Protein AF-A0A4U1FA65-F1 (afdb_monomer_lite)

Organism: Monodon monoceros (NCBI:txid40151)

Foldseek 3Di:
DVVVVVVVVVVVVVVVVPDDDDDDDDDDDDDDDDDDPPPDDDDDDDDPPPCVVPVVPPPPPPPDDDDDDDDDDDDDDDDDDDDDDDDDDDDDDDDDDPDDDDDDDLDLDFDPDPPPDPDDDDDDDDRDGDHPDDDPVCLVVPPCSVVVVCCVQCVRVVHPPCPDLVNLLVVLLVVCCVVQPQFAEEQEQLLALLSVLQLLSCVVSDPPVRYHYDYD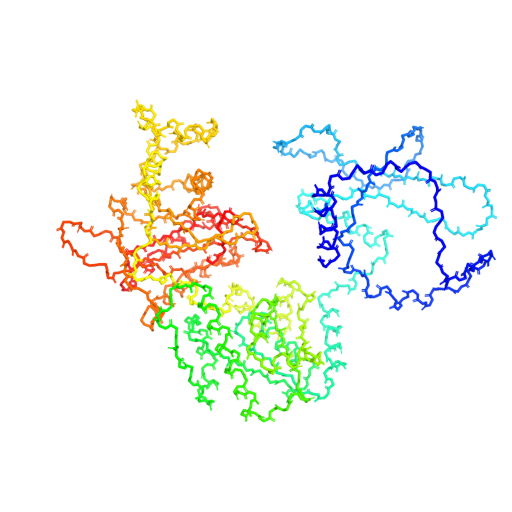DLVQAFPPSCVVVCVVCVVVPDDQDDPFFADQDPVVLLLVSLLSSLVVVVVVCVVVVPDLVRYAYEYRDPCPPSVVSNCVRHPSSVVCVVVVRYDYSCNPPDLVSSLVSCVVSVHDNVSSLDFGADSSGCQLQENADDWFADDPCQVVLQVLQQCLLQVLVCVVVPDPVNVLVVVLDDPVLSVLSNVQNVVWRKHKHWGRGWAWWADPNDIDIAIEIEMETQDDHPLVSQLSVQVSSCSSPVRHFFYKYWDDHHQPDFDRTFARDTPDPVNSVLQSQLVVLLVVLCVVVVLSNLFNDKRKHKGRGATDDDPVVPDDRQAIEIEIFTWDDDPQQWTFGDGDPPSHDVVSVVSSQVSSVPRPRHRTYIYISHIRVGHHRD

Radius of gyration: 30.41 Å; chains: 1; bounding box: 75×64×96 Å

Structure (mmCIF, N/CA/C/O backbone):
data_AF-A0A4U1FA65-F1
#
_entry.id   AF-A0A4U1FA65-F1
#
loop_
_atom_site.group_PDB
_atom_site.id
_atom_site.type_symbol
_atom_site.label_atom_id
_atom_site.label_alt_id
_atom_site.label_comp_id
_atom_site.label_asym_id
_atom_site.label_entity_id
_atom_site.label_seq_id
_atom_site.pdbx_PDB_ins_code
_atom_site.Cartn_x
_atom_site.Cartn_y
_atom_site.Cartn_z
_atom_site.occupancy
_atom_site.B_iso_or_equiv
_atom_site.auth_seq_id
_atom_site.auth_comp_id
_atom_site.auth_asym_id
_atom_site.auth_atom_id
_atom_site.pdbx_PDB_model_num
ATOM 1 N N . CYS A 1 1 ? 12.784 12.933 24.887 1.00 28.75 1 CYS A N 1
ATOM 2 C CA . CYS A 1 1 ? 12.937 13.915 23.782 1.00 28.75 1 CYS A CA 1
ATOM 3 C C . CYS A 1 1 ? 13.256 15.346 24.246 1.00 28.75 1 CYS A C 1
ATOM 5 O O . CYS A 1 1 ? 14.274 15.865 23.805 1.00 28.75 1 CYS A O 1
ATOM 7 N N . ARG A 1 2 ? 12.496 15.969 25.170 1.00 24.88 2 ARG A N 1
ATOM 8 C CA . ARG A 1 2 ? 12.778 17.344 25.667 1.00 24.88 2 ARG A CA 1
ATOM 9 C C . ARG A 1 2 ? 14.172 17.538 26.295 1.00 24.88 2 ARG A C 1
ATOM 11 O O . ARG A 1 2 ? 14.840 18.511 25.968 1.00 24.88 2 ARG A O 1
ATOM 18 N N . ALA A 1 3 ? 14.659 16.588 27.097 1.00 27.56 3 ALA A N 1
ATOM 19 C CA . ALA A 1 3 ? 16.005 16.659 27.688 1.00 27.56 3 ALA A CA 1
ATOM 20 C C . ALA A 1 3 ? 17.138 16.588 26.637 1.00 27.56 3 ALA A C 1
ATOM 22 O O . ALA A 1 3 ? 18.126 17.311 26.728 1.00 27.56 3 ALA A O 1
ATOM 23 N N . ARG A 1 4 ? 16.954 15.786 25.575 1.00 28.88 4 ARG A N 1
ATOM 24 C CA . ARG A 1 4 ? 17.907 15.652 24.454 1.00 28.88 4 ARG A CA 1
ATOM 25 C C . ARG A 1 4 ? 17.992 16.927 23.602 1.00 28.88 4 ARG A C 1
ATOM 27 O O . ARG A 1 4 ? 19.074 17.281 23.145 1.00 28.88 4 ARG A O 1
ATOM 34 N N . ALA A 1 5 ? 16.872 17.632 23.426 1.00 34.06 5 ALA A N 1
ATOM 35 C CA . ALA A 1 5 ? 16.828 18.915 22.720 1.00 34.06 5 ALA A CA 1
ATOM 36 C C . ALA A 1 5 ? 17.523 20.042 23.510 1.00 34.06 5 ALA A C 1
ATOM 38 O O . ALA A 1 5 ? 18.205 20.878 22.921 1.00 34.06 5 ALA A O 1
ATOM 39 N N . LEU A 1 6 ? 17.407 20.026 24.843 1.00 33.84 6 LEU A N 1
ATOM 40 C CA . LEU A 1 6 ? 18.070 20.977 25.742 1.00 33.84 6 LEU A CA 1
ATOM 41 C C . LEU A 1 6 ? 19.592 20.777 25.778 1.00 33.84 6 LEU A C 1
ATOM 43 O O . LEU A 1 6 ? 20.337 21.755 25.716 1.00 33.84 6 LEU A O 1
ATOM 47 N N . LEU A 1 7 ? 20.053 19.522 25.788 1.00 32.06 7 LEU A N 1
ATOM 48 C CA . LEU A 1 7 ? 21.480 19.196 25.739 1.00 32.06 7 LEU A CA 1
ATOM 49 C C . LEU A 1 7 ? 22.111 19.592 24.393 1.00 32.06 7 LEU A C 1
ATOM 51 O O . LEU A 1 7 ? 23.181 20.195 24.368 1.00 32.06 7 LEU A O 1
ATOM 55 N N . ARG A 1 8 ? 21.416 19.332 23.272 1.00 37.00 8 ARG A N 1
ATOM 56 C CA . ARG A 1 8 ? 21.865 19.760 21.935 1.00 37.00 8 ARG A CA 1
ATOM 57 C C . ARG A 1 8 ? 21.907 21.280 21.794 1.00 37.00 8 ARG A C 1
ATOM 59 O O . ARG A 1 8 ? 22.859 21.783 21.215 1.00 37.00 8 ARG A O 1
ATOM 66 N N . ARG A 1 9 ? 20.941 22.020 22.356 1.00 35.16 9 ARG A N 1
ATOM 67 C CA . ARG A 1 9 ? 20.971 23.496 22.355 1.00 35.16 9 ARG A CA 1
ATOM 68 C C . ARG A 1 9 ? 22.167 24.057 23.127 1.00 35.16 9 ARG A C 1
ATOM 70 O O . ARG A 1 9 ? 22.799 24.984 22.634 1.00 35.16 9 ARG A O 1
ATOM 77 N N . LYS A 1 10 ? 22.503 23.476 24.285 1.00 34.97 10 LYS A N 1
ATOM 78 C CA . LYS A 1 10 ? 23.656 23.913 25.091 1.00 34.97 10 LYS A CA 1
ATOM 79 C C . LYS A 1 10 ? 25.000 23.578 24.434 1.00 34.97 10 LYS A C 1
ATOM 81 O O . LYS A 1 10 ? 25.879 24.431 24.401 1.00 34.97 10 LYS A O 1
ATOM 86 N N . LEU A 1 11 ? 25.135 22.388 23.843 1.00 36.28 11 LEU A N 1
ATOM 87 C CA . LEU A 1 11 ? 26.344 21.991 23.104 1.00 36.28 11 LEU A CA 1
ATOM 88 C C . LEU A 1 11 ? 26.542 22.819 21.823 1.00 36.28 11 LEU A C 1
ATOM 90 O O . LEU A 1 11 ? 27.663 23.202 21.503 1.00 36.28 11 LEU A O 1
ATOM 94 N N . TYR A 1 12 ? 25.454 23.160 21.128 1.00 35.72 12 TYR A N 1
ATOM 95 C CA . TYR A 1 12 ? 25.498 24.002 19.930 1.00 35.72 12 TYR A CA 1
ATOM 96 C C . TYR A 1 12 ? 25.830 25.471 20.247 1.00 35.72 12 TYR A C 1
ATOM 98 O O . TYR A 1 12 ? 26.479 26.138 19.447 1.00 35.72 12 TYR A O 1
ATOM 106 N N . GLN A 1 13 ? 25.432 25.979 21.422 1.00 34.06 13 GLN A N 1
ATOM 107 C CA . GLN A 1 13 ? 25.850 27.304 21.897 1.00 34.06 13 GLN A CA 1
ATOM 108 C C . GLN A 1 13 ? 27.339 27.346 22.262 1.00 34.06 13 GLN A C 1
ATOM 110 O O . GLN A 1 13 ? 28.018 28.279 21.846 1.00 34.06 13 GLN A O 1
ATOM 115 N N . ALA A 1 14 ? 27.861 26.323 22.947 1.00 36.25 14 ALA A N 1
ATOM 116 C CA . ALA A 1 14 ? 29.275 26.256 23.331 1.00 36.25 14 ALA A CA 1
ATOM 117 C C . ALA A 1 14 ? 30.225 26.220 22.118 1.00 36.25 14 ALA A C 1
ATOM 119 O O . ALA A 1 14 ? 31.275 26.856 22.127 1.00 36.25 14 ALA A O 1
ATOM 120 N N . HIS A 1 15 ? 29.826 25.541 21.037 1.00 36.28 15 HIS A N 1
ATOM 121 C CA . HIS A 1 15 ? 30.628 25.444 19.812 1.00 36.28 15 HIS A CA 1
ATOM 122 C C . HIS A 1 15 ? 30.634 26.738 18.975 1.00 36.28 15 HIS A C 1
ATOM 124 O O . HIS A 1 15 ? 31.487 26.911 18.106 1.00 36.28 15 HIS A O 1
ATOM 130 N N . ARG A 1 16 ? 29.683 27.652 19.222 1.00 34.03 16 ARG A N 1
ATOM 131 C CA . ARG A 1 16 ? 29.538 28.913 18.480 1.00 34.03 16 ARG A CA 1
ATOM 132 C C . ARG A 1 16 ? 30.221 30.099 19.171 1.00 34.03 16 ARG A C 1
ATOM 134 O O . ARG A 1 16 ? 30.458 31.106 18.518 1.00 34.03 16 ARG A O 1
ATOM 141 N N . THR A 1 17 ? 30.542 29.984 20.462 1.00 37.31 17 THR A N 1
ATOM 142 C CA . THR A 1 17 ? 31.166 31.058 21.255 1.00 37.31 17 THR A CA 1
ATOM 143 C C . THR A 1 17 ? 32.686 30.943 21.387 1.00 37.31 17 THR A C 1
ATOM 145 O O . THR A 1 17 ? 33.286 31.823 21.988 1.00 37.31 17 THR A O 1
ATOM 148 N N . GLY A 1 18 ? 33.325 29.902 20.834 1.00 32.56 18 GLY A N 1
ATOM 149 C CA . GLY A 1 18 ? 34.792 29.819 20.751 1.00 32.56 18 GLY A CA 1
ATOM 150 C C . GLY A 1 18 ? 35.529 29.812 22.099 1.00 32.56 18 GLY A C 1
ATOM 151 O O . GLY A 1 18 ? 36.680 30.229 22.159 1.00 32.56 18 GLY A O 1
ATOM 152 N N . ILE A 1 19 ? 34.884 29.359 23.179 1.00 32.47 19 ILE A N 1
ATOM 153 C CA . ILE A 1 19 ? 35.496 29.282 24.514 1.00 32.47 19 ILE A CA 1
ATOM 154 C C . ILE A 1 19 ? 36.104 27.877 24.693 1.00 32.47 19 ILE A C 1
ATOM 156 O O . ILE A 1 19 ? 35.383 26.897 24.478 1.00 32.47 19 ILE A O 1
ATOM 160 N N . PRO A 1 20 ? 37.389 27.734 25.081 1.00 30.91 20 PRO A N 1
ATOM 161 C CA . PRO A 1 20 ? 38.011 26.429 25.300 1.00 30.91 20 PRO A CA 1
ATOM 162 C C . PRO A 1 20 ? 37.325 25.686 26.455 1.00 30.91 20 PRO A C 1
ATOM 164 O O . PRO A 1 20 ? 37.064 26.267 27.509 1.00 30.91 20 PRO A O 1
ATOM 167 N N . GLY A 1 21 ? 37.015 24.402 26.257 1.00 30.25 21 GLY A N 1
ATOM 168 C CA . GLY A 1 21 ? 36.380 23.565 27.278 1.00 30.25 21 GLY A CA 1
ATOM 169 C C . GLY A 1 21 ? 37.284 23.360 28.506 1.00 30.25 21 GLY A C 1
ATOM 170 O O . GLY A 1 21 ? 38.496 23.215 28.339 1.00 30.25 21 GLY A O 1
ATOM 171 N N . PRO A 1 22 ? 36.737 23.330 29.736 1.00 27.70 22 PRO A N 1
ATOM 172 C CA . PRO A 1 22 ? 37.548 23.152 30.930 1.00 27.70 22 PRO A CA 1
ATOM 173 C C . PRO A 1 22 ? 38.005 21.695 31.078 1.00 27.70 22 PRO A C 1
ATOM 175 O O . PRO A 1 22 ? 37.203 20.760 31.022 1.00 27.70 22 PRO A O 1
ATOM 178 N N . GLN A 1 23 ? 39.308 21.529 31.311 1.00 28.30 23 GLN A N 1
ATOM 179 C CA . GLN A 1 23 ? 39.908 20.333 31.895 1.00 28.30 23 GLN A CA 1
ATOM 180 C C . GLN A 1 23 ? 39.290 20.099 33.280 1.00 28.30 23 GLN A C 1
ATOM 182 O O . GLN A 1 23 ? 39.387 20.956 34.155 1.00 28.30 23 GLN A O 1
ATOM 187 N N . LEU A 1 24 ? 38.656 18.946 33.489 1.00 27.56 24 LEU A N 1
ATOM 188 C CA . LEU A 1 24 ? 38.177 18.522 34.805 1.00 27.56 24 LEU A CA 1
ATOM 189 C C . LEU A 1 24 ? 39.155 17.502 35.392 1.00 27.56 24 LEU A C 1
ATOM 191 O O . LEU A 1 24 ? 38.945 16.295 35.324 1.00 27.56 24 LEU A O 1
ATOM 195 N N . ALA A 1 25 ? 40.231 18.033 35.968 1.00 23.86 25 ALA A N 1
ATOM 196 C CA . ALA A 1 25 ? 40.882 17.458 37.135 1.00 23.86 25 ALA A CA 1
ATOM 197 C C . ALA A 1 25 ? 40.346 18.205 38.368 1.00 23.86 25 ALA A C 1
ATOM 199 O O . ALA A 1 25 ? 40.194 19.423 38.328 1.00 23.86 25 ALA A O 1
ATOM 200 N N . GLY A 1 26 ? 40.087 17.490 39.462 1.00 23.36 26 GLY A N 1
ATOM 201 C CA . GLY A 1 26 ? 39.866 18.110 40.768 1.00 23.36 26 GLY A CA 1
ATOM 202 C C . GLY A 1 26 ? 38.406 18.239 41.207 1.00 23.36 26 GLY A C 1
ATOM 203 O O . GLY A 1 26 ? 37.563 18.880 40.589 1.00 23.36 26 GLY A O 1
ATOM 204 N N . THR A 1 27 ? 38.156 17.625 42.355 1.00 30.28 27 THR A N 1
ATOM 205 C CA . THR A 1 27 ? 37.019 17.774 43.263 1.00 30.28 27 THR A CA 1
ATOM 206 C C . THR A 1 27 ? 36.521 19.217 43.423 1.00 30.28 27 THR A C 1
ATOM 208 O O . THR A 1 27 ? 37.277 20.083 43.855 1.00 30.28 27 THR A O 1
ATOM 211 N N . ALA A 1 28 ? 35.220 19.451 43.227 1.00 22.64 28 ALA A N 1
ATOM 212 C CA . ALA A 1 28 ? 34.536 20.638 43.740 1.00 22.64 28 ALA A CA 1
ATOM 213 C C . ALA A 1 28 ? 33.115 20.285 44.207 1.00 22.64 28 ALA A C 1
ATOM 215 O O . ALA A 1 28 ? 32.233 19.939 43.421 1.00 22.64 28 ALA A O 1
ATOM 216 N N . LYS A 1 29 ? 32.919 20.368 45.528 1.00 24.78 29 LYS A N 1
ATOM 217 C CA . LYS A 1 29 ? 31.631 20.299 46.227 1.00 24.78 29 LYS A CA 1
ATOM 218 C C . LYS A 1 29 ? 30.739 21.462 45.784 1.00 24.78 29 LYS A C 1
ATOM 220 O O . LYS A 1 29 ? 31.137 22.615 45.916 1.00 24.78 29 LYS A O 1
ATOM 225 N N . VAL A 1 30 ? 29.500 21.174 45.388 1.00 24.38 30 VAL A N 1
ATOM 226 C CA . VAL A 1 30 ? 28.427 22.175 45.292 1.00 24.38 30 VAL A CA 1
ATOM 227 C C . VAL A 1 30 ? 27.371 21.838 46.340 1.00 24.38 30 VAL A C 1
ATOM 229 O O . VAL A 1 30 ? 26.666 20.838 46.235 1.00 24.38 30 VAL A O 1
ATOM 232 N N . LYS A 1 31 ? 27.295 22.672 47.384 1.00 24.39 31 LYS A N 1
ATOM 233 C CA . LYS A 1 31 ? 26.235 22.650 48.397 1.00 24.39 31 LYS A CA 1
ATOM 234 C C . LYS A 1 31 ? 24.950 23.214 47.787 1.00 24.39 31 LYS A C 1
ATOM 236 O O . LYS A 1 31 ? 24.945 24.346 47.313 1.00 24.39 31 LYS A O 1
ATOM 241 N N . SER A 1 32 ? 23.857 22.462 47.873 1.00 25.39 32 SER A N 1
ATOM 242 C CA . SER A 1 32 ? 22.495 23.004 47.817 1.00 25.39 32 SER A CA 1
ATOM 243 C C . SER A 1 32 ? 21.694 22.448 49.007 1.00 25.39 32 SER A C 1
ATOM 245 O O . SER A 1 32 ? 21.882 21.283 49.364 1.00 25.39 32 SER A O 1
ATOM 247 N N . PRO A 1 33 ? 20.895 23.282 49.699 1.00 26.17 33 PRO A N 1
ATOM 248 C CA . PRO A 1 33 ? 20.312 22.951 50.995 1.00 26.17 33 PRO A CA 1
ATOM 249 C C . PRO A 1 33 ? 18.982 22.211 50.817 1.00 26.17 33 PRO A C 1
ATOM 251 O O . PRO A 1 33 ? 18.132 22.657 50.051 1.00 26.17 33 PRO A O 1
ATOM 254 N N . GLY A 1 34 ? 18.776 21.105 51.537 1.00 28.31 34 GLY A N 1
ATOM 255 C CA . GLY A 1 34 ? 17.439 20.503 51.631 1.00 28.31 34 GLY A CA 1
ATOM 256 C C . GLY A 1 34 ? 17.333 18.986 51.748 1.00 28.31 34 GLY A C 1
ATOM 257 O O . GLY A 1 34 ? 16.213 18.493 51.770 1.00 28.31 34 GLY A O 1
ATOM 258 N N . TRP A 1 35 ? 18.432 18.239 51.861 1.00 22.36 35 TRP A N 1
ATOM 259 C CA . TRP A 1 35 ? 18.369 16.799 52.132 1.00 22.36 35 TRP A CA 1
ATOM 260 C C . TRP A 1 35 ? 19.276 16.466 53.315 1.00 22.36 35 TRP A C 1
ATOM 262 O O . TRP A 1 35 ? 20.486 16.666 53.251 1.00 22.36 35 TRP A O 1
ATOM 272 N N . ARG A 1 36 ? 18.670 16.031 54.427 1.00 22.12 36 ARG A N 1
ATOM 273 C CA . ARG A 1 36 ? 19.394 15.472 55.574 1.00 22.12 36 ARG A CA 1
ATOM 274 C C . ARG A 1 36 ? 19.990 14.136 55.134 1.00 22.12 36 ARG A C 1
ATOM 276 O O . ARG A 1 36 ? 19.245 13.259 54.706 1.00 22.12 36 ARG A O 1
ATOM 283 N N . GLU A 1 37 ? 21.304 13.983 55.265 1.00 21.75 37 GLU A N 1
ATOM 284 C CA . GLU A 1 37 ? 21.927 12.663 55.362 1.00 21.75 37 GLU A CA 1
ATOM 285 C C . GLU A 1 37 ? 21.326 11.962 56.581 1.00 21.75 37 GLU A C 1
ATOM 287 O O . GLU A 1 37 ? 21.562 12.351 57.724 1.00 21.75 37 GLU A O 1
ATOM 292 N N . ILE A 1 38 ? 20.494 10.955 56.334 1.00 21.53 38 ILE A N 1
ATOM 293 C CA . ILE A 1 38 ? 20.193 9.942 57.336 1.00 21.53 38 ILE A CA 1
ATOM 294 C C . ILE A 1 38 ? 21.237 8.853 57.124 1.00 21.53 38 ILE A C 1
ATOM 296 O O . ILE A 1 38 ? 21.090 7.984 56.266 1.00 21.53 38 ILE A O 1
ATOM 300 N N . THR A 1 39 ? 22.314 8.926 57.895 1.00 23.20 39 THR A N 1
ATOM 301 C CA . THR A 1 39 ? 23.265 7.829 58.045 1.00 23.20 39 THR A CA 1
ATOM 302 C C . THR A 1 39 ? 22.599 6.769 58.919 1.00 23.20 39 THR A C 1
ATOM 304 O O . THR A 1 39 ? 22.671 6.822 60.143 1.00 23.20 39 THR A O 1
ATOM 307 N N . LEU A 1 40 ? 21.892 5.821 58.303 1.00 21.89 40 LEU A N 1
ATOM 308 C CA . LEU A 1 40 ? 21.408 4.626 58.994 1.00 21.89 40 LEU A CA 1
ATOM 309 C C . LEU A 1 40 ? 22.507 3.563 58.948 1.00 21.89 40 LEU A C 1
ATOM 311 O O . LEU A 1 40 ? 22.575 2.735 58.043 1.00 21.89 40 LEU A O 1
ATOM 315 N N . HIS A 1 41 ? 23.394 3.616 59.941 1.00 24.77 41 HIS A N 1
ATOM 316 C CA . HIS A 1 41 ? 24.091 2.423 60.403 1.00 24.77 41 HIS A CA 1
ATOM 317 C C . HIS A 1 41 ? 23.065 1.494 61.062 1.00 24.77 41 HIS A C 1
ATOM 319 O O . HIS A 1 41 ? 22.403 1.880 62.021 1.00 24.77 41 HIS A O 1
ATOM 325 N N . GLY A 1 42 ? 22.978 0.262 60.565 1.00 26.64 42 GLY A N 1
ATOM 326 C CA . GLY A 1 42 ? 22.336 -0.842 61.271 1.00 26.64 42 GLY A CA 1
ATOM 327 C C . GLY A 1 42 ? 20.830 -1.007 61.036 1.00 26.64 42 GLY A C 1
ATOM 328 O O . GLY A 1 42 ? 20.026 -0.120 61.296 1.00 26.64 42 GLY A O 1
ATOM 329 N N . LYS A 1 43 ? 20.476 -2.238 60.644 1.00 27.92 43 LYS A N 1
ATOM 330 C CA . LYS A 1 43 ? 19.138 -2.860 60.660 1.00 27.92 43 LYS A CA 1
ATOM 331 C C . LYS A 1 43 ? 18.093 -2.290 59.684 1.00 27.92 43 LYS A C 1
ATOM 333 O O . LYS A 1 43 ? 17.218 -1.521 60.058 1.00 27.92 43 LYS A O 1
ATOM 338 N N . LEU A 1 44 ? 18.074 -2.847 58.467 1.00 23.98 44 LEU A N 1
ATOM 339 C CA . LEU A 1 44 ? 16.835 -3.026 57.698 1.00 23.98 44 LEU A CA 1
ATOM 340 C C . LEU A 1 44 ? 16.335 -4.471 57.852 1.00 23.98 44 LEU A C 1
ATOM 342 O O . LEU A 1 44 ? 16.698 -5.373 57.100 1.00 23.98 44 LEU A O 1
ATOM 346 N N . ILE A 1 45 ? 15.482 -4.670 58.851 1.00 28.20 45 ILE A N 1
ATOM 347 C CA . ILE A 1 45 ? 14.370 -5.620 58.793 1.00 28.20 45 ILE A CA 1
ATOM 348 C C . ILE A 1 45 ? 13.138 -4.740 58.513 1.00 28.20 45 ILE A C 1
ATOM 350 O O . ILE A 1 45 ? 13.038 -3.656 59.077 1.00 28.20 45 ILE A O 1
ATOM 354 N N . HIS A 1 46 ? 12.240 -5.191 57.631 1.00 29.31 46 HIS A N 1
ATOM 355 C CA . HIS A 1 46 ? 11.030 -4.502 57.138 1.00 29.31 46 HIS A CA 1
ATOM 356 C C . HIS A 1 46 ? 11.201 -3.378 56.101 1.00 29.31 46 HIS A C 1
ATOM 358 O O . HIS A 1 46 ? 10.985 -2.209 56.389 1.00 29.31 46 HIS A O 1
ATOM 364 N N . LEU A 1 47 ? 11.408 -3.748 54.830 1.00 24.14 47 LEU A N 1
ATOM 365 C CA . LEU A 1 47 ? 10.950 -2.941 53.679 1.00 24.14 47 LEU A CA 1
ATOM 366 C C . LEU A 1 47 ? 10.451 -3.794 52.489 1.00 24.14 47 LEU A C 1
ATOM 368 O O . LEU A 1 47 ? 10.360 -3.318 51.362 1.00 24.14 47 LEU A O 1
ATOM 372 N N . ALA A 1 48 ? 10.036 -5.042 52.740 1.00 25.11 48 ALA A N 1
ATOM 373 C CA . ALA A 1 48 ? 9.398 -5.903 51.733 1.00 25.11 48 ALA A CA 1
ATOM 374 C C . ALA A 1 48 ? 7.949 -5.481 51.383 1.00 25.11 48 ALA A C 1
ATOM 376 O O . ALA A 1 48 ? 7.392 -5.935 50.390 1.00 25.11 48 ALA A O 1
ATOM 377 N N . GLY A 1 49 ? 7.336 -4.580 52.162 1.00 28.95 49 GLY A N 1
ATOM 378 C CA . GLY A 1 49 ? 5.947 -4.146 51.954 1.00 28.95 49 GLY A CA 1
ATOM 379 C C . GLY A 1 49 ? 5.757 -2.959 51.002 1.00 28.95 49 GLY A C 1
ATOM 380 O O . GLY A 1 49 ? 4.675 -2.798 50.450 1.00 28.95 49 GLY A O 1
ATOM 381 N N . ILE A 1 50 ? 6.783 -2.127 50.775 1.00 27.09 50 ILE A N 1
ATOM 382 C CA . ILE A 1 50 ? 6.627 -0.859 50.026 1.00 27.09 50 ILE A CA 1
ATOM 383 C C . ILE A 1 50 ? 7.189 -0.954 48.593 1.00 27.09 50 ILE A C 1
ATOM 385 O O . ILE A 1 50 ? 6.730 -0.247 47.695 1.00 27.09 50 ILE A O 1
ATOM 389 N N . ALA A 1 51 ? 8.092 -1.905 48.319 1.00 24.83 51 ALA A N 1
ATOM 390 C CA . ALA A 1 51 ? 8.632 -2.143 46.975 1.00 24.83 51 ALA A CA 1
ATOM 391 C C . ALA A 1 51 ? 7.593 -2.707 45.981 1.00 24.83 51 ALA A C 1
ATOM 393 O O . ALA A 1 51 ? 7.705 -2.486 44.775 1.00 24.83 51 ALA A O 1
ATOM 394 N N . ASN A 1 52 ? 6.535 -3.362 46.472 1.00 28.52 52 ASN A N 1
ATOM 395 C CA . ASN A 1 52 ? 5.534 -4.002 45.613 1.00 28.52 52 ASN A CA 1
ATOM 396 C C . ASN A 1 52 ? 4.557 -3.000 44.955 1.00 28.52 52 ASN A C 1
ATOM 398 O O . ASN A 1 52 ? 3.980 -3.285 43.908 1.00 28.52 52 ASN A O 1
ATOM 402 N N . ALA A 1 53 ? 4.410 -1.793 45.519 1.00 28.38 53 ALA A N 1
ATOM 403 C CA . ALA A 1 53 ? 3.544 -0.750 44.959 1.00 28.38 53 ALA A CA 1
ATOM 404 C C . ALA A 1 53 ? 4.253 0.127 43.907 1.00 28.38 53 ALA A C 1
ATOM 406 O O . ALA A 1 53 ? 3.610 0.620 42.980 1.00 28.38 53 ALA A O 1
ATOM 407 N N . TYR A 1 54 ? 5.577 0.302 44.009 1.00 26.80 54 TYR A N 1
ATOM 408 C CA . TYR A 1 54 ? 6.345 1.158 43.092 1.00 26.80 54 TYR A CA 1
ATOM 409 C C . TYR A 1 54 ? 6.968 0.407 41.903 1.00 26.80 54 TYR A C 1
ATOM 411 O O . TYR A 1 54 ? 7.149 1.004 40.839 1.00 26.80 54 TYR A O 1
ATOM 419 N N . ALA A 1 55 ? 7.212 -0.904 42.020 1.00 27.67 55 ALA A N 1
ATOM 420 C CA . ALA A 1 55 ? 7.743 -1.723 40.925 1.00 27.67 55 ALA A CA 1
ATOM 421 C C . ALA A 1 55 ? 6.744 -1.939 39.767 1.00 27.67 55 ALA A C 1
ATOM 423 O O . ALA A 1 55 ? 7.161 -2.193 38.640 1.00 27.67 55 ALA A O 1
ATOM 424 N N . ARG A 1 56 ? 5.434 -1.748 39.986 1.00 31.58 56 ARG A N 1
ATOM 425 C CA . ARG A 1 56 ? 4.411 -1.921 38.934 1.00 31.58 56 ARG A CA 1
ATOM 426 C C . ARG A 1 56 ? 4.362 -0.801 37.885 1.00 31.58 56 ARG A C 1
ATOM 428 O O . ARG A 1 56 ? 3.729 -0.974 36.854 1.00 31.58 56 ARG A O 1
ATOM 435 N N . LYS A 1 57 ? 5.034 0.340 38.095 1.00 26.73 57 LYS A N 1
ATOM 436 C CA . LYS A 1 57 ? 4.988 1.490 37.161 1.00 26.73 57 LYS A CA 1
ATOM 437 C C . LYS A 1 57 ? 6.274 1.757 36.372 1.00 26.73 57 LYS A C 1
ATOM 439 O O . LYS A 1 57 ? 6.261 2.647 35.521 1.00 26.73 57 LYS A O 1
ATOM 444 N N . LEU A 1 58 ? 7.370 1.028 36.611 1.00 25.17 58 LEU A N 1
ATOM 445 C CA . LEU A 1 58 ? 8.689 1.399 36.069 1.00 25.17 58 LEU A CA 1
ATOM 446 C C . LEU A 1 58 ? 9.350 0.395 35.112 1.00 25.17 58 LEU A C 1
ATOM 448 O O . LEU A 1 58 ? 10.478 0.636 34.688 1.00 25.17 58 LEU A O 1
ATOM 452 N N . THR A 1 59 ? 8.669 -0.672 34.698 1.00 25.70 59 THR A N 1
ATOM 453 C CA . THR A 1 59 ? 9.287 -1.706 33.842 1.00 25.70 59 THR A CA 1
ATOM 454 C C . THR A 1 59 ? 9.306 -1.349 32.345 1.00 25.70 59 THR A C 1
ATOM 456 O O . THR A 1 59 ? 9.998 -1.994 31.568 1.00 25.70 59 THR A O 1
ATOM 459 N N . VAL A 1 60 ? 8.641 -0.269 31.907 1.00 27.23 60 VAL A N 1
ATOM 460 C CA . VAL A 1 60 ? 8.511 0.068 30.465 1.00 27.23 60 VAL A CA 1
ATOM 461 C C . VAL A 1 60 ? 9.391 1.253 30.011 1.00 27.23 60 VAL A C 1
ATOM 463 O O . VAL A 1 60 ? 9.357 1.655 28.852 1.00 27.23 60 VAL A O 1
ATOM 466 N N . ARG A 1 61 ? 10.243 1.840 30.870 1.00 24.83 61 ARG A N 1
ATOM 467 C CA . ARG A 1 61 ? 10.990 3.075 30.510 1.00 24.83 61 ARG A CA 1
ATOM 468 C C . ARG A 1 61 ? 12.518 3.035 30.525 1.00 24.83 61 ARG A C 1
ATOM 470 O O . ARG A 1 61 ? 13.128 4.085 30.336 1.00 24.83 61 ARG A O 1
ATOM 477 N N . LEU A 1 62 ? 13.144 1.866 30.643 1.00 24.92 62 LEU A N 1
ATOM 478 C CA . LEU A 1 62 ? 14.609 1.745 30.727 1.00 24.92 62 LEU A CA 1
ATOM 479 C C . LEU A 1 62 ? 15.260 0.925 29.598 1.00 24.92 62 LEU A C 1
ATOM 481 O O . LEU A 1 62 ? 16.264 0.261 29.807 1.00 24.92 62 LEU A O 1
ATOM 485 N N . ILE A 1 63 ? 14.771 1.056 28.360 1.00 25.66 63 ILE A N 1
ATOM 486 C CA . ILE A 1 63 ? 15.559 0.713 27.159 1.00 25.66 63 ILE A CA 1
ATOM 487 C C . ILE A 1 63 ? 16.168 2.008 26.606 1.00 25.66 63 ILE A C 1
ATOM 489 O O . ILE A 1 63 ? 15.714 2.552 25.603 1.00 25.66 63 ILE A O 1
ATOM 493 N N . ASN A 1 64 ? 17.115 2.592 27.343 1.00 26.05 64 ASN A N 1
ATOM 494 C CA . ASN A 1 64 ? 18.082 3.591 26.859 1.00 26.05 64 ASN A CA 1
ATOM 495 C C . ASN A 1 64 ? 18.997 4.012 28.020 1.00 26.05 64 ASN A C 1
ATOM 497 O O . ASN A 1 64 ? 18.912 5.131 28.526 1.00 26.05 64 ASN A O 1
ATOM 501 N N . ILE A 1 65 ? 19.885 3.117 28.444 1.00 24.77 65 ILE A N 1
ATOM 502 C CA . ILE A 1 65 ? 21.087 3.511 29.178 1.00 24.77 65 ILE A CA 1
ATOM 503 C C . ILE A 1 65 ? 22.280 2.973 28.392 1.00 24.77 65 ILE A C 1
ATOM 505 O O . ILE A 1 65 ? 22.397 1.776 28.154 1.00 24.77 65 ILE A O 1
ATOM 509 N N . ASN A 1 66 ? 23.132 3.895 27.941 1.00 25.47 66 ASN A N 1
ATOM 510 C CA . ASN A 1 66 ? 24.458 3.598 27.417 1.00 25.47 66 ASN A CA 1
ATOM 511 C C . ASN A 1 66 ? 25.249 2.845 28.495 1.00 25.47 66 ASN A C 1
ATOM 513 O O . ASN A 1 66 ? 25.614 3.446 29.504 1.00 25.47 66 ASN A O 1
ATOM 517 N N . CYS A 1 67 ? 25.555 1.568 28.280 1.00 22.98 67 CYS A N 1
ATOM 518 C CA . CYS A 1 67 ? 26.566 0.883 29.079 1.00 22.98 67 CYS A CA 1
ATOM 519 C C . CYS A 1 67 ? 27.957 1.263 28.553 1.00 22.98 67 CYS A C 1
ATOM 521 O O . CYS A 1 67 ? 28.373 0.811 27.486 1.00 22.98 67 CYS A O 1
ATOM 523 N N . LEU A 1 68 ? 28.672 2.104 29.309 1.00 21.06 68 LEU A N 1
ATOM 524 C CA . LEU A 1 68 ? 30.134 2.146 29.276 1.00 21.06 68 LEU A CA 1
ATOM 525 C C . LEU A 1 68 ? 30.660 0.773 29.725 1.00 21.06 68 LEU A C 1
ATOM 527 O O . LEU A 1 68 ? 30.269 0.291 30.784 1.00 21.06 68 LEU A O 1
ATOM 531 N N . MET A 1 69 ? 31.538 0.149 28.935 1.00 21.72 69 MET A N 1
ATOM 532 C CA . MET A 1 69 ? 32.298 -1.024 29.375 1.00 21.72 69 MET A CA 1
ATOM 533 C C . MET A 1 69 ? 33.603 -0.565 30.031 1.00 21.72 69 MET A C 1
ATOM 535 O O . MET A 1 69 ? 34.420 0.081 29.378 1.00 21.72 69 MET A O 1
ATOM 539 N N . VAL A 1 70 ? 33.790 -0.929 31.299 1.00 20.23 70 VAL A N 1
ATOM 540 C CA . VAL A 1 70 ? 35.089 -0.966 31.983 1.00 20.23 70 VAL A CA 1
ATOM 541 C C . VAL A 1 70 ? 35.596 -2.407 31.880 1.00 20.23 70 VAL A C 1
ATOM 543 O O . VAL A 1 70 ? 34.831 -3.338 32.131 1.00 20.23 70 VAL A O 1
ATOM 546 N N . PHE A 1 71 ? 36.842 -2.596 31.448 1.00 21.17 71 PHE A N 1
ATOM 547 C CA . PHE A 1 71 ? 37.519 -3.895 31.444 1.00 21.17 71 PHE A CA 1
ATOM 548 C C . PHE A 1 71 ? 38.474 -3.947 32.633 1.00 21.17 71 PHE A C 1
ATOM 550 O O . PHE A 1 71 ? 39.365 -3.107 32.716 1.00 21.17 71 PHE A O 1
ATOM 557 N N . GLU A 1 72 ? 38.339 -4.962 33.479 1.00 21.11 72 GLU A N 1
ATOM 558 C CA . GLU A 1 72 ? 39.399 -5.402 34.385 1.00 21.11 72 GLU A CA 1
ATOM 559 C C . GLU A 1 72 ? 39.643 -6.894 34.161 1.00 21.11 72 GLU A C 1
ATOM 561 O O . GLU A 1 72 ? 38.738 -7.644 33.785 1.00 21.11 72 GLU A O 1
ATOM 566 N N . LYS A 1 73 ? 40.914 -7.277 34.238 1.00 20.73 73 LYS A N 1
ATOM 567 C CA . LYS A 1 73 ? 41.476 -8.501 33.672 1.00 20.73 73 LYS A CA 1
ATOM 568 C C . LYS A 1 73 ? 42.124 -9.266 34.816 1.00 20.73 73 LYS A C 1
ATOM 570 O O . LYS A 1 73 ? 43.205 -8.872 35.232 1.00 20.73 73 LYS A O 1
ATOM 575 N N . GLU A 1 74 ? 41.516 -10.354 35.273 1.00 22.69 74 GLU A N 1
ATOM 576 C CA . GLU A 1 74 ? 42.177 -11.275 36.200 1.00 22.69 74 GLU A CA 1
ATOM 577 C C . GLU A 1 74 ? 41.976 -12.737 35.804 1.00 22.69 74 GLU A C 1
ATOM 579 O O . GLU A 1 74 ? 41.058 -13.113 35.075 1.00 22.69 74 GLU A O 1
ATOM 584 N N . THR A 1 75 ? 42.956 -13.529 36.216 1.00 21.50 75 THR A N 1
ATOM 585 C CA . THR A 1 75 ? 43.284 -14.880 35.764 1.00 21.50 75 THR A CA 1
ATOM 586 C C . THR A 1 75 ? 43.230 -15.776 37.001 1.00 21.50 75 THR A C 1
ATOM 588 O O . THR A 1 75 ? 43.752 -15.323 38.013 1.00 21.50 75 THR A O 1
ATOM 591 N N . ILE A 1 76 ? 42.722 -17.021 36.892 1.00 22.39 76 ILE A N 1
ATOM 592 C CA . ILE A 1 76 ? 43.229 -18.279 37.521 1.00 22.39 76 ILE A CA 1
ATOM 593 C C . ILE A 1 76 ? 42.128 -19.271 38.010 1.00 22.39 76 ILE A C 1
ATOM 595 O O . ILE A 1 76 ? 41.196 -18.898 38.703 1.00 22.39 76 ILE A O 1
ATOM 599 N N . GLN A 1 77 ? 42.348 -20.542 37.606 1.00 22.39 77 GLN A N 1
ATOM 600 C CA . GLN A 1 77 ? 41.976 -21.898 38.101 1.00 22.39 77 GLN A CA 1
ATOM 601 C C . GLN A 1 77 ? 40.517 -22.362 38.352 1.00 22.39 77 GLN A C 1
ATOM 603 O O . GLN A 1 77 ? 39.767 -21.802 39.134 1.00 22.39 77 GLN A O 1
ATOM 608 N N . GLN A 1 78 ? 40.184 -23.507 37.726 1.00 25.20 78 GLN A N 1
ATOM 609 C CA . GLN A 1 78 ? 38.977 -24.338 37.916 1.00 25.20 78 GLN A CA 1
ATOM 610 C C . GLN A 1 78 ? 39.121 -25.328 39.090 1.00 25.20 78 GLN A C 1
ATOM 612 O O . GLN A 1 78 ? 40.219 -25.860 39.279 1.00 25.20 78 GLN A O 1
ATOM 617 N N . PRO A 1 79 ? 38.006 -25.700 39.759 1.00 24.94 79 PRO A N 1
ATOM 618 C CA . PRO A 1 79 ? 37.660 -27.129 39.900 1.00 24.94 79 PRO A CA 1
ATOM 619 C C . PRO A 1 79 ? 36.116 -27.393 39.782 1.00 24.94 79 PRO A C 1
ATOM 621 O O . PRO A 1 79 ? 35.410 -26.536 39.257 1.00 24.94 79 PRO A O 1
ATOM 624 N N . PRO A 1 80 ? 35.587 -28.615 40.035 1.00 29.30 80 PRO A N 1
ATOM 625 C CA . PRO A 1 80 ? 34.844 -29.422 39.063 1.00 29.30 80 PRO A CA 1
ATOM 626 C C . PRO A 1 80 ? 33.306 -29.222 39.017 1.00 29.30 80 PRO A C 1
ATOM 628 O O . PRO A 1 80 ? 32.653 -28.905 40.004 1.00 29.30 80 PRO A O 1
ATOM 631 N N . ASN A 1 81 ? 32.742 -29.520 37.838 1.00 26.16 81 ASN A N 1
ATOM 632 C CA . ASN A 1 81 ? 31.315 -29.564 37.462 1.00 26.16 81 ASN A CA 1
ATOM 633 C C . ASN A 1 81 ? 30.329 -30.159 38.493 1.00 26.16 81 ASN A C 1
ATOM 635 O O . ASN A 1 81 ? 30.587 -31.244 39.021 1.00 26.16 81 ASN A O 1
ATOM 639 N N . PRO A 1 82 ? 29.069 -29.677 38.491 1.00 26.64 82 PRO A N 1
ATOM 640 C CA . PRO A 1 82 ? 27.891 -30.527 38.571 1.00 26.64 82 PRO A CA 1
ATOM 641 C C . PRO A 1 82 ? 27.279 -30.755 37.176 1.00 26.64 82 PRO A C 1
ATOM 643 O O . PRO A 1 82 ? 27.150 -29.857 36.346 1.00 26.64 82 PRO A O 1
ATOM 646 N N . ARG A 1 83 ? 26.934 -32.017 36.916 1.00 27.95 83 ARG A N 1
ATOM 647 C CA . ARG A 1 83 ? 26.386 -32.534 35.657 1.00 27.95 83 ARG A CA 1
ATOM 648 C C . ARG A 1 83 ? 25.033 -31.897 35.328 1.00 27.95 83 ARG A C 1
ATOM 650 O O . ARG A 1 83 ? 24.089 -32.052 36.094 1.00 27.95 83 ARG A O 1
ATOM 657 N N . CYS A 1 84 ? 24.914 -31.327 34.133 1.00 25.39 84 CYS A N 1
ATOM 658 C CA . CYS A 1 84 ? 23.638 -31.180 33.440 1.00 25.39 84 CYS A CA 1
ATOM 659 C C . CYS A 1 84 ? 23.820 -31.736 32.022 1.00 25.39 84 CYS A C 1
ATOM 661 O O . CYS A 1 84 ? 24.796 -31.413 31.347 1.00 25.39 84 CYS A O 1
ATOM 663 N N . SER A 1 85 ? 22.948 -32.658 31.618 1.00 26.00 85 SER A N 1
ATOM 664 C CA . SER A 1 85 ? 23.051 -33.420 30.372 1.00 26.00 85 SER A CA 1
ATOM 665 C C . SER A 1 85 ? 22.912 -32.505 29.156 1.00 26.00 85 SER A C 1
ATOM 667 O O . SER A 1 85 ? 21.809 -32.060 28.839 1.00 26.00 85 SER A O 1
ATOM 669 N N . TYR A 1 86 ? 24.024 -32.245 28.474 1.00 31.67 86 TYR A N 1
ATOM 670 C CA . TYR A 1 86 ? 24.060 -31.561 27.187 1.00 31.67 86 TYR A CA 1
ATOM 671 C C . TYR A 1 86 ? 24.552 -32.557 26.133 1.00 31.67 86 TYR A C 1
ATOM 673 O O . TYR A 1 86 ? 25.585 -33.197 26.323 1.00 31.67 86 TYR A O 1
ATOM 681 N N . ASN A 1 87 ? 23.796 -32.720 25.046 1.00 27.31 87 ASN A N 1
ATOM 682 C CA . ASN A 1 87 ? 24.280 -33.427 23.864 1.00 27.31 87 ASN A CA 1
ATOM 683 C C . ASN A 1 87 ? 25.136 -32.446 23.059 1.00 27.31 87 ASN A C 1
ATOM 685 O O . ASN A 1 87 ? 24.610 -31.509 22.462 1.00 27.31 87 ASN A O 1
ATOM 689 N N . ASP A 1 88 ? 26.448 -32.665 23.051 1.00 26.34 88 ASP A N 1
ATOM 690 C CA . ASP A 1 88 ? 27.384 -31.955 22.182 1.00 26.34 88 ASP A CA 1
ATOM 691 C C . ASP A 1 88 ? 27.234 -32.455 20.736 1.00 26.34 88 ASP A C 1
ATOM 693 O O . ASP A 1 88 ? 27.908 -33.396 20.310 1.00 26.34 88 ASP A O 1
ATOM 697 N N . SER A 1 89 ? 26.368 -31.817 19.948 1.00 25.03 89 SER A N 1
ATOM 698 C CA . SER A 1 89 ? 26.470 -31.844 18.487 1.00 25.03 89 SER A CA 1
ATOM 699 C C . SER A 1 89 ? 27.020 -30.505 18.000 1.00 25.03 89 SER A C 1
ATOM 701 O O . SER A 1 89 ? 26.466 -29.440 18.255 1.00 25.03 89 SER A O 1
ATOM 703 N N . LYS A 1 90 ? 28.176 -30.565 17.331 1.00 28.72 90 LYS A N 1
ATOM 704 C CA . LYS A 1 90 ? 28.805 -29.433 16.646 1.00 28.72 90 LYS A CA 1
ATOM 705 C C . LYS A 1 90 ? 27.882 -28.949 15.529 1.00 28.72 90 LYS A C 1
ATOM 707 O O . LYS A 1 90 ? 27.718 -29.687 14.563 1.00 28.72 90 LYS A O 1
ATOM 712 N N . ASP A 1 91 ? 27.404 -27.709 15.605 1.00 26.88 91 ASP A N 1
ATOM 713 C CA . ASP A 1 91 ? 26.671 -27.091 14.499 1.00 26.88 91 ASP A CA 1
ATOM 714 C C . ASP A 1 91 ? 27.411 -25.909 13.868 1.00 26.88 91 ASP A C 1
ATOM 716 O O . ASP A 1 91 ? 27.849 -24.950 14.507 1.00 26.88 91 ASP A O 1
ATOM 720 N N . SER A 1 92 ? 27.571 -26.040 12.554 1.00 26.03 92 SER A N 1
ATOM 721 C CA . SER A 1 92 ? 28.184 -25.108 11.619 1.00 26.03 92 SER A CA 1
ATOM 722 C C . SER A 1 92 ? 27.165 -24.069 11.146 1.00 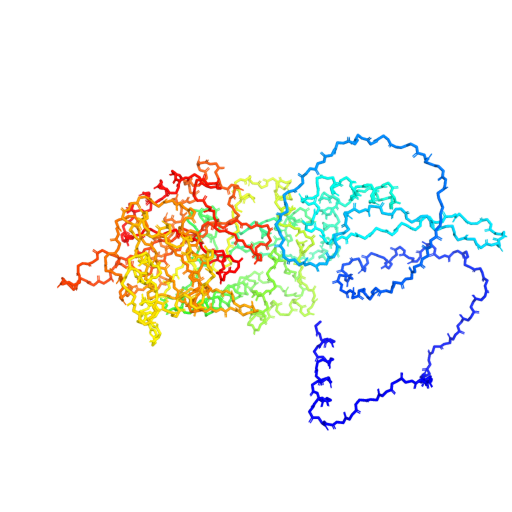26.03 92 SER A C 1
ATOM 724 O O . SER A 1 92 ? 26.158 -24.424 10.539 1.00 26.03 92 SER A O 1
ATOM 726 N N . SER A 1 93 ? 27.441 -22.780 11.351 1.00 26.31 93 SER A N 1
ATOM 727 C CA . SER A 1 93 ? 26.649 -21.671 10.789 1.00 26.31 93 SER A CA 1
ATOM 728 C C . SER A 1 93 ? 27.364 -21.033 9.581 1.00 26.31 93 SER A C 1
ATOM 730 O O . SER A 1 93 ? 28.594 -20.941 9.597 1.00 26.31 93 SER A O 1
ATOM 732 N N . PRO A 1 94 ? 26.650 -20.542 8.547 1.00 27.34 94 PRO A N 1
ATOM 733 C CA . PRO A 1 94 ? 27.277 -19.884 7.402 1.00 27.34 94 PRO A CA 1
ATOM 734 C C . PRO A 1 94 ? 27.686 -18.437 7.733 1.00 27.34 94 PRO A C 1
ATOM 736 O O . PRO A 1 94 ? 26.850 -17.575 8.008 1.00 27.34 94 PRO A O 1
ATOM 739 N N . GLU A 1 95 ? 28.992 -18.157 7.679 1.00 29.47 95 GLU A N 1
ATOM 740 C CA . GLU A 1 95 ? 29.562 -16.811 7.815 1.00 29.47 95 GLU A CA 1
ATOM 741 C C . GLU A 1 95 ? 29.314 -15.967 6.547 1.00 29.47 95 GLU A C 1
ATOM 743 O O . GLU A 1 95 ? 29.751 -16.322 5.453 1.00 29.47 95 GLU A O 1
ATOM 748 N N . LYS A 1 96 ? 28.710 -14.780 6.696 1.00 27.83 96 LYS A N 1
ATOM 749 C CA . LYS A 1 96 ? 28.912 -13.653 5.765 1.00 27.83 96 LYS A CA 1
ATOM 750 C C . LYS A 1 96 ? 29.301 -12.409 6.555 1.00 27.83 96 LYS A C 1
ATOM 752 O O . LYS A 1 96 ? 28.501 -11.845 7.296 1.00 27.83 96 LYS A O 1
ATOM 757 N N . GLY A 1 97 ? 30.569 -12.025 6.427 1.00 26.20 97 GLY A N 1
ATOM 758 C CA . GLY A 1 97 ? 31.191 -10.956 7.199 1.00 26.20 97 GLY A CA 1
ATOM 759 C C . GLY A 1 97 ? 31.062 -9.561 6.587 1.00 26.20 97 GLY A C 1
ATOM 760 O O . GLY A 1 97 ? 30.956 -9.402 5.373 1.00 26.20 97 GLY A O 1
ATOM 761 N N . LYS A 1 98 ? 31.165 -8.556 7.464 1.00 27.86 98 LYS A N 1
ATOM 762 C CA . LYS A 1 98 ? 32.022 -7.363 7.325 1.00 27.86 98 LYS A CA 1
ATOM 763 C C . LYS A 1 98 ? 32.009 -6.580 8.646 1.00 27.86 98 LYS A C 1
ATOM 765 O O . LYS A 1 98 ? 31.249 -5.637 8.796 1.00 27.86 98 LYS A O 1
ATOM 770 N N . ASP A 1 99 ? 32.838 -7.013 9.597 1.00 27.56 99 ASP A N 1
ATOM 771 C CA . ASP A 1 99 ? 33.692 -6.126 10.402 1.00 27.56 99 ASP A CA 1
ATOM 772 C C . ASP A 1 99 ? 34.730 -6.979 11.155 1.00 27.56 99 ASP A C 1
ATOM 774 O O . ASP A 1 99 ? 34.378 -7.904 11.890 1.00 27.56 99 ASP A O 1
ATOM 778 N N . ARG A 1 100 ? 36.028 -6.733 10.939 1.00 27.84 100 ARG A N 1
ATOM 779 C CA . ARG A 1 100 ? 37.110 -7.463 11.626 1.00 27.84 100 ARG A CA 1
ATOM 780 C C . ARG A 1 100 ? 37.314 -6.859 13.020 1.00 27.84 100 ARG A C 1
ATOM 782 O O . ARG A 1 100 ? 38.226 -6.068 13.236 1.00 27.84 100 ARG A O 1
ATOM 789 N N . ARG A 1 101 ? 36.496 -7.279 13.986 1.00 26.89 101 ARG A N 1
ATOM 790 C CA . ARG A 1 101 ? 36.901 -7.366 15.399 1.00 26.89 101 ARG A CA 1
ATOM 791 C C . ARG A 1 101 ? 36.933 -8.841 15.780 1.00 26.89 101 ARG A C 1
ATOM 793 O O . ARG A 1 101 ? 36.019 -9.586 15.452 1.00 26.89 101 ARG A O 1
ATOM 800 N N . SER A 1 102 ? 38.047 -9.248 16.378 1.00 26.83 102 SER A N 1
ATOM 801 C CA . SER A 1 102 ? 38.399 -10.609 16.790 1.00 26.83 102 SER A CA 1
ATOM 802 C C . SER A 1 102 ? 37.201 -11.437 17.268 1.00 26.83 102 SER A C 1
ATOM 804 O O . SER A 1 102 ? 36.530 -11.070 18.233 1.00 26.83 102 SER A O 1
ATOM 806 N N . LYS A 1 103 ? 36.979 -12.560 16.575 1.00 26.33 103 LYS A N 1
ATOM 807 C CA . LYS A 1 103 ? 36.012 -13.613 16.887 1.00 26.33 103 LYS A CA 1
ATOM 808 C C . LYS A 1 103 ? 36.144 -14.036 18.358 1.00 26.33 103 LYS A C 1
ATOM 810 O O . LYS A 1 103 ? 37.167 -14.592 18.741 1.00 26.33 103 LYS A O 1
ATOM 815 N N . LEU A 1 104 ? 35.102 -13.817 19.151 1.00 24.61 104 LEU A N 1
ATOM 816 C CA . LEU A 1 104 ? 34.791 -14.659 20.304 1.00 24.61 104 LEU A CA 1
ATOM 817 C C . LEU A 1 104 ? 33.493 -15.388 19.935 1.00 24.61 104 LEU A C 1
ATOM 819 O O . LEU A 1 104 ? 32.540 -14.710 19.537 1.00 24.61 104 LEU A O 1
ATOM 823 N N . PRO A 1 105 ? 33.441 -16.731 19.997 1.00 25.16 105 PRO A N 1
ATOM 824 C CA . PRO A 1 105 ? 32.170 -17.436 19.919 1.00 25.16 105 PRO A CA 1
ATOM 825 C C . PRO A 1 105 ? 31.252 -16.940 21.046 1.00 25.16 105 PRO A C 1
ATOM 827 O O . PRO A 1 105 ? 31.707 -16.313 22.005 1.00 25.16 105 PRO A O 1
ATOM 830 N N . LEU A 1 106 ? 29.948 -17.188 20.924 1.00 28.38 106 LEU A N 1
ATOM 831 C CA . LEU A 1 106 ? 29.003 -17.046 22.032 1.00 28.38 106 LEU A CA 1
ATOM 832 C C . LEU A 1 106 ? 29.438 -17.997 23.159 1.00 28.38 106 LEU A C 1
ATOM 834 O O . LEU A 1 106 ? 28.989 -19.132 23.246 1.00 28.38 106 LEU A O 1
ATOM 838 N N . THR A 1 107 ? 30.366 -17.549 23.996 1.00 27.47 107 THR A N 1
ATOM 839 C CA . THR A 1 107 ? 30.789 -18.260 25.194 1.00 27.47 107 THR A CA 1
ATOM 840 C C . THR A 1 107 ? 29.867 -17.805 26.314 1.00 27.47 107 THR A C 1
ATOM 842 O O . THR A 1 107 ? 29.908 -16.643 26.723 1.00 27.47 107 THR A O 1
ATOM 845 N N . ILE A 1 108 ? 29.023 -18.708 26.814 1.00 32.59 108 ILE A N 1
ATOM 846 C CA . ILE A 1 108 ? 28.389 -18.528 28.121 1.00 32.59 108 ILE A CA 1
ATOM 847 C C . ILE A 1 108 ? 29.525 -18.645 29.140 1.00 32.59 108 ILE A C 1
ATOM 849 O O . ILE A 1 108 ? 29.924 -19.742 29.515 1.00 32.59 108 ILE A O 1
ATOM 853 N N . GLN A 1 109 ? 30.118 -17.518 29.528 1.00 29.88 109 GLN A N 1
ATOM 854 C CA . GLN A 1 109 ? 31.008 -17.490 30.681 1.00 29.88 109 GLN A CA 1
ATOM 855 C C . GLN A 1 109 ? 30.139 -17.385 31.929 1.00 29.88 109 GLN A C 1
ATOM 857 O O . GLN A 1 109 ? 29.571 -16.333 32.221 1.00 29.88 109 GLN A O 1
ATOM 862 N N . LEU A 1 110 ? 30.009 -18.508 32.631 1.00 27.89 110 LEU A N 1
ATOM 863 C CA . LEU A 1 110 ? 29.554 -18.532 34.013 1.00 27.89 110 LEU A CA 1
ATOM 864 C C . LEU A 1 110 ? 30.602 -17.791 34.846 1.00 27.89 110 LEU A C 1
ATOM 866 O O . LEU A 1 110 ? 31.716 -18.275 35.019 1.00 27.89 110 LEU A O 1
ATOM 870 N N . PHE A 1 111 ? 30.256 -16.601 35.325 1.00 31.64 111 PHE A N 1
ATOM 871 C CA . PHE A 1 111 ? 31.013 -15.950 36.385 1.00 31.64 111 PHE A CA 1
ATOM 872 C C . PHE A 1 111 ? 30.419 -16.416 37.714 1.00 31.64 111 PHE A C 1
ATOM 874 O O . PHE A 1 111 ? 29.358 -15.940 38.109 1.00 31.64 111 PHE A O 1
ATOM 881 N N . GLN A 1 112 ? 31.081 -17.363 38.378 1.00 27.62 112 GLN A N 1
ATOM 882 C CA . GLN A 1 112 ? 30.965 -17.503 39.826 1.00 27.62 112 GLN A CA 1
ATOM 883 C C . GLN A 1 112 ? 31.952 -16.506 40.430 1.00 27.62 112 GLN A C 1
ATOM 885 O O . GLN A 1 112 ? 33.158 -16.721 40.386 1.00 27.62 112 GLN A O 1
ATOM 890 N N . GLY A 1 113 ? 31.446 -15.369 40.901 1.00 29.75 113 GLY A N 1
ATOM 891 C CA . GLY A 1 113 ? 32.196 -14.557 41.848 1.00 29.75 113 GLY A CA 1
ATOM 892 C C . GLY A 1 113 ? 31.979 -15.163 43.225 1.00 29.75 113 GLY A C 1
ATOM 893 O O . GLY A 1 113 ? 30.863 -15.103 43.737 1.00 29.75 113 GLY A O 1
ATOM 894 N N . GLU A 1 114 ? 33.004 -15.791 43.792 1.00 29.73 114 GLU A N 1
ATOM 895 C CA . GLU A 1 114 ? 33.074 -15.936 45.242 1.00 29.73 114 GLU A CA 1
ATOM 896 C C . GLU A 1 114 ? 33.434 -14.555 45.790 1.00 29.73 114 GLU A C 1
ATOM 898 O O . GLU A 1 114 ? 34.577 -14.112 45.682 1.00 29.73 114 GLU A O 1
ATOM 903 N N . ASP A 1 115 ? 32.446 -13.844 46.331 1.00 29.34 115 ASP A N 1
ATOM 904 C CA . ASP A 1 115 ? 32.739 -12.753 47.251 1.00 29.34 115 ASP A CA 1
ATOM 905 C C . ASP A 1 115 ? 33.330 -13.408 48.510 1.00 29.34 115 ASP A C 1
ATOM 907 O O . ASP A 1 115 ? 32.601 -13.899 49.373 1.00 29.34 115 ASP A O 1
ATOM 911 N N . ASN A 1 116 ? 34.662 -13.480 48.587 1.00 28.92 116 ASN A N 1
ATOM 912 C CA . ASN A 1 116 ? 35.370 -13.727 49.840 1.00 28.92 116 ASN A CA 1
ATOM 913 C C . ASN A 1 116 ? 35.256 -12.465 50.702 1.00 28.92 116 ASN A C 1
ATOM 915 O O . ASN A 1 116 ? 36.200 -11.686 50.811 1.00 28.92 116 ASN A O 1
ATOM 919 N N . ASP A 1 117 ? 34.081 -12.263 51.290 1.00 29.70 117 ASP A N 1
ATOM 920 C CA . ASP A 1 117 ? 33.947 -11.460 52.496 1.00 29.70 117 ASP A CA 1
ATOM 921 C C . ASP A 1 117 ? 34.027 -12.425 53.682 1.00 29.70 117 ASP A C 1
ATOM 923 O O . ASP A 1 117 ? 33.069 -13.129 54.009 1.00 29.70 117 ASP A O 1
ATOM 927 N N . ASP A 1 118 ? 35.192 -12.455 54.333 1.00 31.73 118 ASP A N 1
ATOM 928 C CA . ASP A 1 118 ? 35.343 -12.955 55.699 1.00 31.73 118 ASP A CA 1
ATOM 929 C C . ASP A 1 118 ? 34.536 -12.037 56.635 1.00 31.73 118 ASP A C 1
ATOM 931 O O . ASP A 1 118 ? 35.060 -11.148 57.308 1.00 31.73 118 ASP A O 1
ATOM 935 N N . SER A 1 119 ? 33.218 -12.222 56.662 1.00 31.75 119 SER A N 1
ATOM 936 C CA . SER A 1 119 ? 32.385 -11.798 57.780 1.00 31.75 119 SER A CA 1
ATOM 937 C C . SER A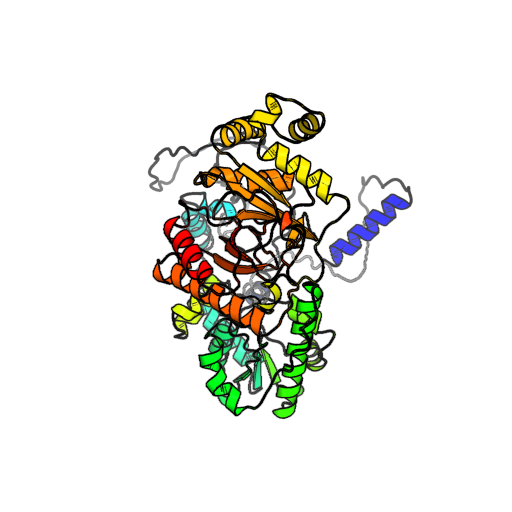 1 119 ? 31.178 -12.722 57.920 1.00 31.75 119 SER A C 1
ATOM 939 O O . SER A 1 119 ? 30.272 -12.785 57.092 1.00 31.75 119 SER A O 1
ATOM 941 N N . ASP A 1 120 ? 31.222 -13.479 59.007 1.00 36.69 120 ASP A N 1
ATOM 942 C CA . ASP A 1 120 ? 30.189 -14.368 59.513 1.00 36.69 120 ASP A CA 1
ATOM 943 C C . ASP A 1 120 ? 28.932 -13.555 59.898 1.00 36.69 120 ASP A C 1
ATOM 945 O O . ASP A 1 120 ? 28.838 -13.014 60.998 1.00 36.69 120 ASP A O 1
ATOM 949 N N . ASP A 1 121 ? 27.971 -13.411 58.980 1.00 30.72 121 ASP A N 1
ATOM 950 C CA . ASP A 1 121 ? 26.570 -13.127 59.329 1.00 30.72 121 ASP A CA 1
ATOM 951 C C . ASP A 1 121 ? 25.628 -13.813 58.322 1.00 30.72 121 ASP A C 1
ATOM 953 O O . ASP A 1 121 ? 25.552 -13.462 57.143 1.00 30.72 121 ASP A O 1
ATOM 957 N N . GLY A 1 122 ? 24.922 -14.848 58.785 1.00 33.66 122 GLY A N 1
ATOM 958 C CA . GLY A 1 122 ? 24.157 -15.806 57.982 1.00 33.66 122 GLY A CA 1
ATOM 959 C C . GLY A 1 122 ? 22.947 -15.238 57.229 1.00 33.66 122 GLY A C 1
ATOM 960 O O . GLY A 1 122 ? 21.798 -15.507 57.590 1.00 33.66 122 GLY A O 1
ATOM 961 N N . ARG A 1 123 ? 23.175 -14.531 56.117 1.00 29.62 123 ARG A N 1
ATOM 962 C CA . ARG A 1 123 ? 22.151 -14.209 55.107 1.00 29.62 123 ARG A CA 1
ATOM 963 C C . ARG A 1 123 ? 22.556 -14.754 53.740 1.00 29.62 123 ARG A C 1
ATOM 965 O O . ARG A 1 123 ? 23.687 -14.601 53.308 1.00 29.62 123 ARG A O 1
ATOM 972 N N . GLY A 1 124 ? 21.611 -15.446 53.101 1.00 31.58 124 GLY A N 1
ATOM 973 C CA . GLY A 1 124 ? 21.828 -16.300 51.932 1.00 31.58 124 GLY A CA 1
ATOM 974 C C . GLY A 1 124 ? 22.620 -15.661 50.789 1.00 31.58 124 GLY A C 1
ATOM 975 O O . GLY A 1 124 ? 22.391 -14.510 50.421 1.00 31.58 124 GLY A O 1
ATOM 976 N N . ARG A 1 125 ? 23.521 -16.466 50.214 1.00 30.84 125 ARG A N 1
ATOM 977 C CA . ARG A 1 125 ? 24.311 -16.155 49.017 1.00 30.84 125 ARG A CA 1
ATOM 978 C C . ARG A 1 125 ? 23.367 -15.850 47.850 1.00 30.84 125 ARG A C 1
ATOM 980 O O . ARG A 1 125 ? 22.596 -16.716 47.444 1.00 30.84 125 ARG A O 1
ATOM 987 N N . GLY A 1 126 ? 23.405 -14.627 47.327 1.00 32.16 126 GLY A N 1
ATOM 988 C CA . GLY A 1 126 ? 22.704 -14.266 46.096 1.00 32.16 126 GLY A CA 1
ATOM 989 C C . GLY A 1 126 ? 23.586 -14.564 44.888 1.00 32.16 126 GLY A C 1
ATOM 990 O O . GLY A 1 126 ? 24.600 -13.901 44.698 1.00 32.16 126 GLY A O 1
ATOM 991 N N . GLU A 1 127 ? 23.214 -15.539 44.060 1.00 36.31 127 GLU A N 1
ATOM 992 C CA . GLU A 1 127 ? 23.893 -15.793 42.786 1.00 36.31 127 GLU A CA 1
ATOM 993 C C . GLU A 1 127 ? 23.603 -14.648 41.800 1.00 36.31 127 GLU A C 1
ATOM 995 O O . GLU A 1 127 ? 22.485 -14.502 41.305 1.00 36.31 127 GLU A O 1
ATOM 1000 N N . MET A 1 128 ? 24.602 -13.813 41.493 1.00 34.12 128 MET A N 1
ATOM 1001 C CA . MET A 1 128 ? 24.460 -12.762 40.482 1.00 34.12 128 MET A CA 1
ATOM 1002 C C . MET A 1 128 ? 24.998 -13.233 39.126 1.00 34.12 128 MET A C 1
ATOM 1004 O O . MET A 1 128 ? 26.191 -13.159 38.841 1.00 34.12 128 MET A O 1
ATOM 1008 N N . MET A 1 129 ? 24.098 -13.683 38.250 1.00 38.84 129 MET A N 1
ATOM 1009 C CA . MET A 1 129 ? 24.448 -14.143 36.904 1.00 38.84 129 MET A CA 1
ATOM 1010 C C . MET A 1 129 ? 24.592 -12.957 35.931 1.00 38.84 129 MET A C 1
ATOM 1012 O O . MET A 1 129 ? 23.623 -12.261 35.624 1.00 38.84 129 MET A O 1
ATOM 1016 N N . ARG A 1 130 ? 25.798 -12.721 35.396 1.00 35.94 130 ARG A N 1
ATOM 1017 C CA . ARG A 1 130 ? 26.014 -11.752 34.303 1.00 35.94 130 ARG A CA 1
ATOM 1018 C C . ARG A 1 130 ? 25.966 -12.454 32.950 1.00 35.94 130 ARG A C 1
ATOM 1020 O O . ARG A 1 130 ? 26.951 -13.036 32.512 1.00 35.94 130 ARG A O 1
ATOM 1027 N N . VAL A 1 131 ? 24.841 -12.335 32.248 1.00 40.28 131 VAL A N 1
ATOM 1028 C CA . VAL A 1 131 ? 24.707 -12.812 30.862 1.00 40.28 131 VAL A CA 1
ATOM 1029 C C . VAL A 1 131 ? 24.836 -11.629 29.904 1.00 40.28 131 VAL A C 1
ATOM 1031 O O . VAL A 1 131 ? 24.022 -10.705 29.918 1.00 40.28 131 VAL A O 1
ATOM 1034 N N . LYS A 1 132 ? 25.851 -11.647 29.032 1.00 37.31 132 LYS A N 1
ATOM 1035 C CA . LYS A 1 132 ? 25.978 -10.663 27.948 1.00 37.31 132 LYS A CA 1
ATOM 1036 C C . LYS A 1 132 ? 25.041 -11.047 26.800 1.00 37.31 132 LYS A C 1
ATOM 1038 O O . LYS A 1 132 ? 25.446 -11.701 25.843 1.00 37.31 132 LYS A O 1
ATOM 1043 N N . LEU A 1 133 ? 23.775 -10.654 26.908 1.00 39.31 133 LEU A N 1
ATOM 1044 C CA . LEU A 1 133 ? 22.778 -10.854 25.856 1.00 39.31 133 LEU A CA 1
ATOM 1045 C C . LEU A 1 133 ? 22.902 -9.754 24.792 1.00 39.31 133 LEU A C 1
ATOM 1047 O O . LEU A 1 133 ? 22.821 -8.562 25.082 1.00 39.31 133 LEU A O 1
ATOM 1051 N N . THR A 1 134 ? 23.094 -10.167 23.542 1.00 38.03 134 THR A N 1
ATOM 1052 C CA . THR A 1 134 ? 22.957 -9.292 22.364 1.00 38.03 134 THR A CA 1
ATOM 1053 C C . THR A 1 134 ? 21.449 -9.142 22.075 1.00 38.03 134 THR A C 1
ATOM 1055 O O . THR A 1 134 ? 20.713 -10.101 22.318 1.00 38.03 134 THR A O 1
ATOM 1058 N N . PRO A 1 135 ? 20.935 -7.967 21.649 1.00 33.59 135 PRO A N 1
ATOM 1059 C CA . PRO A 1 135 ? 19.498 -7.673 21.637 1.00 33.59 135 PRO A CA 1
ATOM 1060 C C . PRO A 1 135 ? 18.634 -8.702 20.889 1.00 33.59 135 PRO A C 1
ATOM 1062 O O . PRO A 1 135 ? 19.025 -9.220 19.849 1.00 33.59 135 PRO A O 1
ATOM 1065 N N . VAL A 1 136 ? 17.422 -8.901 21.424 1.00 40.56 136 VAL A N 1
ATOM 1066 C CA . VAL A 1 136 ? 16.303 -9.820 21.093 1.00 40.56 136 VAL A CA 1
ATOM 1067 C C . VAL A 1 136 ? 16.175 -10.318 19.638 1.00 40.56 136 VAL A C 1
ATOM 1069 O O . VAL A 1 136 ? 15.702 -11.433 19.430 1.00 40.56 136 VAL A O 1
ATOM 1072 N N . MET A 1 137 ? 16.628 -9.568 18.629 1.00 36.91 137 MET A N 1
ATOM 1073 C CA . MET A 1 137 ? 16.619 -10.005 17.223 1.00 36.91 137 MET A CA 1
ATOM 1074 C C . MET A 1 137 ? 17.409 -11.299 16.968 1.00 36.91 137 MET A C 1
ATOM 1076 O O . MET A 1 137 ? 17.093 -12.026 16.031 1.00 36.91 137 MET A O 1
ATOM 1080 N N . THR A 1 138 ? 18.401 -11.628 17.800 1.00 42.56 138 THR A N 1
ATOM 1081 C CA . THR A 1 138 ? 19.172 -12.874 17.663 1.00 42.56 138 THR A CA 1
ATOM 1082 C C . THR A 1 138 ? 18.475 -14.108 18.232 1.00 42.56 138 THR A C 1
ATOM 1084 O O . THR A 1 138 ? 18.862 -15.206 17.868 1.00 42.56 138 THR A O 1
ATOM 1087 N N . VAL A 1 139 ? 17.416 -13.987 19.043 1.00 51.88 139 VAL A N 1
ATOM 1088 C CA . VAL A 1 139 ? 16.759 -15.151 19.683 1.00 51.88 139 VAL A CA 1
ATOM 1089 C C . VAL A 1 139 ? 16.137 -16.101 18.656 1.00 51.88 139 VAL A C 1
ATOM 1091 O O . VAL A 1 139 ? 16.142 -17.305 18.870 1.00 51.88 139 VAL A O 1
ATOM 1094 N N . GLY A 1 140 ? 15.618 -15.577 17.540 1.00 50.44 140 GLY A N 1
ATOM 1095 C CA . GLY A 1 140 ? 15.089 -16.405 16.448 1.00 50.44 140 GLY A CA 1
ATOM 1096 C C . GLY A 1 140 ? 16.168 -17.012 15.545 1.00 50.44 140 GLY A C 1
ATOM 1097 O O . GLY A 1 140 ? 15.902 -17.992 14.863 1.00 50.44 140 GLY A O 1
ATOM 1098 N N . LEU A 1 141 ? 17.372 -16.433 15.541 1.00 58.31 141 LEU A N 1
ATOM 1099 C CA . LEU A 1 141 ? 18.530 -16.909 14.773 1.00 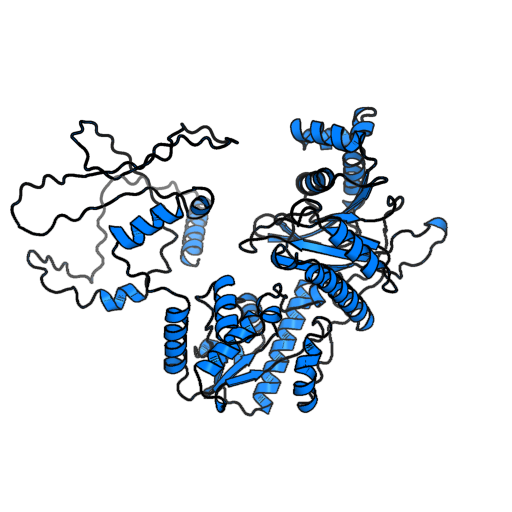58.31 141 LEU A CA 1
ATOM 1100 C C . LEU A 1 141 ? 19.434 -17.833 15.603 1.00 58.31 141 LEU A C 1
ATOM 1102 O O . LEU A 1 141 ? 20.260 -18.552 15.053 1.00 58.31 141 LEU A O 1
ATOM 1106 N N . THR A 1 142 ? 19.297 -17.799 16.928 1.00 68.62 142 THR A N 1
ATOM 1107 C CA . THR A 1 142 ? 19.930 -18.718 17.869 1.00 68.62 142 THR A CA 1
ATOM 1108 C C . THR A 1 142 ? 18.972 -19.873 18.115 1.00 68.62 142 THR A C 1
ATOM 1110 O O . THR A 1 142 ? 17.945 -19.689 18.762 1.00 68.62 142 THR A O 1
ATOM 1113 N N . GLU A 1 143 ? 19.326 -21.062 17.637 1.00 75.56 143 GLU A N 1
ATOM 1114 C CA . GLU A 1 143 ? 18.505 -22.279 17.710 1.00 75.56 143 GLU A CA 1
ATOM 1115 C C . GLU A 1 143 ? 17.888 -22.513 19.101 1.00 75.56 143 GLU A C 1
ATOM 1117 O O . GLU A 1 143 ? 16.679 -22.686 19.238 1.00 75.56 143 GLU A O 1
ATOM 1122 N N . ASN A 1 144 ? 18.698 -22.366 20.155 1.00 80.19 144 ASN A N 1
ATOM 1123 C CA . ASN A 1 144 ? 18.271 -22.536 21.547 1.00 80.19 144 ASN A CA 1
ATOM 1124 C C . ASN A 1 144 ? 17.981 -21.217 22.284 1.00 80.19 144 ASN A C 1
ATOM 1126 O O . ASN A 1 144 ? 17.860 -21.197 23.510 1.00 80.19 144 ASN A O 1
ATOM 1130 N N . GLY A 1 145 ? 17.829 -20.098 21.571 1.00 79.94 145 GLY A N 1
ATOM 1131 C CA . GLY A 1 145 ? 17.621 -18.778 22.174 1.00 79.94 145 GLY A CA 1
ATOM 1132 C C . GLY A 1 145 ? 16.385 -18.720 23.077 1.00 79.94 145 GLY A C 1
ATOM 1133 O O . GLY A 1 145 ? 16.431 -18.141 24.163 1.00 79.94 145 GLY A O 1
ATOM 1134 N N . LYS A 1 146 ? 15.286 -19.369 22.667 1.00 82.94 146 LYS A N 1
ATOM 1135 C CA . LYS A 1 146 ? 14.064 -19.470 23.486 1.00 82.94 146 LYS A CA 1
ATOM 1136 C C . LYS A 1 146 ? 14.287 -20.263 24.774 1.00 82.94 146 LYS A C 1
ATOM 1138 O O . LYS A 1 146 ? 13.742 -19.881 25.804 1.00 82.94 146 LYS A O 1
ATOM 1143 N N . VAL A 1 147 ? 15.080 -21.335 24.723 1.00 83.44 147 VAL A N 1
ATOM 1144 C CA . VAL A 1 147 ? 15.404 -22.164 25.897 1.00 83.44 147 VAL A CA 1
ATOM 1145 C C . VAL A 1 147 ? 16.243 -21.361 26.885 1.00 83.44 147 VAL A C 1
ATOM 1147 O O . VAL A 1 147 ? 15.914 -21.315 28.063 1.00 83.44 147 VAL A O 1
ATOM 1150 N N . ILE A 1 148 ? 17.250 -20.630 26.398 1.00 83.94 148 ILE A N 1
ATOM 1151 C CA . ILE A 1 148 ? 18.084 -19.754 27.235 1.00 83.94 148 ILE A CA 1
ATOM 1152 C C . ILE A 1 148 ? 17.224 -18.716 27.967 1.00 83.94 148 ILE A C 1
ATOM 1154 O O . ILE A 1 148 ? 17.354 -18.545 29.179 1.00 83.94 148 ILE A O 1
ATOM 1158 N N . LEU A 1 149 ? 16.317 -18.041 27.252 1.00 84.81 149 LEU A N 1
ATOM 1159 C CA . LEU A 1 149 ? 15.412 -17.070 27.872 1.00 84.81 149 LEU A CA 1
ATOM 1160 C C . LEU A 1 149 ? 14.438 -17.722 28.852 1.00 84.81 149 LEU A C 1
ATOM 1162 O O . LEU A 1 149 ? 14.142 -17.132 29.888 1.00 84.81 149 LEU A O 1
ATOM 1166 N N . LYS A 1 150 ? 13.949 -18.928 28.551 1.00 87.00 150 LYS A N 1
ATOM 1167 C CA . LYS A 1 150 ? 13.084 -19.676 29.462 1.00 87.00 150 LYS A CA 1
ATOM 1168 C C . LYS A 1 150 ? 13.811 -19.970 30.774 1.00 87.00 150 LYS A C 1
ATOM 1170 O O . LYS A 1 150 ? 13.280 -19.636 31.825 1.00 87.00 150 LYS A O 1
ATOM 1175 N N . ASN A 1 151 ? 15.030 -20.496 30.715 1.00 84.62 151 ASN A N 1
ATOM 1176 C CA . ASN A 1 151 ? 15.805 -20.817 31.914 1.00 84.62 151 ASN A CA 1
ATOM 1177 C C . ASN A 1 151 ? 16.104 -19.551 32.733 1.00 84.62 151 ASN A C 1
ATOM 1179 O O . ASN A 1 151 ? 15.965 -19.541 33.952 1.00 84.62 151 ASN A O 1
ATOM 1183 N N . LEU A 1 152 ? 16.435 -18.442 32.062 1.00 86.69 152 LEU A N 1
ATOM 1184 C CA . LEU A 1 152 ? 16.648 -17.158 32.731 1.00 86.69 152 LEU A CA 1
ATOM 1185 C C . LEU A 1 152 ? 15.393 -16.662 33.463 1.00 86.69 152 LEU A C 1
ATOM 1187 O O . LEU A 1 152 ? 15.479 -16.214 34.606 1.00 86.69 152 LEU A O 1
ATOM 1191 N N . LEU A 1 153 ? 14.235 -16.703 32.806 1.00 85.94 153 LEU A N 1
ATOM 1192 C CA . LEU A 1 153 ? 13.000 -16.145 33.352 1.00 85.94 153 LEU A CA 1
ATOM 1193 C C . LEU A 1 153 ? 12.383 -17.044 34.428 1.00 85.94 153 LEU A C 1
ATOM 1195 O O . LEU A 1 153 ? 11.981 -16.539 35.473 1.00 85.94 153 LEU A O 1
ATOM 1199 N N . PHE A 1 154 ? 12.303 -18.350 34.184 1.00 89.19 154 PHE A N 1
ATOM 1200 C CA . PHE A 1 154 ? 11.600 -19.289 35.058 1.00 89.19 154 PHE A CA 1
ATOM 1201 C C . PHE A 1 154 ? 12.522 -19.896 36.114 1.00 89.19 154 PHE A C 1
ATOM 1203 O O . PHE A 1 154 ? 12.210 -19.803 37.297 1.00 89.19 154 PHE A O 1
ATOM 1210 N N . ASP A 1 155 ? 13.662 -20.453 35.707 1.00 85.75 155 ASP A N 1
ATOM 1211 C CA . ASP A 1 155 ? 14.513 -21.229 36.618 1.00 85.75 155 ASP A CA 1
ATOM 1212 C C . ASP A 1 155 ? 15.389 -20.318 37.488 1.00 85.75 155 ASP A C 1
ATOM 1214 O O . ASP A 1 155 ? 15.527 -20.552 38.684 1.00 85.75 155 ASP A O 1
ATOM 1218 N N . ILE A 1 156 ? 15.948 -19.252 36.903 1.00 86.94 156 ILE A N 1
ATOM 1219 C CA . ILE A 1 156 ? 16.843 -18.321 37.611 1.00 86.94 156 ILE A CA 1
ATOM 1220 C C . ILE A 1 156 ? 16.051 -17.200 38.290 1.00 86.94 156 ILE A C 1
ATOM 1222 O O . ILE A 1 156 ? 16.220 -16.941 39.478 1.00 86.94 156 ILE A O 1
ATOM 1226 N N . SER A 1 157 ? 15.181 -16.513 37.543 1.00 87.50 157 SER A N 1
ATOM 1227 C CA . SER A 1 157 ? 14.455 -15.345 38.070 1.00 87.50 157 SER A CA 1
ATOM 1228 C C . SER A 1 157 ? 13.167 -15.713 38.819 1.00 87.50 157 SER A C 1
ATOM 1230 O O . SER A 1 157 ? 12.530 -14.826 39.386 1.00 87.50 157 SER A O 1
ATOM 1232 N N . GLY A 1 158 ? 12.744 -16.983 38.796 1.00 89.06 158 GLY A N 1
ATOM 1233 C CA . GLY A 1 158 ? 11.546 -17.456 39.497 1.00 89.06 158 GLY A CA 1
ATOM 1234 C C . GLY A 1 158 ? 10.224 -16.879 38.974 1.00 89.06 158 GLY A C 1
ATOM 1235 O O . GLY A 1 158 ? 9.248 -16.800 39.723 1.00 89.06 158 GLY A O 1
ATOM 1236 N N . CYS A 1 159 ? 10.158 -16.426 37.717 1.00 91.88 159 CYS A N 1
ATOM 1237 C CA . CYS A 1 159 ? 8.918 -15.893 37.149 1.00 91.88 159 CYS A CA 1
ATOM 1238 C C . CYS A 1 159 ? 7.877 -17.010 36.985 1.00 91.88 159 CYS A C 1
ATOM 1240 O O . CYS A 1 159 ? 8.174 -18.081 36.469 1.00 91.88 159 CYS A O 1
ATOM 1242 N N . SER A 1 160 ? 6.621 -16.739 37.339 1.00 89.25 160 SER A N 1
ATOM 1243 C CA . SER A 1 160 ? 5.528 -17.725 37.300 1.00 89.25 160 SER A CA 1
ATOM 1244 C C . SER A 1 160 ? 4.829 -17.862 35.940 1.00 89.25 160 SER A C 1
ATOM 1246 O O . SER A 1 160 ? 3.942 -18.696 35.787 1.00 89.25 160 SER A O 1
ATOM 1248 N N . GLY A 1 161 ? 5.191 -17.043 34.944 1.00 88.81 161 GLY A N 1
ATOM 1249 C CA . GLY A 1 161 ? 4.593 -17.094 33.602 1.00 88.81 161 GLY A CA 1
ATOM 1250 C C . GLY A 1 161 ? 3.147 -16.598 33.520 1.00 88.81 161 GLY A C 1
ATOM 1251 O O . GLY A 1 161 ? 2.445 -16.917 32.567 1.00 88.81 161 GLY A O 1
ATOM 1252 N N . THR A 1 162 ? 2.685 -15.803 34.487 1.00 90.94 162 THR A N 1
ATOM 1253 C CA . THR A 1 162 ? 1.304 -15.293 34.531 1.00 90.94 162 THR A CA 1
ATOM 1254 C C . THR A 1 162 ? 1.010 -14.186 33.516 1.00 90.94 162 THR A C 1
ATOM 1256 O O . THR A 1 162 ? -0.147 -13.806 33.362 1.00 90.94 162 THR A O 1
ATOM 1259 N N . PHE A 1 163 ? 2.010 -13.674 32.793 1.00 89.56 163 PHE A N 1
ATOM 1260 C CA . PHE A 1 163 ? 1.838 -12.642 31.763 1.00 89.56 163 PHE A CA 1
ATOM 1261 C C . PHE A 1 163 ? 1.315 -13.240 30.441 1.00 89.56 163 PHE A C 1
ATOM 1263 O O . PHE A 1 163 ? 1.987 -13.218 29.412 1.00 89.56 163 PHE A O 1
ATOM 1270 N N . THR A 1 164 ? 0.117 -13.823 30.486 1.00 89.94 164 THR A N 1
ATOM 1271 C CA . THR A 1 164 ? -0.587 -14.388 29.325 1.00 89.94 164 THR A CA 1
ATOM 1272 C C . THR A 1 164 ? -1.569 -13.377 28.733 1.00 89.94 164 THR A C 1
ATOM 1274 O O . THR A 1 164 ? -1.960 -12.412 29.394 1.00 89.94 164 THR A O 1
ATOM 1277 N N . VAL A 1 165 ? -1.996 -13.597 27.483 1.00 89.00 165 VAL A N 1
ATOM 1278 C CA . VAL A 1 165 ? -3.000 -12.744 26.819 1.00 89.00 165 VAL A CA 1
ATOM 1279 C C . VAL A 1 165 ? -4.309 -12.724 27.615 1.00 89.00 165 VAL A C 1
ATOM 1281 O O . VAL A 1 165 ? -4.868 -11.653 27.820 1.00 89.00 165 VAL A O 1
ATOM 1284 N N . GLN A 1 166 ? -4.727 -13.870 28.157 1.00 90.62 166 GLN A N 1
ATOM 1285 C CA . GLN A 1 166 ? -5.955 -14.008 28.945 1.00 90.62 166 GLN A CA 1
ATOM 1286 C C . GLN A 1 166 ? -5.881 -13.229 30.265 1.00 90.62 166 GLN A C 1
ATOM 1288 O O . GLN A 1 166 ? -6.804 -12.500 30.616 1.00 90.62 166 GLN A O 1
ATOM 1293 N N . ASN A 1 167 ? -4.764 -13.317 30.994 1.00 91.38 167 ASN A N 1
ATOM 1294 C CA . ASN A 1 167 ? -4.617 -12.565 32.243 1.00 91.38 167 ASN A CA 1
ATOM 1295 C C . ASN A 1 167 ? -4.562 -11.054 31.986 1.00 91.38 167 ASN A C 1
ATOM 1297 O O . ASN A 1 167 ? -5.139 -10.278 32.745 1.00 91.38 167 ASN A O 1
ATOM 1301 N N . ARG A 1 168 ? -3.932 -10.637 30.883 1.00 91.12 168 ARG A N 1
ATOM 1302 C CA . ARG A 1 168 ? -3.895 -9.230 30.464 1.00 91.12 168 ARG A CA 1
ATOM 1303 C C . ARG A 1 168 ? -5.248 -8.727 29.977 1.00 91.12 168 ARG A C 1
ATOM 1305 O O . ARG A 1 168 ? -5.564 -7.565 30.203 1.00 91.12 168 ARG A O 1
ATOM 1312 N N . GLU A 1 169 ? -6.057 -9.569 29.336 1.00 92.25 169 GLU A N 1
ATOM 1313 C CA . GLU A 1 169 ? -7.451 -9.251 29.004 1.00 92.25 169 GLU A CA 1
ATOM 1314 C C . GLU A 1 169 ? -8.255 -8.951 30.276 1.00 92.25 169 GLU A C 1
ATOM 1316 O O . GLU A 1 169 ? -8.965 -7.944 30.333 1.00 92.25 169 GLU A O 1
ATOM 1321 N N . LEU A 1 170 ? -8.121 -9.793 31.307 1.00 92.56 170 LEU A N 1
ATOM 1322 C CA . LEU A 1 170 ? -8.801 -9.616 32.593 1.00 92.56 170 LEU A CA 1
ATOM 1323 C C . LEU A 1 170 ? -8.342 -8.341 33.310 1.00 92.56 170 LEU A C 1
ATOM 1325 O O . LEU A 1 170 ? -9.184 -7.557 33.751 1.00 92.56 170 LEU A O 1
ATOM 1329 N N . GLU A 1 171 ? -7.030 -8.105 33.378 1.00 92.25 171 GLU A N 1
ATOM 1330 C CA . GLU A 1 171 ? -6.452 -6.886 33.957 1.00 92.25 171 GLU A CA 1
ATOM 1331 C C . GLU A 1 171 ? -6.939 -5.641 33.204 1.00 92.25 171 GLU A C 1
ATOM 1333 O O . GLU A 1 171 ? -7.476 -4.718 33.813 1.00 92.25 171 GLU A O 1
ATOM 1338 N N . CYS A 1 172 ? -6.876 -5.651 31.870 1.00 90.88 172 CYS A N 1
ATOM 1339 C CA . CYS A 1 172 ? -7.367 -4.557 31.035 1.00 90.88 172 CYS A CA 1
ATOM 1340 C C . CYS A 1 172 ? -8.874 -4.320 31.229 1.00 90.88 172 CYS A C 1
ATOM 1342 O O . CYS A 1 172 ? -9.323 -3.180 31.337 1.00 90.88 172 CYS A O 1
ATOM 1344 N N . THR A 1 173 ? -9.668 -5.387 31.334 1.00 92.44 173 THR A N 1
ATOM 1345 C CA . THR A 1 173 ? -11.109 -5.309 31.608 1.00 92.44 173 THR A CA 1
ATOM 1346 C C . THR A 1 173 ? -11.390 -4.643 32.952 1.00 92.44 173 THR A C 1
ATOM 1348 O O . THR A 1 173 ? -12.292 -3.805 33.052 1.00 92.44 173 THR A O 1
ATOM 1351 N N . GLN A 1 174 ? -10.622 -4.988 33.983 1.00 93.62 174 GLN A N 1
ATOM 1352 C CA . GLN A 1 174 ? -10.739 -4.371 35.296 1.00 93.62 174 GLN A CA 1
ATOM 1353 C C . GLN A 1 174 ? -10.337 -2.890 35.254 1.00 93.62 174 GLN A C 1
ATOM 1355 O O . GLN A 1 174 ? -11.104 -2.049 35.723 1.00 93.62 174 GLN A O 1
ATOM 1360 N N . GLU A 1 175 ? -9.219 -2.549 34.608 1.00 91.69 175 GLU A N 1
ATOM 1361 C CA . GLU A 1 175 ? -8.793 -1.155 34.424 1.00 91.69 175 GLU A CA 1
ATOM 1362 C C . GLU A 1 175 ? -9.854 -0.313 33.698 1.00 91.69 175 GLU A C 1
ATOM 1364 O O . GLU A 1 175 ? -10.100 0.841 34.063 1.00 91.69 175 GLU A O 1
ATOM 1369 N N . ILE A 1 176 ? -10.505 -0.876 32.672 1.00 92.94 176 ILE A N 1
ATOM 1370 C CA . ILE A 1 176 ? -11.599 -0.213 31.950 1.00 92.94 176 ILE A CA 1
ATOM 1371 C C . ILE A 1 176 ? -12.766 0.059 32.902 1.00 92.94 176 ILE A C 1
ATOM 1373 O O . ILE A 1 176 ? -13.247 1.192 32.949 1.00 92.94 176 ILE A O 1
ATOM 1377 N N . LYS A 1 177 ? -13.208 -0.941 33.676 1.00 93.81 177 LYS A N 1
ATOM 1378 C CA . LYS A 1 177 ? -14.319 -0.797 34.632 1.00 93.81 177 LYS A CA 1
ATOM 1379 C C . LYS A 1 177 ? -14.024 0.259 35.695 1.00 93.81 177 LYS A C 1
ATOM 1381 O O . LYS A 1 177 ? -14.871 1.111 35.948 1.00 93.81 177 LYS A O 1
ATOM 1386 N N . GLU A 1 178 ? -12.829 0.231 36.277 1.00 93.31 178 GLU A N 1
ATOM 1387 C CA . GLU A 1 178 ? -12.405 1.181 37.313 1.00 93.31 178 GLU A CA 1
ATOM 1388 C C . GLU A 1 178 ? -12.322 2.613 36.778 1.00 93.31 178 GLU A C 1
ATOM 1390 O O . GLU A 1 178 ? -12.730 3.558 37.452 1.00 93.31 178 GLU A O 1
ATOM 1395 N N . ARG A 1 179 ? -11.822 2.786 35.550 1.00 91.06 179 ARG A N 1
ATOM 1396 C CA . ARG A 1 179 ? -11.633 4.114 34.959 1.00 91.06 179 ARG A CA 1
ATOM 1397 C C . ARG A 1 179 ? -12.916 4.724 34.405 1.00 91.06 179 ARG A C 1
ATOM 1399 O O . ARG A 1 179 ? -13.077 5.940 34.474 1.00 91.06 179 ARG A O 1
ATOM 1406 N N . VAL A 1 180 ? -13.777 3.910 33.800 1.00 91.88 180 VAL A N 1
ATOM 1407 C CA . VAL A 1 180 ? -15.006 4.365 33.132 1.00 91.88 180 VAL A CA 1
ATOM 1408 C C . VAL A 1 180 ? -16.182 4.437 34.107 1.00 91.88 180 VAL A C 1
ATOM 1410 O O . VAL A 1 180 ? -17.031 5.319 33.974 1.00 91.88 180 VAL A O 1
ATOM 1413 N N . GLY A 1 181 ? -16.258 3.526 35.080 1.00 90.81 181 GLY A N 1
ATOM 1414 C CA . GLY A 1 181 ? -17.386 3.433 36.001 1.00 90.81 181 GLY A CA 1
ATOM 1415 C C . GLY A 1 181 ? -18.718 3.287 35.259 1.00 90.81 181 GLY A C 1
ATOM 1416 O O . GLY A 1 181 ? -18.905 2.375 34.452 1.00 90.81 181 GLY A O 1
ATOM 1417 N N . THR A 1 182 ? -19.651 4.202 35.523 1.00 89.56 182 THR A N 1
ATOM 1418 C CA . THR A 1 182 ? -20.990 4.238 34.908 1.00 89.56 182 THR A CA 1
ATOM 1419 C C . THR A 1 182 ? -21.084 5.153 33.686 1.00 89.56 182 THR A C 1
ATOM 1421 O O . THR A 1 182 ? -22.135 5.212 33.045 1.00 89.56 182 THR A O 1
ATOM 1424 N N . SER A 1 183 ? -20.005 5.860 33.334 1.00 90.12 183 SER A N 1
ATOM 1425 C CA . SER A 1 183 ? -19.982 6.748 32.172 1.00 90.12 183 SER A CA 1
ATOM 1426 C C . SER A 1 183 ? -20.162 5.972 30.868 1.00 90.12 183 SER A C 1
ATOM 1428 O O . SER A 1 183 ? -19.893 4.768 30.782 1.00 90.12 183 SER A O 1
ATOM 1430 N N . LYS A 1 184 ? -20.618 6.672 29.826 1.00 88.19 184 LYS A N 1
ATOM 1431 C CA . LYS A 1 184 ? -20.710 6.086 28.486 1.00 88.19 184 LYS A CA 1
ATOM 1432 C C . LYS A 1 184 ? -19.347 6.130 27.801 1.00 88.19 184 LYS A C 1
ATOM 1434 O O . LYS A 1 184 ? -18.554 7.040 28.036 1.00 88.19 184 LYS A O 1
ATOM 1439 N N . VAL A 1 185 ? -19.085 5.172 26.923 1.00 88.50 185 VAL A N 1
ATOM 1440 C CA . VAL A 1 185 ? -17.859 5.089 26.128 1.00 88.50 185 VAL A CA 1
ATOM 1441 C C . VAL A 1 185 ? -18.221 5.140 24.658 1.00 88.50 185 VAL A C 1
ATOM 1443 O O . VAL A 1 185 ? -18.857 4.235 24.129 1.00 88.50 185 VAL A O 1
ATOM 1446 N N . LEU A 1 186 ? -17.782 6.198 23.992 1.00 84.75 186 LEU A N 1
ATOM 1447 C CA . LEU A 1 186 ? -17.853 6.344 22.551 1.00 84.75 186 LEU A CA 1
ATOM 1448 C C . LEU A 1 186 ? -16.629 5.684 21.912 1.00 84.75 186 LEU A C 1
ATOM 1450 O O . LEU A 1 186 ? -15.495 6.020 22.251 1.00 84.75 186 LEU A O 1
ATOM 1454 N N . VAL A 1 187 ? -16.841 4.799 20.944 1.00 81.94 187 VAL A N 1
ATOM 1455 C CA . VAL A 1 187 ? -15.779 4.228 20.109 1.00 81.94 187 VAL A CA 1
ATOM 1456 C C . VAL A 1 187 ? -16.066 4.518 18.640 1.00 81.94 187 VAL A C 1
ATOM 1458 O O . VAL A 1 187 ? -17.166 4.287 18.140 1.00 81.94 187 VAL A O 1
ATOM 1461 N N . LEU A 1 188 ? -15.063 5.052 17.940 1.00 77.88 188 LEU A N 1
ATOM 1462 C CA . LEU A 1 188 ? -15.150 5.328 16.507 1.00 77.88 188 LEU A CA 1
ATOM 1463 C C . LEU A 1 188 ? -14.647 4.106 15.737 1.00 77.88 188 LEU A C 1
ATOM 1465 O O . LEU A 1 188 ? -13.446 3.828 15.691 1.00 77.88 188 LEU A O 1
ATOM 1469 N N . LEU A 1 189 ? -15.577 3.358 15.152 1.00 73.56 189 LEU A N 1
ATOM 1470 C CA . LEU A 1 189 ? -15.308 2.092 14.490 1.00 73.56 189 LEU A CA 1
ATOM 1471 C C . LEU A 1 189 ? -14.881 2.356 13.045 1.00 73.56 189 LEU A C 1
ATOM 1473 O O . LEU A 1 189 ? -15.673 2.807 12.224 1.00 73.56 189 LEU A O 1
ATOM 1477 N N . SER A 1 190 ? -13.622 2.075 12.715 1.00 69.44 190 SER A N 1
ATOM 1478 C CA . SER A 1 190 ? -13.085 2.249 11.354 1.00 69.44 190 SER A CA 1
ATOM 1479 C C . SER A 1 190 ? -13.328 1.042 10.439 1.00 69.44 190 SER A C 1
ATOM 1481 O O . SER A 1 190 ? -13.115 1.137 9.236 1.00 69.44 190 SER A O 1
ATOM 1483 N N . GLY A 1 191 ? -13.743 -0.098 11.001 1.00 66.50 191 GLY A N 1
ATOM 1484 C CA . GLY A 1 191 ? -13.848 -1.382 10.296 1.00 66.50 191 GLY A CA 1
ATOM 1485 C C . GLY A 1 191 ? -12.534 -2.174 10.234 1.00 66.50 191 GLY A C 1
ATOM 1486 O O . GLY A 1 191 ? -12.517 -3.281 9.703 1.00 66.50 191 GLY A O 1
ATOM 1487 N N . GLY A 1 192 ? -11.439 -1.637 10.784 1.00 73.81 192 GLY A N 1
ATOM 1488 C CA . GLY A 1 192 ? -10.183 -2.369 10.968 1.00 73.81 192 GLY A CA 1
ATOM 1489 C C . GLY A 1 192 ? -10.222 -3.326 12.164 1.00 73.81 192 GLY A C 1
ATOM 1490 O O . GLY A 1 192 ? -11.034 -3.155 13.073 1.00 73.81 192 GLY A O 1
ATOM 1491 N N . VAL A 1 193 ? -9.308 -4.303 12.180 1.00 78.31 193 VAL A N 1
ATOM 1492 C CA . VAL A 1 193 ? -9.220 -5.333 13.233 1.00 78.31 193 VAL A CA 1
ATOM 1493 C C . VAL A 1 193 ? -9.120 -4.700 14.623 1.00 78.31 193 VAL A C 1
ATOM 1495 O O . VAL A 1 193 ? -9.946 -5.004 15.477 1.00 78.31 193 VAL A O 1
ATOM 1498 N N . ASP A 1 194 ? -8.203 -3.754 14.829 1.00 82.31 194 ASP A N 1
ATOM 1499 C CA . ASP A 1 194 ? -7.960 -3.151 16.148 1.00 82.31 194 ASP A CA 1
ATOM 1500 C C . ASP A 1 194 ? -9.194 -2.416 16.693 1.00 82.31 194 ASP A C 1
ATOM 1502 O O . ASP A 1 194 ? -9.547 -2.545 17.862 1.00 82.31 194 ASP A O 1
ATOM 1506 N N . ALA A 1 195 ? -9.895 -1.660 15.841 1.00 78.31 195 ALA A N 1
ATOM 1507 C CA . ALA A 1 195 ? -11.098 -0.932 16.245 1.00 78.31 195 ALA A CA 1
ATOM 1508 C C . ALA A 1 195 ? -12.239 -1.887 16.628 1.00 78.31 195 ALA A C 1
ATOM 1510 O O . ALA A 1 195 ? -12.947 -1.642 17.608 1.00 78.31 195 ALA A O 1
ATOM 1511 N N . THR A 1 196 ? -12.394 -2.992 15.898 1.00 80.94 196 THR A N 1
ATOM 1512 C CA . THR A 1 196 ? -13.408 -4.010 16.192 1.00 80.94 196 THR A CA 1
ATOM 1513 C C . THR A 1 196 ? -13.070 -4.796 17.455 1.00 80.94 196 THR A C 1
ATOM 1515 O O . THR A 1 196 ? -13.942 -4.961 18.304 1.00 80.94 196 THR A O 1
ATOM 1518 N N . VAL A 1 197 ? -11.814 -5.222 17.633 1.00 85.00 197 VAL A N 1
ATOM 1519 C CA . VAL A 1 197 ? -11.367 -5.923 18.849 1.00 85.00 197 VAL A CA 1
ATOM 1520 C C . VAL A 1 197 ? -11.492 -5.013 20.071 1.00 85.00 197 VAL A C 1
ATOM 1522 O O . VAL A 1 197 ? -11.990 -5.447 21.103 1.00 85.00 197 VAL A O 1
ATOM 1525 N N . CYS A 1 198 ? -11.144 -3.729 19.946 1.00 87.25 198 CYS A N 1
ATOM 1526 C CA . CYS A 1 198 ? -11.347 -2.740 21.005 1.00 87.25 198 CYS A CA 1
ATOM 1527 C C . CYS A 1 198 ? -12.833 -2.595 21.367 1.00 87.25 198 CYS A C 1
ATOM 1529 O O . CYS A 1 198 ? -13.187 -2.597 22.541 1.00 87.25 198 CYS A O 1
ATOM 1531 N N . THR A 1 199 ? -13.718 -2.536 20.369 1.00 84.88 199 THR A N 1
ATOM 1532 C CA . THR A 1 199 ? -15.171 -2.462 20.598 1.00 84.88 199 THR A CA 1
ATOM 1533 C C . THR A 1 199 ? -15.702 -3.724 21.286 1.00 84.88 199 THR A C 1
ATOM 1535 O O . THR A 1 199 ? -16.504 -3.625 22.212 1.00 84.88 199 THR A O 1
ATOM 1538 N N . ALA A 1 200 ? -15.230 -4.905 20.879 1.00 86.00 200 ALA A N 1
ATOM 1539 C CA . ALA A 1 200 ? -15.591 -6.175 21.504 1.00 86.00 200 ALA A CA 1
ATOM 1540 C C . ALA A 1 200 ? -15.108 -6.257 22.963 1.00 86.00 200 ALA A C 1
ATOM 1542 O O . ALA A 1 200 ? -15.891 -6.616 23.842 1.00 86.00 200 ALA A O 1
ATOM 1543 N N . LEU A 1 201 ? -13.868 -5.836 23.235 1.00 89.06 201 LEU A N 1
ATOM 1544 C CA . LEU A 1 201 ? -13.310 -5.755 24.587 1.00 89.06 201 LEU A CA 1
ATOM 1545 C C . LEU A 1 201 ? -14.134 -4.816 25.481 1.00 89.06 201 LEU A C 1
ATOM 1547 O O . LEU A 1 201 ? -14.473 -5.175 26.604 1.00 89.06 201 LEU A O 1
ATOM 1551 N N . LEU A 1 202 ? -14.521 -3.640 24.978 1.00 87.94 202 LEU A N 1
ATOM 1552 C CA . LEU A 1 202 ? -15.373 -2.702 25.718 1.00 87.94 202 LEU A CA 1
ATOM 1553 C C . LEU A 1 202 ? -16.760 -3.284 26.010 1.00 87.94 202 LEU A C 1
ATOM 1555 O O . LEU A 1 202 ? -17.243 -3.138 27.127 1.00 87.94 202 LEU A O 1
ATOM 1559 N N . ASN A 1 203 ? -17.382 -3.965 25.043 1.00 85.50 203 ASN A N 1
ATOM 1560 C CA . ASN A 1 203 ? -18.683 -4.623 25.228 1.00 85.50 203 ASN A CA 1
ATOM 1561 C C . ASN A 1 203 ? -18.632 -5.776 26.235 1.00 85.50 203 ASN A C 1
ATOM 1563 O O . ASN A 1 203 ? -19.634 -6.076 26.874 1.00 85.50 203 ASN A O 1
ATOM 1567 N N . ARG A 1 204 ? -17.480 -6.436 26.361 1.00 85.62 204 ARG A N 1
ATOM 1568 C CA . ARG A 1 204 ? -17.252 -7.478 27.364 1.00 85.62 204 ARG A CA 1
ATOM 1569 C C . ARG A 1 204 ? -16.980 -6.883 28.746 1.00 85.62 204 ARG A C 1
ATOM 1571 O O . ARG A 1 204 ? -17.391 -7.452 29.755 1.00 85.62 204 ARG A O 1
ATOM 1578 N N . ALA A 1 205 ? -16.298 -5.740 28.793 1.00 89.12 205 ALA A N 1
ATOM 1579 C CA . ALA A 1 205 ? -15.946 -5.058 30.030 1.00 89.12 205 ALA A CA 1
ATOM 1580 C C . ALA A 1 205 ? -17.098 -4.240 30.635 1.00 89.12 205 ALA A C 1
ATOM 1582 O O . ALA A 1 205 ? -17.175 -4.114 31.854 1.00 89.12 205 ALA A O 1
ATOM 1583 N N . LEU A 1 206 ? -17.980 -3.670 29.818 1.00 89.50 206 LEU A N 1
ATOM 1584 C CA . LEU A 1 206 ? -19.002 -2.709 30.237 1.00 89.50 206 LEU A CA 1
ATOM 1585 C C . LEU A 1 206 ? -20.409 -3.198 29.888 1.00 89.50 206 LEU A C 1
ATOM 1587 O O . LEU A 1 206 ? -20.591 -4.129 29.110 1.00 89.50 206 LEU A O 1
ATOM 1591 N N . ASN A 1 207 ? -21.430 -2.543 30.443 1.00 84.81 207 ASN A N 1
ATOM 1592 C CA . ASN A 1 207 ? -22.813 -2.864 30.102 1.00 84.81 207 ASN A CA 1
ATOM 1593 C C . ASN A 1 207 ? -23.138 -2.454 28.659 1.00 84.81 207 ASN A C 1
ATOM 1595 O O . ASN A 1 207 ? -22.647 -1.441 28.157 1.00 84.81 207 ASN A O 1
ATOM 1599 N N . GLN A 1 208 ? -24.061 -3.177 28.022 1.00 75.56 208 GLN A N 1
ATOM 1600 C CA . GLN A 1 208 ? -24.422 -2.974 26.613 1.00 75.56 208 GLN A CA 1
ATOM 1601 C C . GLN A 1 208 ? -24.914 -1.546 26.301 1.00 75.56 208 GLN A C 1
ATOM 1603 O O . GLN A 1 208 ? -24.678 -1.036 25.212 1.00 75.56 208 GLN A O 1
ATOM 1608 N N . GLY A 1 209 ? -25.551 -0.869 27.265 1.00 75.94 209 GLY A N 1
ATOM 1609 C CA . GLY A 1 209 ? -25.999 0.523 27.124 1.00 75.94 209 GLY A CA 1
ATOM 1610 C C . GLY A 1 209 ? -24.914 1.588 27.345 1.00 75.94 209 GLY A C 1
ATOM 1611 O O . GLY A 1 209 ? -25.167 2.769 27.099 1.00 75.94 209 GLY A O 1
ATOM 1612 N N . GLN A 1 210 ? -23.724 1.204 27.822 1.00 85.25 210 GLN A N 1
ATOM 1613 C CA . GLN A 1 210 ? -22.605 2.129 28.034 1.00 85.25 210 GLN A CA 1
ATOM 1614 C C . GLN A 1 210 ? -21.748 2.298 26.782 1.00 85.25 210 GLN A C 1
ATOM 1616 O O . GLN A 1 210 ? -21.162 3.362 26.603 1.00 85.25 210 GLN A O 1
ATOM 1621 N N . VAL A 1 211 ? -21.662 1.285 25.918 1.00 85.56 211 VAL A N 1
ATOM 1622 C CA . VAL A 1 211 ? -20.784 1.311 24.744 1.00 85.56 211 VAL A CA 1
ATOM 1623 C C . VAL A 1 211 ? -21.541 1.836 23.528 1.00 85.56 211 VAL A C 1
ATOM 1625 O O . VAL A 1 211 ? -22.492 1.226 23.047 1.00 85.56 211 VAL A O 1
ATOM 1628 N N . ILE A 1 212 ? -21.094 2.973 23.003 1.00 83.19 212 ILE A N 1
ATOM 1629 C CA . ILE A 1 212 ? -21.636 3.607 21.802 1.00 83.19 212 ILE A CA 1
ATOM 1630 C C . ILE A 1 212 ? -20.607 3.452 20.687 1.00 83.19 212 ILE A C 1
ATOM 1632 O O . ILE A 1 212 ? -19.601 4.160 20.651 1.00 83.19 212 ILE A O 1
ATOM 1636 N N . ALA A 1 213 ? -20.859 2.528 19.764 1.00 81.44 213 ALA A N 1
ATOM 1637 C CA . ALA A 1 213 ? -20.012 2.328 18.595 1.00 81.44 213 ALA A CA 1
ATOM 1638 C C . ALA A 1 213 ? -20.557 3.105 17.390 1.00 81.44 213 ALA A C 1
ATOM 1640 O O . ALA A 1 213 ? -21.662 2.842 16.920 1.00 81.44 213 ALA A O 1
ATOM 1641 N N . VAL A 1 214 ? -19.765 4.044 16.869 1.00 77.50 214 VAL A N 1
ATOM 1642 C CA . VAL A 1 214 ? -20.111 4.841 15.683 1.00 77.50 214 VAL A CA 1
ATOM 1643 C C . VAL A 1 214 ? -19.202 4.439 14.531 1.00 77.50 214 VAL A C 1
ATOM 1645 O O . VAL A 1 214 ? -17.993 4.665 14.584 1.00 77.50 214 VAL A O 1
ATOM 1648 N N . HIS A 1 215 ? -19.778 3.860 13.477 1.00 77.88 215 HIS A N 1
ATOM 1649 C CA . HIS A 1 215 ? -19.071 3.616 12.221 1.00 77.88 215 HIS A CA 1
ATOM 1650 C C . HIS A 1 215 ? -19.306 4.774 11.251 1.00 77.88 215 HIS A C 1
ATOM 1652 O O . HIS A 1 215 ? -20.451 5.117 10.963 1.00 77.88 215 HIS A O 1
ATOM 1658 N N . ILE A 1 216 ? -18.226 5.360 10.732 1.00 74.31 216 ILE A N 1
ATOM 1659 C CA . ILE A 1 216 ? -18.284 6.422 9.722 1.00 74.31 216 ILE A CA 1
ATOM 1660 C C . ILE A 1 216 ? -17.689 5.866 8.431 1.00 74.31 216 ILE A C 1
ATOM 1662 O O . ILE A 1 216 ? -16.473 5.680 8.341 1.00 74.31 216 ILE A O 1
ATOM 1666 N N . ASP A 1 217 ? -18.536 5.626 7.429 1.00 77.12 217 ASP A N 1
ATOM 1667 C CA . ASP A 1 217 ? -18.061 5.304 6.085 1.00 77.12 217 ASP A CA 1
ATOM 1668 C C . ASP A 1 217 ? -17.493 6.568 5.428 1.00 77.12 217 ASP A C 1
ATOM 1670 O O . ASP A 1 217 ? -18.198 7.544 5.164 1.00 77.12 217 ASP A O 1
ATOM 1674 N N . ASN A 1 218 ? -16.187 6.552 5.167 1.00 75.75 218 ASN A N 1
ATOM 1675 C CA . ASN A 1 218 ? -15.483 7.649 4.509 1.00 75.75 218 ASN A CA 1
ATOM 1676 C C . ASN A 1 218 ? -15.646 7.631 2.973 1.00 75.75 218 ASN A C 1
ATOM 1678 O O . ASN A 1 218 ? -15.161 8.541 2.299 1.00 75.75 218 ASN A O 1
ATOM 1682 N N . GLY A 1 219 ? -16.299 6.608 2.413 1.00 79.25 219 GLY A N 1
ATOM 1683 C CA . GLY A 1 219 ? -16.514 6.420 0.981 1.00 79.25 219 GLY A CA 1
ATOM 1684 C C . GLY A 1 219 ? -15.335 5.786 0.235 1.00 79.25 219 GLY A C 1
ATOM 1685 O O . GLY A 1 219 ? -15.413 5.628 -0.984 1.00 79.25 219 GLY A O 1
ATOM 1686 N N . PHE A 1 220 ? -14.268 5.387 0.932 1.00 86.44 220 PHE A N 1
ATOM 1687 C CA . PHE A 1 220 ? -13.028 4.828 0.372 1.00 86.44 220 PHE A CA 1
ATOM 1688 C C . PHE A 1 220 ? -12.746 3.390 0.828 1.00 86.44 220 PHE A C 1
ATOM 1690 O O . PHE A 1 220 ? -11.645 2.886 0.619 1.00 86.44 220 PHE A O 1
ATOM 1697 N N . MET A 1 221 ? -13.724 2.718 1.435 1.00 84.25 221 MET A N 1
ATOM 1698 C CA . MET A 1 221 ? -13.619 1.329 1.899 1.00 84.25 221 MET A CA 1
ATOM 1699 C C . MET A 1 221 ? -13.609 0.318 0.739 1.00 84.25 221 MET A C 1
ATOM 1701 O O . MET A 1 221 ? -13.975 0.665 -0.392 1.00 84.25 221 MET A O 1
ATOM 1705 N N . ARG A 1 222 ? -13.197 -0.932 1.001 1.00 87.31 222 ARG A N 1
ATOM 1706 C CA . ARG A 1 222 ? -13.152 -2.006 -0.010 1.00 87.31 222 ARG A CA 1
ATOM 1707 C C . ARG A 1 222 ? -14.551 -2.501 -0.389 1.00 87.31 222 ARG A C 1
ATOM 1709 O O . ARG A 1 222 ? -15.541 -2.261 0.306 1.00 87.31 222 ARG A O 1
ATOM 1716 N N . LYS A 1 223 ? -14.639 -3.211 -1.518 1.00 84.31 223 LYS A N 1
ATOM 1717 C CA . LYS A 1 223 ? -15.895 -3.803 -2.003 1.00 84.31 223 LYS A CA 1
ATOM 1718 C C . LYS A 1 223 ? -16.466 -4.763 -0.950 1.00 84.31 223 LYS A C 1
ATOM 1720 O O . LYS A 1 223 ? -15.724 -5.565 -0.393 1.00 84.31 223 LYS A O 1
ATOM 1725 N N . ARG A 1 224 ? -17.781 -4.693 -0.704 1.00 74.12 224 ARG A N 1
ATOM 1726 C CA . ARG A 1 224 ? -18.530 -5.525 0.266 1.00 74.12 224 ARG A CA 1
ATOM 1727 C C . ARG A 1 224 ? -18.126 -5.379 1.743 1.00 74.12 224 ARG A C 1
ATOM 1729 O O . ARG A 1 224 ? -18.794 -5.969 2.581 1.00 74.12 224 ARG A O 1
ATOM 1736 N N . GLU A 1 225 ? -17.124 -4.570 2.095 1.00 71.25 225 GLU A N 1
ATOM 1737 C CA . GLU A 1 225 ? -16.801 -4.317 3.511 1.00 71.25 225 GLU A CA 1
ATOM 1738 C C . GLU A 1 225 ? -17.822 -3.410 4.192 1.00 71.25 225 GLU A C 1
ATOM 1740 O O . GLU A 1 225 ? -18.128 -3.610 5.362 1.00 71.25 225 GLU A O 1
ATOM 1745 N N . CYS A 1 226 ? -18.396 -2.462 3.451 1.00 59.78 226 CYS A N 1
ATOM 1746 C CA . CYS A 1 226 ? -19.460 -1.618 3.977 1.00 59.78 226 CYS A CA 1
ATOM 1747 C C . CYS A 1 226 ? -20.831 -2.278 3.880 1.00 59.78 226 CYS A C 1
ATOM 1749 O O . CYS A 1 226 ? -21.659 -1.976 4.713 1.00 59.78 226 CYS A O 1
ATOM 1751 N N . GLN A 1 227 ? -21.098 -3.219 2.966 1.00 56.69 227 GLN A N 1
ATOM 1752 C CA . GLN A 1 227 ? -22.451 -3.783 2.797 1.00 56.69 227 GLN A CA 1
ATOM 1753 C C . GLN A 1 227 ? -22.981 -4.517 4.043 1.00 56.69 227 GLN A C 1
ATOM 1755 O O . GLN A 1 227 ? -24.178 -4.448 4.317 1.00 56.69 227 GLN A O 1
ATOM 1760 N N . SER A 1 228 ? -22.113 -5.147 4.850 1.00 44.88 228 SER A N 1
ATOM 1761 C CA . SER A 1 228 ? -22.528 -5.733 6.136 1.00 44.88 228 SER A CA 1
ATOM 1762 C C . SER A 1 228 ? -22.805 -4.683 7.226 1.00 44.88 228 SER A C 1
ATOM 1764 O O . SER A 1 228 ? -23.408 -5.013 8.241 1.00 44.88 228 SER A O 1
ATOM 1766 N N . VAL A 1 229 ? -22.384 -3.427 7.029 1.00 45.25 229 VAL A N 1
ATOM 1767 C CA . VAL A 1 229 ? -22.530 -2.303 7.977 1.00 45.25 229 VAL A CA 1
ATOM 1768 C C . VAL A 1 229 ? -23.532 -1.240 7.475 1.00 45.25 229 VAL A C 1
ATOM 1770 O O . VAL A 1 229 ? -24.218 -0.592 8.262 1.00 45.25 229 VAL A O 1
ATOM 1773 N N . GLU A 1 230 ? -23.710 -1.117 6.158 1.00 37.75 230 GLU A N 1
ATOM 1774 C CA . GLU A 1 230 ? -24.627 -0.224 5.437 1.00 37.75 230 GLU A CA 1
ATOM 1775 C C . GLU A 1 230 ? -26.086 -0.525 5.776 1.00 37.75 230 GLU A C 1
ATOM 1777 O O . GLU A 1 230 ? -26.886 0.403 5.882 1.00 37.75 230 GLU A O 1
ATOM 1782 N N . GLY A 1 231 ? -26.436 -1.798 6.001 1.00 38.47 231 GLY A N 1
ATOM 1783 C CA . GLY A 1 231 ? -27.773 -2.191 6.459 1.00 38.47 231 GLY A CA 1
ATOM 1784 C C . GLY A 1 231 ? -28.151 -1.580 7.816 1.00 38.47 231 GLY A C 1
ATOM 1785 O O . GLY A 1 231 ? -29.327 -1.305 8.059 1.00 38.47 231 GLY A O 1
ATOM 1786 N N . ALA A 1 232 ? -27.159 -1.301 8.670 1.00 34.28 232 ALA A N 1
ATOM 1787 C CA . ALA A 1 232 ? -27.341 -0.613 9.947 1.00 34.28 232 ALA A CA 1
ATOM 1788 C C . ALA A 1 232 ? -27.272 0.920 9.798 1.00 34.28 232 ALA A C 1
ATOM 1790 O O . ALA A 1 232 ? -28.074 1.627 10.405 1.00 34.28 232 ALA A O 1
ATOM 1791 N N . LEU A 1 233 ? -26.378 1.441 8.947 1.00 34.78 233 LEU A N 1
ATOM 1792 C CA . LEU A 1 233 ? -26.167 2.886 8.757 1.00 34.78 233 LEU A CA 1
ATOM 1793 C C . LEU A 1 233 ? -27.219 3.583 7.881 1.00 34.78 233 LEU A C 1
ATOM 1795 O O . LEU A 1 233 ? -27.513 4.754 8.117 1.00 34.78 233 LEU A O 1
ATOM 1799 N N . LYS A 1 234 ? -27.854 2.893 6.920 1.00 35.91 234 LYS A N 1
ATOM 1800 C CA . LYS A 1 234 ? -28.965 3.463 6.125 1.00 35.91 234 LYS A CA 1
ATOM 1801 C C . LYS A 1 234 ? -30.145 3.906 6.992 1.00 35.91 234 LYS A C 1
ATOM 1803 O O . LYS A 1 234 ? -30.871 4.811 6.597 1.00 35.91 234 LYS A O 1
ATOM 1808 N N . LYS A 1 235 ? -30.316 3.305 8.175 1.00 36.25 235 LYS A N 1
ATOM 1809 C CA . LYS A 1 235 ? -31.335 3.704 9.156 1.00 36.25 235 LYS A CA 1
ATOM 1810 C C . LYS A 1 235 ? -31.005 5.022 9.873 1.00 36.25 235 LYS A C 1
ATOM 1812 O O . LYS A 1 235 ? -31.897 5.593 10.483 1.00 36.25 235 LYS A O 1
ATOM 1817 N N . LEU A 1 236 ? -29.759 5.504 9.786 1.00 32.38 236 LEU A N 1
ATOM 1818 C CA . LEU A 1 236 ? -29.265 6.700 10.483 1.00 32.38 236 LEU A CA 1
ATOM 1819 C C . LEU A 1 236 ? -29.071 7.925 9.567 1.00 32.38 236 LEU A C 1
ATOM 1821 O O . LEU A 1 236 ? -28.736 8.991 10.058 1.00 32.38 236 LEU A O 1
ATOM 1825 N N . GLY A 1 237 ? -29.298 7.819 8.252 1.00 29.62 237 GLY A N 1
ATOM 1826 C CA . GLY A 1 237 ? -29.442 8.991 7.367 1.00 29.62 237 GLY A CA 1
ATOM 1827 C C . GLY A 1 237 ? -28.184 9.830 7.077 1.00 29.62 237 GLY A C 1
ATOM 1828 O O . GLY A 1 237 ? -28.285 10.843 6.388 1.00 29.62 237 GLY A O 1
ATOM 1829 N N . ILE A 1 238 ? -26.995 9.426 7.532 1.00 30.66 238 ILE A N 1
ATOM 1830 C CA . ILE A 1 238 ? -25.766 10.221 7.368 1.00 30.66 238 ILE A CA 1
ATOM 1831 C C . ILE A 1 238 ? -25.170 10.015 5.963 1.00 30.66 238 ILE A C 1
ATOM 1833 O O . ILE A 1 238 ? -24.652 8.946 5.642 1.00 30.66 238 ILE A O 1
ATOM 1837 N N . GLN A 1 239 ? -25.209 11.055 5.122 1.00 31.11 239 GLN A N 1
ATOM 1838 C CA . GLN A 1 239 ? -24.513 11.109 3.828 1.00 31.11 239 GLN A CA 1
ATOM 1839 C C . GLN A 1 239 ? -23.246 11.970 3.922 1.00 31.11 239 GLN A C 1
ATOM 1841 O O . GLN A 1 239 ? -23.317 13.183 4.118 1.00 31.11 239 GLN A O 1
ATOM 1846 N N . VAL A 1 240 ? -22.074 11.372 3.697 1.00 36.12 240 VAL A N 1
ATOM 1847 C CA . VAL A 1 240 ? -20.798 12.104 3.650 1.00 36.12 240 VAL A CA 1
ATOM 1848 C C . VAL A 1 240 ? -20.619 12.761 2.274 1.00 36.12 240 VAL A C 1
ATOM 1850 O O . VAL A 1 240 ? -20.273 12.104 1.290 1.00 36.12 240 VAL A O 1
ATOM 1853 N N . LYS A 1 241 ? -20.855 14.077 2.175 1.00 35.53 241 LYS A N 1
ATOM 1854 C CA . LYS A 1 241 ? -20.609 14.854 0.943 1.00 35.53 241 LYS A CA 1
ATOM 1855 C C . LYS A 1 241 ? -19.098 14.952 0.655 1.00 35.53 241 LYS A C 1
ATOM 1857 O O . LYS A 1 241 ? -18.335 15.565 1.396 1.00 35.53 241 LYS A O 1
ATOM 1862 N N . GLN A 1 242 ? -18.668 14.326 -0.443 1.00 46.09 242 GLN A N 1
ATOM 1863 C CA . GLN A 1 242 ? -17.269 14.169 -0.867 1.00 46.09 242 GLN A CA 1
ATOM 1864 C C . GLN A 1 242 ? -16.635 15.470 -1.412 1.00 46.09 242 GLN A C 1
ATOM 1866 O O . GLN A 1 242 ? -16.760 15.769 -2.600 1.00 46.09 242 GLN A O 1
ATOM 1871 N N . ASN A 1 243 ? -15.859 16.182 -0.585 1.00 49.94 243 ASN A N 1
ATOM 1872 C CA . ASN A 1 243 ? -15.040 17.347 -0.985 1.00 49.94 243 ASN A CA 1
ATOM 1873 C C . ASN A 1 243 ? -13.604 16.994 -1.456 1.00 49.94 243 ASN A C 1
ATOM 1875 O O . ASN A 1 243 ? -12.756 17.870 -1.582 1.00 49.94 243 ASN A O 1
ATOM 1879 N N . LEU A 1 244 ? -13.304 15.717 -1.728 1.00 60.59 244 LEU A N 1
ATOM 1880 C CA . LEU A 1 244 ? -11.955 15.220 -2.078 1.00 60.59 244 LEU A CA 1
ATOM 1881 C C . LEU A 1 244 ? -11.681 15.107 -3.588 1.00 60.59 244 LEU A C 1
ATOM 1883 O O . LEU A 1 244 ? -10.621 14.633 -3.997 1.00 60.59 244 LEU A O 1
ATOM 1887 N N . LYS A 1 245 ? -12.636 15.518 -4.429 1.00 68.12 245 LYS A N 1
ATOM 1888 C CA . LYS A 1 245 ? -12.658 15.185 -5.862 1.00 68.12 245 LYS A CA 1
ATOM 1889 C C . LYS A 1 245 ? -11.529 15.796 -6.698 1.00 68.12 245 LYS A C 1
ATOM 1891 O O . LYS A 1 245 ? -11.352 15.332 -7.809 1.00 68.12 245 LYS A O 1
ATOM 1896 N N . MET A 1 246 ? -10.773 16.774 -6.190 1.00 78.44 246 MET A N 1
ATOM 1897 C CA . MET A 1 246 ? -9.726 17.478 -6.957 1.00 78.44 246 MET A CA 1
ATOM 1898 C C . MET A 1 246 ? -8.326 17.411 -6.321 1.00 78.44 246 MET A C 1
ATOM 1900 O O . MET A 1 246 ? -7.376 17.997 -6.831 1.00 78.44 246 MET A O 1
ATOM 1904 N N . THR A 1 247 ? -8.150 16.713 -5.195 1.00 86.00 247 THR A N 1
ATOM 1905 C CA . THR A 1 247 ? -6.868 16.722 -4.469 1.00 86.00 247 THR A CA 1
ATOM 1906 C C . THR A 1 247 ? -5.890 15.678 -5.016 1.00 86.00 247 THR A C 1
ATOM 1908 O O . THR A 1 247 ? -6.151 14.475 -4.955 1.00 86.00 247 THR A O 1
ATOM 1911 N N . THR A 1 248 ? -4.713 16.119 -5.467 1.00 89.00 248 THR A N 1
ATOM 1912 C CA . THR A 1 248 ? -3.611 15.238 -5.903 1.00 89.00 248 THR A CA 1
ATOM 1913 C C . THR A 1 248 ? -2.620 14.924 -4.777 1.00 89.00 248 THR A C 1
ATOM 1915 O O . THR A 1 248 ? -2.168 13.784 -4.654 1.00 89.00 248 THR A O 1
ATOM 1918 N N . SER A 1 249 ? -2.333 15.900 -3.906 1.00 89.25 249 SER A N 1
ATOM 1919 C CA . SER A 1 249 ? -1.376 15.756 -2.800 1.00 89.25 249 SER A CA 1
ATOM 1920 C C . SER A 1 249 ? -1.836 14.715 -1.765 1.00 89.25 249 SER A C 1
ATOM 1922 O O . SER A 1 249 ? -2.900 14.875 -1.162 1.00 89.25 249 SER A O 1
ATOM 1924 N N . PRO A 1 250 ? -1.040 13.664 -1.495 1.00 87.25 250 PRO A N 1
ATOM 1925 C CA . PRO A 1 250 ? -1.411 12.622 -0.542 1.00 87.25 250 PRO A CA 1
ATOM 1926 C C . PRO A 1 250 ? -1.484 13.123 0.904 1.00 87.25 250 PRO A C 1
ATOM 1928 O O . PRO A 1 250 ? -2.338 12.654 1.652 1.00 87.25 250 PRO A O 1
ATOM 1931 N N . GLU A 1 251 ? -0.647 14.084 1.307 1.00 84.31 251 GLU A N 1
ATOM 1932 C CA . GLU A 1 251 ? -0.724 14.648 2.664 1.00 84.31 251 GLU A CA 1
ATOM 1933 C C . GLU A 1 251 ? -1.980 15.513 2.846 1.00 84.31 251 GLU A C 1
ATOM 1935 O O . GLU A 1 251 ? -2.633 15.427 3.886 1.00 84.31 251 GLU A O 1
ATOM 1940 N N . GLU A 1 252 ? -2.400 16.256 1.814 1.00 85.62 252 GLU A N 1
ATOM 1941 C CA . GLU A 1 252 ? -3.679 16.980 1.849 1.00 85.62 252 GLU A CA 1
ATOM 1942 C C . GLU A 1 252 ? -4.868 16.017 1.874 1.00 85.62 252 GLU A C 1
ATOM 1944 O O . GLU A 1 252 ? -5.788 16.211 2.665 1.00 85.62 252 GLU A O 1
ATOM 1949 N N . LYS A 1 253 ? -4.833 14.916 1.106 1.00 86.00 253 LYS A N 1
ATOM 1950 C CA . LYS A 1 253 ? -5.862 13.863 1.199 1.00 86.00 253 LYS A CA 1
ATOM 1951 C C . LYS A 1 253 ? -5.987 13.333 2.630 1.00 86.00 253 LYS A C 1
ATOM 1953 O O . LYS A 1 253 ? -7.095 13.264 3.157 1.00 86.00 253 LYS A O 1
ATOM 1958 N N . ARG A 1 254 ? -4.863 12.991 3.278 1.00 81.88 254 ARG A N 1
ATOM 1959 C CA . ARG A 1 254 ? -4.850 12.519 4.677 1.00 81.88 254 ARG A CA 1
ATOM 1960 C C . ARG A 1 254 ? -5.452 13.554 5.621 1.00 81.88 254 ARG A C 1
ATOM 1962 O O . ARG A 1 254 ? -6.306 13.206 6.434 1.00 81.88 254 ARG A O 1
ATOM 1969 N N . LYS A 1 255 ? -5.039 14.815 5.486 1.00 79.12 255 LYS A N 1
ATOM 1970 C CA . LYS A 1 255 ? -5.521 15.929 6.305 1.00 79.12 255 LYS A CA 1
ATOM 1971 C C . LYS A 1 255 ? -7.022 16.158 6.128 1.00 79.12 255 LYS A C 1
ATOM 1973 O O . LYS A 1 255 ? -7.737 16.227 7.122 1.00 79.12 255 LYS A O 1
ATOM 1978 N N . ILE A 1 256 ? -7.514 16.227 4.892 1.00 81.62 256 ILE A N 1
ATOM 1979 C CA . ILE A 1 256 ? -8.938 16.434 4.590 1.00 81.62 256 ILE A CA 1
ATOM 1980 C C . ILE A 1 256 ? -9.777 15.271 5.127 1.00 81.62 256 ILE A C 1
ATOM 1982 O O . ILE A 1 256 ? -10.792 15.521 5.776 1.00 81.62 256 ILE A O 1
ATOM 1986 N N . ILE A 1 257 ? -9.356 14.018 4.910 1.00 79.50 257 ILE A N 1
ATOM 1987 C CA . ILE A 1 257 ? -10.070 12.836 5.423 1.00 79.50 257 ILE A CA 1
ATOM 1988 C C . ILE A 1 257 ? -10.104 12.856 6.952 1.00 79.50 257 ILE A C 1
ATOM 1990 O O . ILE A 1 257 ? -11.178 12.712 7.529 1.00 79.50 257 ILE A O 1
ATOM 1994 N N . GLY A 1 258 ? -8.963 13.098 7.606 1.00 75.44 258 GLY A N 1
ATOM 1995 C CA . GLY A 1 258 ? -8.883 13.175 9.065 1.00 75.44 258 GLY A CA 1
ATOM 1996 C C . GLY A 1 258 ? -9.775 14.276 9.644 1.00 75.44 258 GLY A C 1
ATOM 1997 O O . GLY A 1 258 ? -10.555 14.021 10.558 1.00 75.44 258 GLY A O 1
ATOM 1998 N N . ILE A 1 259 ? -9.729 15.483 9.069 1.00 74.00 259 ILE A N 1
ATOM 1999 C CA . ILE A 1 259 ? -10.581 16.607 9.483 1.00 74.00 259 ILE A CA 1
ATOM 2000 C C . ILE A 1 259 ? -12.064 16.283 9.282 1.00 74.00 259 ILE A C 1
ATOM 2002 O O . ILE A 1 259 ? -12.871 16.549 10.168 1.00 74.00 259 ILE A O 1
ATOM 2006 N N . THR A 1 260 ? -12.432 15.727 8.128 1.00 78.25 260 THR A N 1
ATOM 2007 C CA . THR A 1 260 ? -13.831 15.424 7.786 1.00 78.25 260 THR A CA 1
ATOM 2008 C C . THR A 1 260 ? -14.396 14.349 8.704 1.00 78.25 260 THR A C 1
ATOM 2010 O O . THR A 1 260 ? -15.465 14.539 9.275 1.00 78.25 260 THR A O 1
ATOM 2013 N N . PHE A 1 261 ? -13.642 13.268 8.919 1.00 77.19 261 PHE A N 1
ATOM 2014 C CA . PHE A 1 261 ? -14.006 12.194 9.842 1.00 77.19 261 PHE A CA 1
ATOM 2015 C C . PHE A 1 261 ? -14.303 12.735 11.241 1.00 77.19 261 PHE A C 1
ATOM 2017 O O . PHE A 1 261 ? -15.320 12.416 11.848 1.00 77.19 261 PHE A O 1
ATOM 2024 N N . VAL A 1 262 ? -13.434 13.616 11.727 1.00 72.31 262 VAL A N 1
ATOM 2025 C CA . VAL A 1 262 ? -13.554 14.202 13.057 1.00 72.31 262 VAL A CA 1
ATOM 2026 C C . VAL A 1 262 ? -14.697 15.219 13.163 1.00 72.31 262 VAL A C 1
ATOM 2028 O O . VAL A 1 262 ? -15.338 15.299 14.210 1.00 72.31 262 VAL A O 1
ATOM 2031 N N . LYS A 1 263 ? -14.992 15.977 12.101 1.00 76.38 263 LYS A N 1
ATOM 2032 C CA . LYS A 1 263 ? -16.174 16.854 12.050 1.00 76.38 263 LYS A CA 1
ATOM 2033 C C . LYS A 1 263 ? -17.469 16.050 12.145 1.00 76.38 263 LYS A C 1
ATOM 2035 O O . LYS A 1 263 ? -18.273 16.342 13.021 1.00 76.38 263 LYS A O 1
ATOM 2040 N N . ILE A 1 264 ? -17.604 15.005 11.330 1.00 77.50 264 ILE A N 1
ATOM 2041 C CA . ILE A 1 264 ? -18.779 14.120 11.335 1.00 77.50 264 ILE A CA 1
ATOM 2042 C C . ILE A 1 264 ? -18.918 13.430 12.692 1.00 77.50 264 ILE A C 1
ATOM 2044 O O . ILE A 1 264 ? -20.007 13.382 13.248 1.00 77.50 264 ILE A O 1
ATOM 2048 N N . ALA A 1 265 ? -17.813 12.955 13.276 1.00 74.31 265 ALA A N 1
ATOM 2049 C CA . ALA A 1 265 ? -17.845 12.374 14.613 1.00 74.31 265 ALA A CA 1
ATOM 2050 C C . ALA A 1 265 ? -18.407 13.360 15.654 1.00 74.31 265 ALA A C 1
ATOM 2052 O O . ALA A 1 265 ? -19.217 12.963 16.484 1.00 74.31 265 ALA A O 1
ATOM 2053 N N . ASN A 1 266 ? -18.031 14.643 15.600 1.00 74.31 266 ASN A N 1
ATOM 2054 C CA . ASN A 1 266 ? -18.586 15.653 16.508 1.00 74.31 266 ASN A CA 1
ATOM 2055 C C . ASN A 1 266 ? -20.076 15.924 16.255 1.00 74.31 266 ASN A C 1
ATOM 2057 O O . ASN A 1 266 ? -20.808 16.123 17.220 1.00 74.31 266 ASN A O 1
ATOM 2061 N N . GLU A 1 267 ? -20.513 15.944 14.994 1.00 78.75 267 GLU A N 1
ATOM 2062 C CA . GLU A 1 267 ? -21.927 16.116 14.628 1.00 78.75 267 GLU A CA 1
ATOM 2063 C C . GLU A 1 267 ? -22.773 14.970 15.194 1.00 78.75 267 GLU A C 1
ATOM 2065 O O . GLU A 1 267 ? -23.723 15.226 15.929 1.00 78.75 267 GLU A O 1
ATOM 2070 N N . VAL A 1 268 ? -22.346 13.719 14.989 1.00 76.75 268 VAL A N 1
ATOM 2071 C CA . VAL A 1 268 ? -23.026 12.527 15.523 1.00 76.75 268 VAL A CA 1
ATOM 2072 C C . VAL A 1 268 ? -23.094 12.548 17.052 1.00 76.75 268 VAL A C 1
ATOM 2074 O O . VAL A 1 268 ? -24.126 12.228 17.638 1.00 76.75 268 VAL A O 1
ATOM 2077 N N . VAL A 1 269 ? -22.014 12.953 17.725 1.00 75.25 269 VAL A N 1
ATOM 2078 C CA . VAL A 1 269 ? -22.010 13.089 19.192 1.00 75.25 269 VAL A CA 1
ATOM 2079 C C . VAL A 1 269 ? -22.986 14.173 19.658 1.00 75.25 269 VAL A C 1
ATOM 2081 O O . VAL A 1 269 ? -23.675 13.979 20.662 1.00 75.25 269 VAL A O 1
ATOM 2084 N N . GLY A 1 270 ? -23.060 15.291 18.931 1.00 78.50 270 GLY A N 1
ATOM 2085 C CA . GLY A 1 270 ? -24.005 16.374 19.197 1.00 78.50 270 GLY A CA 1
ATOM 2086 C C . GLY A 1 270 ? -25.460 15.932 19.040 1.00 78.50 270 GLY A C 1
ATOM 2087 O O . GLY A 1 270 ? -26.266 16.184 19.930 1.00 78.50 270 GLY A O 1
ATOM 2088 N N . GLU A 1 271 ? -25.783 15.209 17.967 1.00 82.38 271 GLU A N 1
ATOM 2089 C CA . GLU A 1 271 ? -27.123 14.652 17.713 1.00 82.38 271 GLU A CA 1
ATOM 2090 C C . GLU A 1 271 ? -27.557 13.651 18.790 1.00 82.38 271 GLU A C 1
ATOM 2092 O O . GLU A 1 271 ? -28.721 13.617 19.190 1.00 82.38 271 GLU A O 1
ATOM 2097 N N . MET A 1 272 ? -26.613 12.871 19.321 1.00 78.25 272 MET A N 1
ATOM 2098 C CA . MET A 1 272 ? -26.862 11.949 20.432 1.00 78.25 272 MET A CA 1
ATOM 2099 C C . MET A 1 272 ? -27.009 12.656 21.793 1.00 78.25 272 MET A C 1
ATOM 2101 O O . MET A 1 272 ? -27.209 11.979 22.804 1.00 78.25 272 MET A O 1
ATOM 2105 N N . ASN A 1 273 ? -26.911 13.993 21.844 1.00 81.69 273 ASN A N 1
ATOM 2106 C CA . ASN A 1 273 ? -26.955 14.816 23.060 1.00 81.69 273 ASN A CA 1
ATOM 2107 C C . ASN A 1 273 ? -25.982 14.334 24.150 1.00 81.69 273 ASN A C 1
ATOM 2109 O O . ASN A 1 273 ? -26.264 14.389 25.350 1.00 81.69 273 ASN A O 1
ATOM 2113 N N . LEU A 1 274 ? -24.822 13.833 23.725 1.00 77.62 274 LEU A N 1
ATOM 2114 C CA . LEU A 1 274 ? -23.798 13.312 24.615 1.00 77.62 274 LEU A CA 1
ATOM 2115 C C . LEU A 1 274 ? -22.976 14.462 25.193 1.00 77.62 274 LEU A C 1
ATOM 2117 O O . LEU A 1 274 ? -22.251 15.159 24.480 1.00 77.62 274 LEU A O 1
ATOM 2121 N N . LYS A 1 275 ? -23.061 14.642 26.509 1.00 79.19 275 LYS A N 1
ATOM 2122 C CA . LYS A 1 275 ? -22.267 15.644 27.217 1.00 79.19 275 LYS A CA 1
ATOM 2123 C C . LYS A 1 275 ? -20.811 15.178 27.340 1.00 79.19 275 LYS A C 1
ATOM 2125 O O . LYS A 1 275 ? -20.583 14.060 27.805 1.00 79.19 275 LYS A O 1
ATOM 2130 N N . PRO A 1 276 ? -19.809 16.009 26.995 1.00 73.88 276 PRO A N 1
ATOM 2131 C CA . PRO A 1 276 ? -18.392 15.660 27.162 1.00 73.88 276 PRO A CA 1
ATOM 2132 C C . PRO A 1 276 ? -18.036 15.282 28.607 1.00 73.88 276 PRO A C 1
ATOM 2134 O O . PRO A 1 276 ? -17.116 14.504 28.860 1.00 73.88 276 PRO A O 1
ATOM 2137 N N . GLU A 1 277 ? -18.775 15.828 29.575 1.00 79.06 277 GLU A N 1
ATOM 2138 C CA . GLU A 1 277 ? -18.565 15.569 30.992 1.00 79.06 277 GLU A CA 1
ATOM 2139 C C . GLU A 1 277 ? -18.877 14.108 31.378 1.00 79.06 277 GLU A C 1
ATOM 2141 O O . GLU A 1 277 ? -18.249 13.585 32.295 1.00 79.06 277 GLU A O 1
ATOM 2146 N N . GLU A 1 278 ? -19.762 13.436 30.636 1.00 81.31 278 GLU A N 1
ATOM 2147 C CA . GLU A 1 278 ? -20.332 12.117 30.959 1.00 81.31 278 GLU A CA 1
ATOM 2148 C C . GLU A 1 278 ? -19.837 10.989 30.025 1.00 81.31 278 GLU A C 1
ATOM 2150 O O . GLU A 1 278 ? -20.287 9.842 30.131 1.00 81.31 278 GLU A O 1
ATOM 2155 N N . VAL A 1 279 ? -18.921 11.301 29.096 1.00 85.19 279 VAL A N 1
ATOM 2156 C CA . VAL A 1 279 ? -18.490 10.390 28.023 1.00 85.19 279 VAL A CA 1
ATOM 2157 C C . VAL A 1 279 ? -16.973 10.233 27.961 1.00 85.19 279 VAL A C 1
ATOM 2159 O O . VAL A 1 279 ? -16.223 11.204 28.004 1.00 85.19 279 VAL A O 1
ATOM 2162 N N . PHE A 1 280 ? -16.524 8.993 27.779 1.00 88.69 280 PHE A N 1
ATOM 2163 C CA . PHE A 1 280 ? -15.155 8.643 27.408 1.00 88.69 280 PHE A CA 1
ATOM 2164 C C . PHE A 1 280 ? -15.046 8.380 25.908 1.00 88.69 280 PHE A C 1
ATOM 2166 O O . PHE A 1 280 ? -15.977 7.870 25.290 1.00 88.69 280 PHE A O 1
ATOM 2173 N N . LEU A 1 281 ? -13.884 8.671 25.326 1.00 86.19 281 LEU A N 1
ATOM 2174 C CA . LEU A 1 281 ? -13.549 8.281 23.957 1.00 86.19 281 LEU A CA 1
ATOM 2175 C C . LEU A 1 281 ? -12.563 7.115 23.991 1.00 86.19 281 LEU A C 1
ATOM 2177 O O . LEU A 1 281 ? -11.441 7.265 24.477 1.00 86.19 281 LEU A O 1
ATOM 2181 N N . ALA A 1 282 ? -12.953 5.976 23.433 1.00 85.75 282 ALA A N 1
ATOM 2182 C CA . ALA A 1 282 ? -12.072 4.837 23.249 1.00 85.75 282 ALA A CA 1
ATOM 2183 C C . ALA A 1 282 ? -11.460 4.803 21.848 1.00 85.75 282 ALA A C 1
ATOM 2185 O O . ALA A 1 282 ? -12.101 5.127 20.844 1.00 85.75 282 ALA A O 1
ATOM 2186 N N . GLN A 1 283 ? -10.198 4.385 21.787 1.00 80.38 283 GLN A N 1
ATOM 2187 C CA . GLN A 1 283 ? -9.428 4.273 20.554 1.00 80.38 283 GLN A CA 1
ATOM 2188 C C . GLN A 1 283 ? -8.841 2.866 20.456 1.00 80.38 283 GLN A C 1
ATOM 2190 O O . GLN A 1 283 ? -8.105 2.431 21.338 1.00 80.38 283 GLN A O 1
ATOM 2195 N N . GLY A 1 284 ? -9.199 2.142 19.392 1.00 68.44 284 GLY A N 1
ATOM 2196 C CA . GLY A 1 284 ? -8.592 0.843 19.084 1.00 68.44 284 GLY A CA 1
ATOM 2197 C C . GLY A 1 284 ? -7.269 0.970 18.338 1.00 68.44 284 GLY A C 1
ATOM 2198 O O . GLY A 1 284 ? -6.415 0.104 18.448 1.00 68.44 284 GLY A O 1
ATOM 2199 N N . THR A 1 285 ? -7.075 2.061 17.601 1.00 61.62 285 THR A N 1
ATOM 2200 C CA . THR A 1 285 ? -5.910 2.227 16.739 1.00 61.62 285 THR A CA 1
ATOM 2201 C C . THR A 1 285 ? -4.684 2.672 17.534 1.00 61.62 285 THR A C 1
ATOM 2203 O O . THR A 1 285 ? -4.723 3.696 18.215 1.00 61.62 285 THR A O 1
ATOM 2206 N N . LEU A 1 286 ? -3.548 2.006 17.316 1.00 49.94 286 LEU A N 1
ATOM 2207 C CA . LEU A 1 286 ? -2.207 2.443 17.738 1.00 49.94 286 LEU A CA 1
ATOM 2208 C C . LEU A 1 286 ? -1.715 3.701 16.982 1.00 49.94 286 LEU A C 1
ATOM 2210 O O . LEU A 1 286 ? -0.516 3.906 16.833 1.00 49.94 286 LEU A O 1
ATOM 2214 N N . TRP A 1 287 ? -2.623 4.529 16.451 1.00 50.16 287 TRP A N 1
ATOM 2215 C CA . TRP A 1 287 ? -2.328 5.694 15.612 1.00 50.16 287 TRP A CA 1
ATOM 2216 C C . TRP A 1 287 ? -2.428 6.996 16.423 1.00 50.16 287 TRP A C 1
ATOM 2218 O O . TRP A 1 287 ? -3.463 7.670 16.367 1.00 50.16 287 TRP A O 1
ATOM 2228 N N . PRO A 1 288 ? -1.369 7.413 17.143 1.00 44.69 288 PRO A N 1
ATOM 2229 C CA . PRO A 1 288 ? -1.335 8.741 17.744 1.00 44.69 288 PRO A CA 1
ATOM 2230 C C . PRO A 1 288 ? -1.428 9.840 16.668 1.00 44.69 288 PRO A C 1
ATOM 2232 O O . PRO A 1 288 ? -2.137 10.821 16.873 1.00 44.69 288 PRO A O 1
ATOM 2235 N N . ASP A 1 289 ? -0.838 9.635 15.483 1.00 38.66 289 ASP A N 1
ATOM 2236 C CA . ASP A 1 289 ? -0.652 10.666 14.445 1.00 38.66 289 ASP A CA 1
ATOM 2237 C C . ASP A 1 289 ? -1.954 11.220 13.819 1.00 38.66 289 ASP A C 1
ATOM 2239 O O . ASP A 1 289 ? -2.049 12.413 13.504 1.00 38.66 289 ASP A O 1
ATOM 2243 N N . LEU A 1 290 ? -2.987 10.383 13.628 1.00 47.31 290 LEU A N 1
ATOM 2244 C CA . LEU A 1 290 ? -4.257 10.823 13.017 1.00 47.31 290 LEU A CA 1
ATOM 2245 C C . LEU A 1 290 ? -5.045 11.731 13.969 1.00 47.31 290 LEU A C 1
ATOM 2247 O O . LEU A 1 290 ? -5.651 12.714 13.551 1.00 47.31 290 LEU A O 1
ATOM 2251 N N . ILE A 1 291 ? -5.007 11.420 15.264 1.00 48.44 291 ILE A N 1
ATOM 2252 C CA . ILE A 1 291 ? -5.651 12.226 16.302 1.00 48.44 291 ILE A CA 1
ATOM 2253 C C . ILE A 1 291 ? -4.782 13.424 16.675 1.00 48.44 291 ILE A C 1
ATOM 2255 O O . ILE A 1 291 ? -5.327 14.486 16.947 1.00 48.44 291 ILE A O 1
ATOM 2259 N N . GLU A 1 292 ? -3.452 13.308 16.645 1.00 44.91 292 GLU A N 1
ATOM 2260 C CA . GLU A 1 292 ? -2.549 14.442 16.869 1.00 44.91 292 GLU A CA 1
ATOM 2261 C C . GLU A 1 292 ? -2.766 15.536 15.824 1.00 44.91 292 GLU A C 1
ATOM 2263 O O . GLU A 1 292 ? -2.987 16.691 16.189 1.00 44.91 292 GLU A O 1
ATOM 2268 N N . SER A 1 293 ? -2.828 15.177 14.541 1.00 39.22 293 SER A N 1
ATOM 2269 C CA . SER A 1 293 ? -3.141 16.134 13.471 1.00 39.22 293 SER A CA 1
ATOM 2270 C C . SER A 1 293 ? -4.574 16.684 13.555 1.00 39.22 293 SER A C 1
ATOM 2272 O O . SER A 1 293 ? -4.798 17.860 13.262 1.00 39.22 293 SER A O 1
ATOM 2274 N N . ALA A 1 294 ? -5.539 15.883 14.019 1.00 43.59 294 ALA A N 1
ATOM 2275 C CA . ALA A 1 294 ? -6.933 16.305 14.166 1.00 43.59 294 ALA A CA 1
ATOM 2276 C C . ALA A 1 294 ? -7.254 17.046 15.480 1.00 43.59 294 ALA A C 1
ATOM 2278 O O . ALA A 1 294 ? -8.279 17.726 15.565 1.00 43.59 294 ALA A O 1
ATOM 2279 N N . SER A 1 295 ? -6.388 16.969 16.494 1.00 46.25 295 SER A N 1
ATOM 2280 C CA . SER A 1 295 ? -6.564 17.635 17.796 1.00 46.25 295 SER A CA 1
ATOM 2281 C C . SER A 1 295 ? -6.556 19.164 17.694 1.00 46.25 295 SER A C 1
ATOM 2283 O O . SER A 1 295 ? -7.130 19.849 18.538 1.00 46.25 295 SER A O 1
ATOM 2285 N N . LEU A 1 296 ? -5.987 19.705 16.612 1.00 44.88 296 LEU A N 1
ATOM 2286 C CA . LEU A 1 296 ? -6.067 21.124 16.260 1.00 44.88 296 LEU A CA 1
ATOM 2287 C C . LEU A 1 296 ? -7.466 21.543 15.776 1.00 44.88 296 LEU A C 1
ATOM 2289 O O . LEU A 1 296 ? -7.792 22.726 15.825 1.00 44.88 296 LEU A O 1
ATOM 2293 N N . VAL A 1 297 ? -8.286 20.596 15.306 1.00 44.12 297 VAL A N 1
ATOM 2294 C CA . VAL A 1 297 ? -9.544 20.871 14.590 1.00 44.12 297 VAL A CA 1
ATOM 2295 C C . VAL A 1 297 ? -10.783 20.389 15.358 1.00 44.12 297 VAL A C 1
ATOM 2297 O O . VAL A 1 297 ? -11.830 21.029 15.268 1.00 44.12 297 VAL A O 1
ATOM 2300 N N . ALA A 1 298 ? -10.689 19.329 16.170 1.00 52.66 298 ALA A N 1
ATOM 2301 C CA . ALA A 1 298 ? -11.787 18.899 17.045 1.00 52.66 298 ALA A CA 1
ATOM 2302 C C . ALA A 1 298 ? -11.685 19.459 18.459 1.00 52.66 298 ALA A C 1
ATOM 2304 O O . ALA A 1 298 ? -10.897 18.976 19.271 1.00 52.66 298 ALA A O 1
ATOM 2305 N N . LYS A 1 299 ? -12.599 20.371 18.798 1.00 58.25 299 LYS A N 1
ATOM 2306 C CA . LYS A 1 299 ? -12.764 20.862 20.172 1.00 58.25 299 LYS A CA 1
ATOM 2307 C C . LYS A 1 299 ? -13.091 19.733 21.161 1.00 58.25 299 LYS A C 1
ATOM 2309 O O . LYS A 1 299 ? -12.520 19.717 22.242 1.00 58.25 299 LYS A O 1
ATOM 2314 N N . LEU A 1 300 ? -13.945 18.773 20.787 1.00 61.06 300 LEU A N 1
ATOM 2315 C CA . LEU A 1 300 ? -14.361 17.673 21.667 1.00 61.06 300 LEU A CA 1
ATOM 2316 C C . LEU A 1 300 ? -13.221 16.694 21.969 1.00 61.06 300 LEU A C 1
ATOM 2318 O O . LEU A 1 300 ? -12.922 16.455 23.130 1.00 61.06 300 LEU A O 1
ATOM 2322 N N . ILE A 1 301 ? -12.558 16.151 20.940 1.00 65.88 301 ILE A N 1
ATOM 2323 C CA . ILE A 1 301 ? -11.444 15.201 21.122 1.00 65.88 301 ILE A CA 1
ATOM 2324 C C . ILE A 1 301 ? -10.312 15.857 21.920 1.00 65.88 301 ILE A C 1
ATOM 2326 O O . ILE A 1 301 ? -9.698 15.214 22.772 1.00 65.88 301 ILE A O 1
ATOM 2330 N N . ARG A 1 302 ? -10.062 17.151 21.683 1.00 65.94 302 ARG A N 1
ATOM 2331 C CA . ARG A 1 302 ? -9.091 17.922 22.457 1.00 65.94 302 ARG A CA 1
ATOM 2332 C C . ARG A 1 302 ? -9.522 18.080 23.918 1.00 65.94 302 ARG A C 1
ATOM 2334 O O . ARG A 1 302 ? -8.729 17.741 24.788 1.00 65.94 302 ARG A O 1
ATOM 2341 N N . LYS A 1 303 ? -10.771 18.486 24.185 1.00 68.50 303 LYS A N 1
ATOM 2342 C CA . LYS A 1 303 ? -11.337 18.621 25.541 1.00 68.50 303 LYS A CA 1
ATOM 2343 C C . LYS A 1 303 ? -11.314 17.290 26.302 1.00 68.50 303 LYS A C 1
ATOM 2345 O O . LYS A 1 303 ? -10.789 17.230 27.403 1.00 68.50 303 LYS A O 1
ATOM 2350 N N . LEU A 1 304 ? -11.765 16.194 25.686 1.00 72.69 304 LEU A N 1
ATOM 2351 C CA . LEU A 1 304 ? -11.714 14.854 26.287 1.00 72.69 304 LEU A CA 1
ATOM 2352 C C . LEU A 1 304 ? -10.279 14.413 26.598 1.00 72.69 304 LEU A C 1
ATOM 2354 O O . LEU A 1 304 ? -10.047 13.725 27.587 1.00 72.69 304 LEU A O 1
ATOM 2358 N N . ARG A 1 305 ? -9.297 14.801 25.777 1.00 74.12 305 ARG A N 1
ATOM 2359 C CA . ARG A 1 305 ? -7.882 14.512 26.045 1.00 74.12 305 ARG A CA 1
ATOM 2360 C C . ARG A 1 305 ? -7.327 15.375 27.179 1.00 74.12 305 ARG A C 1
ATOM 2362 O O . ARG A 1 305 ? -6.623 14.837 28.027 1.00 74.12 305 ARG A O 1
ATOM 2369 N N . GLU A 1 306 ? -7.639 16.670 27.197 1.00 76.69 306 GLU A N 1
ATOM 2370 C CA . GLU A 1 306 ? -7.285 17.598 28.283 1.00 76.69 306 GLU A CA 1
ATOM 2371 C C . GLU A 1 306 ? -7.869 17.124 29.627 1.00 76.69 306 GLU A C 1
ATOM 2373 O O . GLU A 1 306 ? -7.180 17.160 30.642 1.00 76.69 306 GLU A O 1
ATOM 2378 N N . GLU A 1 307 ? -9.085 16.572 29.613 1.00 80.69 307 GLU A N 1
ATOM 2379 C CA . GLU A 1 307 ? -9.763 15.979 30.776 1.00 80.69 307 GLU A CA 1
ATOM 2380 C C . GLU A 1 307 ? -9.329 14.533 31.089 1.00 80.69 307 GLU A C 1
ATOM 2382 O O . GLU A 1 307 ? -9.820 13.932 32.042 1.00 80.69 307 GLU A O 1
ATOM 2387 N N . GLY A 1 308 ? -8.433 13.929 30.300 1.00 80.25 308 GLY A N 1
ATOM 2388 C CA . GLY A 1 308 ? -7.957 12.559 30.534 1.00 80.25 308 GLY A CA 1
ATOM 2389 C C . GLY A 1 308 ? -8.988 11.450 30.263 1.00 80.25 308 GLY A C 1
ATOM 2390 O O . GLY A 1 308 ? -8.787 10.308 30.687 1.00 80.25 308 GLY A O 1
ATOM 2391 N N . LYS A 1 309 ? -10.057 11.749 29.519 1.00 84.94 309 LYS A N 1
ATOM 2392 C CA . LYS A 1 309 ? -11.167 10.846 29.156 1.00 84.94 309 LYS A CA 1
ATOM 2393 C C . LYS A 1 309 ? -10.980 10.101 27.833 1.00 84.94 309 LYS A C 1
ATOM 2395 O O . LYS A 1 309 ? -11.913 9.492 27.314 1.00 84.94 309 LYS A O 1
ATOM 2400 N N . VAL A 1 310 ? -9.773 10.129 27.274 1.00 85.31 310 VAL A N 1
ATOM 2401 C CA . VAL A 1 310 ? -9.400 9.265 26.147 1.00 85.31 310 VAL A CA 1
ATOM 2402 C C . VAL A 1 310 ? -8.737 8.002 26.690 1.00 85.31 310 VAL A C 1
ATOM 2404 O O . VAL A 1 310 ? -7.736 8.083 27.411 1.00 85.31 310 VAL A O 1
ATOM 2407 N N . ILE A 1 311 ? -9.285 6.840 26.339 1.00 87.00 311 ILE A N 1
ATOM 2408 C CA . ILE A 1 311 ? -8.747 5.525 26.700 1.00 87.00 311 ILE A CA 1
ATOM 2409 C C . ILE A 1 311 ? -8.283 4.775 25.449 1.00 87.00 311 ILE A C 1
ATOM 2411 O O . ILE A 1 311 ? -8.911 4.840 24.395 1.00 87.00 311 ILE A O 1
ATOM 2415 N N . ALA A 1 312 ? -7.171 4.055 25.573 1.00 86.06 312 ALA A N 1
ATOM 2416 C CA . ALA A 1 312 ? -6.616 3.209 24.519 1.00 86.06 312 ALA A CA 1
ATOM 2417 C C . ALA A 1 312 ? -6.396 1.800 25.094 1.00 86.06 312 ALA A C 1
ATOM 2419 O O . ALA A 1 312 ? -5.297 1.514 25.571 1.00 86.06 312 ALA A O 1
ATOM 2420 N N . PRO A 1 313 ? -7.441 0.950 25.124 1.00 86.75 313 PRO A N 1
ATOM 2421 C CA . PRO A 1 313 ? -7.377 -0.374 25.750 1.00 86.75 313 PRO A CA 1
ATOM 2422 C C . PRO A 1 313 ? -6.293 -1.279 25.160 1.00 86.75 313 PRO A C 1
ATOM 2424 O O . PRO A 1 313 ? -5.613 -1.997 25.879 1.00 86.75 313 PRO A O 1
ATOM 2427 N N . LEU A 1 314 ? -6.082 -1.193 23.845 1.00 85.75 314 LEU A N 1
ATOM 2428 C CA . LEU A 1 314 ? -5.145 -2.058 23.127 1.00 85.75 314 LEU A CA 1
ATOM 2429 C C . LEU A 1 314 ? -3.692 -1.548 23.134 1.00 85.75 314 LEU A C 1
ATOM 2431 O O . LEU A 1 314 ? -2.844 -2.131 22.469 1.00 85.75 314 LEU A O 1
ATOM 2435 N N . LYS A 1 315 ? -3.381 -0.459 23.857 1.00 81.56 315 LYS A N 1
ATOM 2436 C CA . LYS A 1 315 ? -2.056 0.198 23.820 1.00 81.56 315 LYS A CA 1
ATOM 2437 C C . LYS A 1 315 ? -0.900 -0.720 24.251 1.00 81.56 315 LYS A C 1
ATOM 2439 O O . LYS A 1 315 ? 0.224 -0.509 23.810 1.00 81.56 315 LYS A O 1
ATOM 2444 N N . ASP A 1 316 ? -1.188 -1.687 25.121 1.00 79.69 316 ASP A N 1
ATOM 2445 C CA . ASP A 1 316 ? -0.201 -2.601 25.695 1.00 79.69 316 ASP A CA 1
ATOM 2446 C C . ASP A 1 316 ? -0.181 -3.954 24.973 1.00 79.69 316 ASP A C 1
ATOM 2448 O O . ASP A 1 316 ? 0.551 -4.835 25.404 1.00 79.69 316 ASP A O 1
ATOM 2452 N N . PHE A 1 317 ? -0.971 -4.139 23.906 1.00 82.00 317 PHE A N 1
ATOM 2453 C CA . PHE A 1 317 ? -1.048 -5.378 23.128 1.00 82.00 317 PHE A CA 1
ATOM 2454 C C . PHE A 1 317 ? -0.334 -5.250 21.782 1.00 82.00 317 PHE A C 1
ATOM 2456 O O . PHE A 1 317 ? -0.451 -4.243 21.080 1.00 82.00 317 PHE A O 1
ATOM 2463 N N . HIS A 1 318 ? 0.382 -6.304 21.399 1.00 78.69 318 HIS A N 1
ATOM 2464 C CA . HIS A 1 318 ? 0.949 -6.447 20.062 1.00 78.69 318 HIS A CA 1
ATOM 2465 C C . HIS A 1 318 ? -0.108 -6.932 19.056 1.00 78.69 318 HIS A C 1
ATOM 2467 O O . HIS A 1 318 ? -1.148 -7.472 19.424 1.00 78.69 318 HIS A O 1
ATOM 2473 N N . GLN A 1 319 ? 0.134 -6.733 17.756 1.00 77.31 319 GLN A N 1
ATOM 2474 C CA . GLN A 1 319 ? -0.867 -7.009 16.713 1.00 77.31 319 GLN A CA 1
ATOM 2475 C C . GLN A 1 319 ? -1.293 -8.484 16.648 1.00 77.31 319 GLN A C 1
ATOM 2477 O O . GLN A 1 319 ? -2.443 -8.798 16.346 1.00 77.31 319 GLN A O 1
ATOM 2482 N N . ASP A 1 320 ? -0.360 -9.398 16.879 1.00 80.25 320 ASP A N 1
ATOM 2483 C CA . ASP A 1 320 ? -0.607 -10.832 17.002 1.00 80.25 320 ASP A CA 1
ATOM 2484 C C . ASP A 1 320 ? -1.497 -11.152 18.209 1.00 80.25 320 ASP A C 1
ATOM 2486 O O . ASP A 1 320 ? -2.456 -11.912 18.072 1.00 80.25 320 ASP A O 1
ATOM 2490 N N . GLU A 1 321 ? -1.263 -10.498 19.344 1.00 85.81 321 GLU A N 1
ATOM 2491 C CA . GLU A 1 321 ? -2.085 -10.625 20.553 1.00 85.81 321 GLU A CA 1
ATOM 2492 C C . GLU A 1 321 ? -3.494 -10.053 20.351 1.00 85.81 321 GLU A C 1
ATOM 2494 O O . GLU A 1 321 ? -4.474 -10.688 20.731 1.00 85.81 321 GLU A O 1
ATOM 2499 N N . VAL A 1 322 ? -3.623 -8.911 19.666 1.00 86.12 322 VAL A N 1
ATOM 2500 C CA . VAL A 1 322 ? -4.924 -8.329 19.282 1.00 86.12 322 VAL A CA 1
ATOM 2501 C C . VAL A 1 322 ? -5.734 -9.316 18.436 1.00 86.12 322 VAL A C 1
ATOM 2503 O O . VAL A 1 322 ? -6.952 -9.416 18.594 1.00 86.12 322 VAL A O 1
ATOM 2506 N N . ARG A 1 323 ? -5.082 -10.092 17.560 1.00 86.19 323 ARG A N 1
ATOM 2507 C CA . ARG A 1 323 ? -5.765 -11.141 16.788 1.00 86.19 323 ARG A CA 1
ATOM 2508 C C . ARG A 1 323 ? -6.191 -12.324 17.650 1.00 86.19 323 ARG A C 1
ATOM 2510 O O . ARG A 1 323 ? -7.268 -12.863 17.417 1.00 86.19 323 ARG A O 1
ATOM 2517 N N . ILE A 1 324 ? -5.376 -12.729 18.623 1.00 89.25 324 ILE A N 1
ATOM 2518 C CA . ILE A 1 324 ? -5.746 -13.780 19.583 1.00 89.25 324 ILE A CA 1
ATOM 2519 C C . ILE A 1 324 ? -6.988 -13.346 20.369 1.00 89.25 324 ILE A C 1
ATOM 2521 O O . ILE A 1 324 ? -7.981 -14.069 20.351 1.00 89.25 324 ILE A O 1
ATOM 2525 N N . LEU A 1 325 ? -6.983 -12.130 20.924 1.00 88.06 325 LEU A N 1
ATOM 2526 C CA . LEU A 1 325 ? -8.140 -11.553 21.618 1.00 88.06 325 LEU A CA 1
ATOM 2527 C C . LEU A 1 325 ? -9.390 -11.535 20.734 1.00 88.06 325 LEU A C 1
ATOM 2529 O O . LEU A 1 325 ? -10.472 -11.923 21.161 1.00 88.06 325 LEU A O 1
ATOM 2533 N N . GLY A 1 326 ? -9.250 -11.127 19.470 1.00 86.12 326 GLY A N 1
ATOM 2534 C CA . GLY A 1 326 ? -10.370 -11.127 18.534 1.00 86.12 326 GLY A CA 1
ATOM 2535 C C . GLY A 1 326 ? -11.012 -12.506 18.353 1.00 86.12 326 GLY A C 1
ATOM 2536 O O . GLY A 1 326 ? -12.239 -12.597 18.312 1.00 86.12 326 GLY A O 1
ATOM 2537 N N . ARG A 1 327 ? -10.209 -13.577 18.299 1.00 87.56 327 ARG A N 1
ATOM 2538 C CA . ARG A 1 327 ? -10.713 -14.960 18.226 1.00 87.56 327 ARG A CA 1
ATOM 2539 C C . ARG A 1 327 ? -11.409 -15.382 19.513 1.00 87.56 327 ARG A C 1
ATOM 2541 O O . ARG A 1 327 ? -12.478 -15.980 19.448 1.00 87.56 327 ARG A O 1
ATOM 2548 N N . GLU A 1 328 ? -10.838 -15.043 20.666 1.00 88.38 328 GLU A N 1
ATOM 2549 C CA . GLU A 1 328 ? -11.429 -15.340 21.978 1.00 88.38 328 GLU A CA 1
ATOM 2550 C C . GLU A 1 328 ? -12.778 -14.633 22.174 1.00 88.38 328 GLU A C 1
ATOM 2552 O O . GLU A 1 328 ? -13.693 -15.191 22.778 1.00 88.38 328 GLU A O 1
ATOM 2557 N N . PHE A 1 329 ? -12.956 -13.451 21.580 1.00 83.19 329 PHE A N 1
ATOM 2558 C CA . PHE A 1 329 ? -14.236 -12.736 21.560 1.00 83.19 329 PHE A CA 1
ATOM 2559 C C . PHE A 1 329 ? -15.245 -13.283 20.537 1.00 83.19 329 PHE A C 1
ATOM 2561 O O . PHE A 1 329 ? -16.337 -12.730 20.407 1.00 83.19 329 PHE A O 1
ATOM 2568 N N . GLY A 1 330 ? -14.906 -14.349 19.806 1.00 78.94 330 GLY A N 1
ATOM 2569 C CA . GLY A 1 330 ? -15.781 -14.970 18.813 1.00 78.94 330 GLY A CA 1
ATOM 2570 C C . GLY A 1 330 ? -15.882 -14.198 17.495 1.00 78.94 330 GLY A C 1
ATOM 2571 O O . GLY A 1 330 ? -16.844 -14.390 16.749 1.00 78.94 330 GLY A O 1
ATOM 2572 N N . LEU A 1 331 ? -14.923 -13.316 17.184 1.00 78.88 331 LEU A N 1
ATOM 2573 C CA . LEU A 1 331 ? -14.886 -12.671 15.872 1.00 78.88 331 LEU A CA 1
ATOM 2574 C C . LEU A 1 331 ? -14.533 -13.706 14.786 1.00 78.88 331 LEU A C 1
ATOM 2576 O O . LEU A 1 331 ? -13.664 -14.550 15.010 1.00 78.88 331 LEU A O 1
ATOM 2580 N N . PRO A 1 332 ? -15.147 -13.632 13.588 1.00 79.31 332 PRO A N 1
ATOM 2581 C CA . PRO A 1 332 ? -14.857 -14.570 12.506 1.00 79.31 332 PRO A CA 1
ATOM 2582 C C . PRO A 1 332 ? -13.374 -14.567 12.117 1.00 79.31 332 PRO A C 1
ATOM 2584 O O . PRO A 1 332 ? -12.801 -13.494 11.918 1.00 79.31 332 PRO A O 1
ATOM 2587 N N . GLU A 1 333 ? -12.774 -15.746 11.915 1.00 81.50 333 GLU A N 1
ATOM 2588 C CA . GLU A 1 333 ? -11.349 -15.881 11.555 1.00 81.50 333 GLU A CA 1
ATOM 2589 C C . GLU A 1 333 ? -10.993 -15.068 10.300 1.00 81.50 333 GLU A C 1
ATOM 2591 O O . GLU A 1 333 ? -9.985 -14.362 10.263 1.00 81.50 333 GLU A O 1
ATOM 2596 N N . GLU A 1 334 ? -11.881 -15.069 9.302 1.00 76.62 334 GLU A N 1
ATOM 2597 C CA . GLU A 1 334 ? -11.736 -14.281 8.072 1.00 76.62 334 GLU A CA 1
ATOM 2598 C C . GLU A 1 334 ? -11.683 -12.766 8.298 1.00 76.62 334 GLU A C 1
ATOM 2600 O O . GLU A 1 334 ? -11.270 -12.018 7.409 1.00 76.62 334 GLU A O 1
ATOM 2605 N N . PHE A 1 335 ? -12.165 -12.288 9.444 1.00 78.12 335 PHE A N 1
ATOM 2606 C CA . PHE A 1 335 ? -12.099 -10.888 9.836 1.00 78.12 335 PHE A CA 1
ATOM 2607 C C . PHE A 1 335 ? -10.803 -10.592 10.594 1.00 78.12 335 PHE A C 1
ATOM 2609 O O . PHE A 1 335 ? -10.096 -9.647 10.243 1.00 78.12 335 PHE A O 1
ATOM 2616 N N . VAL A 1 336 ? -10.459 -11.405 11.597 1.00 79.50 336 VAL A N 1
ATOM 2617 C CA . VAL A 1 336 ? -9.281 -11.162 12.452 1.00 79.50 336 VAL A CA 1
ATOM 2618 C C . VAL A 1 336 ? -7.964 -11.350 11.696 1.00 79.50 336 VAL A C 1
ATOM 2620 O O . VAL A 1 336 ? -6.988 -10.634 11.936 1.00 79.50 336 VAL A O 1
ATOM 2623 N N . SER A 1 337 ? -7.953 -12.255 10.719 1.00 82.56 337 SER A N 1
ATOM 2624 C CA . SER A 1 337 ? -6.796 -12.527 9.860 1.00 82.56 337 SER A CA 1
ATOM 2625 C C . SER A 1 337 ? -6.705 -11.611 8.633 1.00 82.56 337 SER A C 1
ATOM 2627 O O . SER A 1 337 ? -5.863 -11.828 7.760 1.00 82.56 337 SER A O 1
ATOM 2629 N N . ARG A 1 338 ? -7.519 -10.546 8.550 1.00 83.12 338 ARG A N 1
ATOM 2630 C CA . ARG A 1 338 ? -7.402 -9.560 7.465 1.00 83.12 338 ARG A CA 1
ATOM 2631 C C . ARG A 1 338 ? -6.069 -8.826 7.519 1.00 83.12 338 ARG A C 1
ATOM 2633 O O . ARG A 1 338 ? -5.527 -8.502 8.580 1.00 83.12 338 ARG A O 1
ATOM 2640 N N . HIS A 1 339 ? -5.580 -8.486 6.330 1.00 86.50 339 HIS A N 1
ATOM 2641 C CA . HIS A 1 339 ? -4.480 -7.543 6.191 1.00 86.50 339 HIS A CA 1
ATOM 2642 C C . HIS A 1 339 ? -4.876 -6.171 6.747 1.00 86.50 339 HIS A C 1
ATOM 2644 O O . HIS A 1 339 ? -6.023 -5.747 6.542 1.00 86.50 339 HIS A O 1
ATOM 2650 N N . PRO A 1 340 ? -3.938 -5.454 7.395 1.00 81.50 340 PRO A N 1
ATOM 2651 C CA . PRO A 1 340 ? -4.165 -4.085 7.830 1.00 81.50 340 PRO A CA 1
ATOM 2652 C C . PRO A 1 340 ? -4.652 -3.206 6.678 1.00 81.50 340 PRO A C 1
ATOM 2654 O O . PRO A 1 340 ? -4.204 -3.328 5.531 1.00 81.50 340 PRO A O 1
ATOM 2657 N N . PHE A 1 341 ? -5.571 -2.300 6.992 1.00 81.25 341 PHE A N 1
ATOM 2658 C CA . PHE A 1 341 ? -6.137 -1.370 6.027 1.00 81.25 341 PHE A CA 1
ATOM 2659 C C . PHE A 1 341 ? -5.967 0.063 6.542 1.00 81.25 341 PHE A C 1
ATOM 2661 O O . PHE A 1 341 ? -6.317 0.337 7.693 1.00 81.25 341 PHE A O 1
ATOM 2668 N N . PRO A 1 342 ? -5.384 0.976 5.744 1.00 77.69 342 PRO A N 1
ATOM 2669 C CA . PRO A 1 342 ? -5.057 2.312 6.222 1.00 77.69 342 PRO A CA 1
ATOM 2670 C C . PRO A 1 342 ? -6.326 3.126 6.509 1.00 77.69 342 PRO A C 1
ATOM 2672 O O . PRO A 1 342 ? -7.338 2.971 5.829 1.00 77.69 342 PRO A O 1
ATOM 2675 N N . GLY A 1 343 ? -6.260 4.059 7.466 1.00 73.38 343 GLY A N 1
ATOM 2676 C CA . GLY A 1 343 ? -7.388 4.943 7.811 1.00 73.38 343 GLY A CA 1
ATOM 2677 C C . GLY A 1 343 ? -7.928 5.777 6.632 1.00 73.38 343 GLY A C 1
ATOM 2678 O O . GLY A 1 343 ? -9.136 5.806 6.423 1.00 73.38 343 GLY A O 1
ATOM 2679 N N . PRO A 1 344 ? -7.067 6.406 5.804 1.00 77.31 344 PRO A N 1
ATOM 2680 C CA . PRO A 1 344 ? -7.470 7.029 4.535 1.00 77.31 344 PRO A CA 1
ATOM 2681 C C . PRO A 1 344 ? -7.921 6.040 3.444 1.00 77.31 344 PRO A C 1
ATOM 2683 O O . PRO A 1 344 ? -8.356 6.463 2.373 1.00 77.31 344 PRO A O 1
ATOM 2686 N N . SER A 1 345 ? -7.798 4.735 3.696 1.00 85.56 345 SER A N 1
ATOM 2687 C CA . SER A 1 345 ? -8.340 3.656 2.871 1.00 85.56 345 SER A CA 1
ATOM 2688 C C . SER A 1 345 ? -7.868 3.732 1.409 1.00 85.56 345 SER A C 1
ATOM 2690 O O . SER A 1 345 ? -6.698 4.026 1.147 1.00 85.56 345 SER A O 1
ATOM 2692 N N . LEU A 1 346 ? -8.747 3.492 0.428 1.00 91.75 346 LEU A N 1
ATOM 2693 C CA . LEU A 1 346 ? -8.394 3.535 -0.995 1.00 91.75 346 LEU A CA 1
ATOM 2694 C C . LEU A 1 346 ? -7.982 4.934 -1.492 1.00 91.75 346 LEU A C 1
ATOM 2696 O O . LEU A 1 346 ? -7.394 5.037 -2.567 1.00 91.75 346 LEU A O 1
ATOM 2700 N N . ALA A 1 347 ? -8.214 6.016 -0.736 1.00 90.31 347 ALA A N 1
ATOM 2701 C CA . ALA A 1 347 ? -7.870 7.372 -1.177 1.00 90.31 347 ALA A CA 1
ATOM 2702 C C . ALA A 1 347 ? -6.359 7.573 -1.403 1.00 90.31 347 ALA A C 1
ATOM 2704 O O . ALA A 1 347 ? -5.952 8.365 -2.263 1.00 90.31 347 ALA A O 1
ATOM 2705 N N . ILE A 1 348 ? -5.530 6.850 -0.640 1.00 91.25 348 ILE A N 1
ATOM 2706 C CA . ILE A 1 348 ? -4.067 6.843 -0.795 1.00 91.25 348 ILE A CA 1
ATOM 2707 C C . ILE A 1 348 ? -3.564 5.744 -1.741 1.00 91.25 348 ILE A C 1
ATOM 2709 O O . ILE A 1 348 ? -2.386 5.746 -2.074 1.00 91.25 348 ILE A O 1
ATOM 2713 N N . ARG A 1 349 ? -4.453 4.860 -2.213 1.00 95.94 349 ARG A N 1
ATOM 2714 C CA . ARG A 1 349 ? -4.165 3.815 -3.210 1.00 95.94 349 ARG A CA 1
ATOM 2715 C C . ARG A 1 349 ? -4.581 4.206 -4.633 1.00 95.94 349 ARG A C 1
ATOM 2717 O O . ARG A 1 349 ? -4.436 3.427 -5.565 1.00 95.94 349 ARG A O 1
ATOM 2724 N N . VAL A 1 350 ? -5.073 5.429 -4.823 1.00 97.00 350 VAL A N 1
ATOM 2725 C CA . VAL A 1 350 ? -5.231 6.055 -6.142 1.00 97.00 350 VAL A CA 1
ATOM 2726 C C . VAL A 1 350 ? -4.169 7.139 -6.278 1.00 97.00 350 VAL A C 1
ATOM 2728 O O . VAL A 1 350 ? -4.211 8.152 -5.565 1.00 97.00 350 VAL A O 1
ATOM 2731 N N . ILE A 1 351 ? -3.236 6.959 -7.215 1.00 97.19 351 ILE A N 1
ATOM 2732 C CA . ILE A 1 351 ? -2.341 8.042 -7.624 1.00 97.19 351 ILE A CA 1
ATOM 2733 C C . ILE A 1 351 ? -3.178 9.030 -8.434 1.00 97.19 351 ILE A C 1
ATOM 2735 O O . ILE A 1 351 ? -3.630 8.729 -9.536 1.00 97.19 351 ILE A O 1
ATOM 2739 N N . CYS A 1 352 ? -3.414 10.205 -7.855 1.00 96.25 352 CYS A N 1
ATOM 2740 C CA . CYS A 1 352 ? -4.158 11.266 -8.516 1.00 96.25 352 CYS A CA 1
ATOM 2741 C C . CYS A 1 352 ? -3.185 12.223 -9.195 1.00 96.25 352 CYS A C 1
ATOM 2743 O O . CYS A 1 352 ? -2.247 12.702 -8.555 1.00 96.25 352 CYS A O 1
ATOM 2745 N N . ALA A 1 353 ? -3.425 12.493 -10.470 1.00 95.56 353 ALA A N 1
ATOM 2746 C CA . ALA A 1 353 ? -2.618 13.382 -11.286 1.00 95.56 353 ALA A CA 1
ATOM 2747 C C . ALA A 1 353 ? -3.512 14.059 -12.323 1.00 95.56 353 ALA A C 1
ATOM 2749 O O . ALA A 1 353 ? -4.435 13.438 -12.849 1.00 95.56 353 ALA A O 1
ATOM 2750 N N . GLU A 1 354 ? -3.210 15.322 -12.585 1.00 94.06 354 GLU A N 1
ATOM 2751 C CA . GLU A 1 354 ? -3.764 16.096 -13.697 1.00 94.06 354 GLU A CA 1
ATOM 2752 C C . GLU A 1 354 ? -2.695 16.235 -14.780 1.00 94.06 354 GLU A C 1
ATOM 2754 O O . GLU A 1 354 ? -2.929 15.864 -15.921 1.00 94.06 354 GLU A O 1
ATOM 2759 N N . GLU A 1 355 ? -1.483 16.607 -14.361 1.00 95.38 355 GLU A N 1
ATOM 2760 C CA . GLU A 1 355 ? -0.300 16.731 -15.211 1.00 95.38 355 GLU A CA 1
ATOM 2761 C C . GLU A 1 355 ? 0.731 15.620 -14.945 1.00 95.38 355 GLU A C 1
ATOM 2763 O O . GLU A 1 355 ? 0.834 15.125 -13.809 1.00 95.38 355 GLU A O 1
ATOM 2768 N N . PRO A 1 356 ? 1.535 15.237 -15.957 1.00 96.44 356 PRO A N 1
ATOM 2769 C CA . PRO A 1 356 ? 2.616 14.279 -15.784 1.00 96.44 356 PRO A CA 1
ATOM 2770 C C . PRO A 1 356 ? 3.699 14.845 -14.863 1.00 96.44 356 PRO A C 1
ATOM 2772 O O . PRO A 1 356 ? 4.095 16.009 -14.945 1.00 96.44 356 PRO A O 1
ATOM 2775 N N . TYR A 1 357 ? 4.228 14.005 -13.975 1.00 96.31 357 TYR A N 1
ATOM 2776 C CA . TYR A 1 357 ? 5.350 14.402 -13.138 1.00 96.31 357 TYR A CA 1
ATOM 2777 C C . TYR A 1 357 ? 6.669 14.242 -13.890 1.00 96.31 357 TYR A C 1
ATOM 2779 O O . TYR A 1 357 ? 7.207 13.141 -13.982 1.00 96.31 357 TYR A O 1
ATOM 2787 N N . ILE A 1 358 ? 7.192 15.358 -14.393 1.00 94.75 358 ILE A N 1
ATOM 2788 C CA . ILE A 1 358 ? 8.456 15.433 -15.129 1.00 94.75 358 ILE A CA 1
ATOM 2789 C C . ILE A 1 358 ? 9.245 16.633 -14.595 1.00 94.75 358 ILE A C 1
ATOM 2791 O O . ILE A 1 358 ? 8.784 17.770 -14.655 1.00 94.75 358 ILE A O 1
ATOM 2795 N N . CYS A 1 359 ? 10.431 16.388 -14.042 1.00 94.44 359 CYS A N 1
ATOM 2796 C CA . CYS A 1 359 ? 11.385 17.429 -13.650 1.00 94.44 359 CYS A CA 1
ATOM 2797 C C . CYS A 1 359 ? 12.591 17.446 -14.603 1.00 94.44 359 CYS A C 1
ATOM 2799 O O . CYS A 1 359 ? 12.714 16.621 -15.506 1.00 94.44 359 CYS A O 1
ATOM 2801 N N . LYS A 1 360 ? 13.502 18.405 -14.394 1.00 95.00 360 LYS A N 1
ATOM 2802 C CA . LYS A 1 360 ? 14.694 18.615 -15.239 1.00 95.00 360 LYS A CA 1
ATOM 2803 C C . LYS A 1 360 ? 15.596 17.377 -15.348 1.00 95.00 360 LYS A C 1
ATOM 2805 O O . LYS A 1 360 ? 16.271 17.202 -16.353 1.00 95.00 360 LYS A O 1
ATOM 2810 N N . ASP A 1 361 ? 15.589 16.529 -14.326 1.00 94.94 361 ASP A N 1
ATOM 2811 C CA . ASP A 1 361 ? 16.374 15.298 -14.221 1.00 94.94 361 ASP A CA 1
ATOM 2812 C C . ASP A 1 361 ? 15.747 14.093 -14.951 1.00 94.94 361 ASP A C 1
ATOM 2814 O O . ASP A 1 361 ? 16.378 13.037 -15.046 1.00 94.94 361 ASP A O 1
ATOM 2818 N N . PHE A 1 362 ? 14.527 14.223 -15.484 1.00 95.44 362 PHE A N 1
ATOM 2819 C CA . PHE A 1 362 ? 13.798 13.122 -16.120 1.00 95.44 362 PHE A CA 1
ATOM 2820 C C . PHE A 1 362 ? 14.527 12.526 -17.343 1.00 95.44 362 PHE A C 1
ATOM 2822 O O . PHE A 1 362 ? 14.641 11.297 -17.410 1.00 95.44 362 PHE A O 1
ATOM 2829 N N . PRO A 1 363 ? 15.076 13.316 -18.294 1.00 95.81 363 PRO A N 1
ATOM 2830 C CA . PRO A 1 363 ? 15.794 12.756 -19.443 1.00 95.81 363 PRO A CA 1
ATOM 2831 C C . PRO A 1 363 ? 17.122 12.102 -19.044 1.00 95.81 363 PRO A C 1
ATOM 2833 O O . PRO A 1 363 ? 17.437 11.008 -19.506 1.00 95.81 363 PRO A O 1
ATOM 2836 N N . GLU A 1 364 ? 17.882 12.741 -18.147 1.00 94.50 364 GLU A N 1
ATOM 2837 C CA . GLU A 1 364 ? 19.160 12.212 -17.653 1.00 94.50 364 GLU A CA 1
ATOM 2838 C C . GLU A 1 364 ? 18.959 10.866 -16.950 1.00 94.50 364 GLU A C 1
ATOM 2840 O O . GLU A 1 364 ? 19.658 9.895 -17.242 1.00 94.50 364 GLU A O 1
ATOM 2845 N N . THR A 1 365 ? 17.958 10.786 -16.074 1.00 95.69 365 THR A N 1
ATOM 2846 C CA . THR A 1 365 ? 17.653 9.562 -15.331 1.00 95.69 365 THR A CA 1
ATOM 2847 C C . THR A 1 365 ? 17.210 8.442 -16.269 1.00 95.69 365 THR A C 1
ATOM 2849 O O . THR A 1 365 ? 17.678 7.317 -16.128 1.00 95.69 365 THR A O 1
ATOM 2852 N N . ASN A 1 366 ? 16.381 8.734 -17.276 1.00 96.31 366 ASN A N 1
ATOM 2853 C CA . ASN A 1 366 ? 16.015 7.744 -18.292 1.00 96.31 366 ASN A CA 1
ATOM 2854 C C . ASN A 1 366 ? 17.225 7.230 -19.083 1.00 96.31 366 ASN A C 1
ATOM 2856 O O . ASN A 1 366 ? 17.294 6.038 -19.367 1.00 96.31 366 ASN A O 1
ATOM 2860 N N . ASN A 1 367 ? 18.197 8.086 -19.408 1.00 94.81 367 ASN A N 1
ATOM 2861 C CA . ASN A 1 367 ? 19.422 7.642 -20.077 1.00 94.81 367 ASN A CA 1
ATOM 2862 C C . ASN A 1 367 ? 20.243 6.703 -19.185 1.00 94.81 367 ASN A C 1
ATOM 2864 O O . ASN A 1 367 ? 20.719 5.679 -19.665 1.00 94.81 367 ASN A O 1
ATOM 2868 N N . ILE A 1 368 ? 20.352 6.995 -17.885 1.00 94.44 368 ILE A N 1
ATOM 2869 C CA . ILE A 1 368 ? 21.002 6.090 -16.923 1.00 94.44 368 ILE A CA 1
ATOM 2870 C C . ILE A 1 368 ? 20.264 4.745 -16.861 1.00 94.44 368 ILE A C 1
ATOM 2872 O O . ILE A 1 368 ? 20.903 3.697 -16.903 1.00 94.44 368 ILE A O 1
ATOM 2876 N N . LEU A 1 369 ? 18.930 4.754 -16.807 1.00 96.12 369 LEU A N 1
ATOM 2877 C CA . LEU A 1 369 ? 18.124 3.530 -16.769 1.00 96.12 369 LEU A CA 1
ATOM 2878 C C . LEU A 1 369 ? 18.272 2.685 -18.039 1.00 96.12 369 LEU A C 1
ATOM 2880 O O . LEU A 1 369 ? 18.401 1.468 -17.929 1.00 96.12 369 LEU A O 1
ATOM 2884 N N . LYS A 1 370 ? 18.331 3.313 -19.219 1.00 94.38 370 LYS A N 1
ATOM 2885 C CA . LYS A 1 370 ? 18.610 2.620 -20.487 1.00 94.38 370 LYS A CA 1
ATOM 2886 C C . LYS A 1 370 ? 19.958 1.902 -20.451 1.00 94.38 370 LYS A C 1
ATOM 2888 O O . LYS A 1 370 ? 20.031 0.742 -20.830 1.00 94.38 370 LYS A O 1
ATOM 2893 N N . ILE A 1 371 ? 20.995 2.553 -19.924 1.00 94.00 371 ILE A N 1
ATOM 2894 C CA . ILE A 1 371 ? 22.329 1.950 -19.773 1.00 94.00 371 ILE A CA 1
ATOM 2895 C C . ILE A 1 371 ? 22.302 0.790 -18.781 1.00 94.00 371 ILE A C 1
ATOM 2897 O O . ILE A 1 371 ? 22.960 -0.216 -19.001 1.00 94.00 371 ILE A O 1
ATOM 2901 N N . VAL A 1 372 ? 21.559 0.920 -17.680 1.00 94.50 372 VAL A N 1
ATOM 2902 C CA . VAL A 1 372 ? 21.421 -0.152 -16.683 1.00 94.50 372 VAL A CA 1
ATOM 2903 C C . VAL A 1 372 ? 20.680 -1.360 -17.263 1.00 94.50 372 VAL A C 1
ATOM 2905 O O . VAL A 1 372 ? 21.063 -2.490 -16.976 1.00 94.50 372 VAL A O 1
ATOM 2908 N N . ALA A 1 373 ? 19.641 -1.137 -18.070 1.00 93.50 373 ALA A N 1
ATOM 2909 C CA . ALA A 1 373 ? 18.865 -2.205 -18.699 1.00 93.50 373 ALA A CA 1
ATOM 2910 C C . ALA A 1 373 ? 19.606 -2.891 -19.859 1.00 93.50 373 ALA A C 1
ATOM 2912 O O . ALA A 1 373 ? 19.428 -4.088 -20.057 1.00 93.50 373 ALA A O 1
ATOM 2913 N N . ASP A 1 374 ? 20.463 -2.157 -20.573 1.00 93.31 374 ASP A N 1
ATOM 2914 C CA . ASP A 1 374 ? 21.254 -2.642 -21.713 1.00 93.31 374 ASP A CA 1
ATOM 2915 C C . ASP A 1 374 ? 22.768 -2.588 -21.423 1.00 93.31 374 ASP A C 1
ATOM 2917 O O . ASP A 1 374 ? 23.591 -2.121 -22.219 1.00 93.31 374 ASP A O 1
ATOM 2921 N N . PHE A 1 375 ? 23.152 -2.996 -20.210 1.00 93.44 375 PHE A N 1
ATOM 2922 C CA . PHE A 1 375 ? 24.510 -2.785 -19.708 1.00 93.44 375 PHE A CA 1
ATOM 2923 C C . PHE A 1 375 ? 25.550 -3.611 -20.455 1.00 93.44 375 PHE A C 1
ATOM 2925 O O . PHE A 1 375 ? 26.607 -3.082 -20.790 1.00 93.44 375 PHE A O 1
ATOM 2932 N N . PHE A 1 376 ? 25.252 -4.874 -20.769 1.00 92.44 376 PHE A N 1
ATOM 2933 C CA . PHE A 1 376 ? 26.135 -5.727 -21.562 1.00 92.44 376 PHE A CA 1
ATOM 2934 C C . PHE A 1 376 ? 26.496 -5.084 -22.911 1.00 92.44 376 PHE A C 1
ATOM 2936 O O . PHE A 1 376 ? 27.679 -4.904 -23.210 1.00 92.44 376 PHE A O 1
ATOM 2943 N N . ALA A 1 377 ? 25.503 -4.645 -23.691 1.00 90.88 377 ALA A N 1
ATOM 2944 C CA . ALA A 1 377 ? 25.761 -3.989 -24.972 1.00 90.88 377 ALA A CA 1
ATOM 2945 C C . ALA A 1 377 ? 26.450 -2.625 -24.794 1.00 90.88 377 ALA A C 1
ATOM 2947 O O . ALA A 1 377 ? 27.351 -2.273 -25.562 1.00 90.88 377 ALA A O 1
ATOM 2948 N N . SER A 1 378 ? 26.093 -1.883 -23.742 1.00 90.25 378 SER A N 1
ATOM 2949 C CA . SER A 1 378 ? 26.732 -0.610 -23.392 1.00 90.25 378 SER A CA 1
ATOM 2950 C C . SER A 1 378 ? 28.212 -0.769 -23.037 1.00 90.25 378 SER A C 1
ATOM 2952 O O . SER A 1 378 ? 29.007 0.116 -23.341 1.00 90.25 378 SER A O 1
ATOM 2954 N N . VAL A 1 379 ? 28.613 -1.886 -22.422 1.00 89.50 379 VAL A N 1
ATOM 2955 C CA . VAL A 1 379 ? 30.023 -2.191 -22.126 1.00 89.50 379 VAL A CA 1
ATOM 2956 C C . VAL A 1 379 ? 30.815 -2.468 -23.403 1.00 89.50 379 VAL A C 1
ATOM 2958 O O . VAL A 1 379 ? 31.959 -2.027 -23.496 1.00 89.50 379 VAL A O 1
ATOM 2961 N N . ILE A 1 380 ? 30.206 -3.129 -24.392 1.00 88.88 380 ILE A N 1
ATOM 2962 C CA . ILE A 1 380 ? 30.819 -3.369 -25.710 1.00 88.88 380 ILE A CA 1
ATOM 2963 C C . ILE A 1 380 ? 30.983 -2.051 -26.481 1.00 88.88 380 ILE A C 1
ATOM 2965 O O . ILE A 1 380 ? 32.003 -1.839 -27.136 1.00 88.88 380 ILE A O 1
ATOM 2969 N N . LYS A 1 381 ? 29.995 -1.150 -26.395 1.00 89.38 381 LYS A N 1
ATOM 2970 C CA . LYS A 1 381 ? 30.006 0.177 -27.035 1.00 89.38 381 LYS A CA 1
ATOM 2971 C C . LYS A 1 381 ? 30.026 1.296 -25.982 1.00 89.38 381 LYS A C 1
ATOM 2973 O O . LYS A 1 381 ? 28.988 1.916 -25.707 1.00 89.38 381 LYS A O 1
ATOM 2978 N N . PRO A 1 382 ? 31.198 1.574 -25.381 1.00 83.19 382 PRO A N 1
ATOM 2979 C CA . PRO A 1 382 ? 31.299 2.505 -24.272 1.00 83.19 382 PRO A CA 1
ATOM 2980 C C . PRO A 1 382 ? 31.004 3.937 -24.714 1.00 83.19 382 PRO A C 1
ATOM 2982 O O . PRO A 1 382 ? 31.448 4.413 -25.755 1.00 83.19 382 PRO A O 1
ATOM 2985 N N . HIS A 1 383 ? 30.284 4.648 -23.861 1.00 81.31 383 HIS A N 1
ATOM 2986 C CA . HIS A 1 383 ? 29.957 6.062 -23.999 1.00 81.31 383 HIS A CA 1
ATOM 2987 C C . HIS A 1 383 ? 30.143 6.745 -22.636 1.00 81.31 383 HIS A C 1
ATOM 2989 O O . HIS A 1 383 ? 30.247 6.081 -21.602 1.00 81.31 383 HIS A O 1
ATOM 2995 N N . THR A 1 384 ? 30.214 8.076 -22.607 1.00 81.69 384 THR A N 1
ATOM 2996 C CA . THR A 1 384 ? 30.620 8.846 -21.412 1.00 81.69 384 THR A CA 1
ATOM 2997 C C . THR A 1 384 ? 29.757 8.574 -20.173 1.00 81.69 384 THR A C 1
ATOM 2999 O O . THR A 1 384 ? 30.273 8.535 -19.057 1.00 81.69 384 THR A O 1
ATOM 3002 N N . LEU A 1 385 ? 28.457 8.316 -20.351 1.00 83.62 385 LEU A N 1
ATOM 3003 C CA . LEU A 1 385 ? 27.537 8.012 -19.249 1.00 83.62 385 LEU A CA 1
ATOM 3004 C C . LEU A 1 385 ? 27.777 6.636 -18.607 1.00 83.62 385 LEU A C 1
ATOM 3006 O O . LEU A 1 385 ? 27.534 6.488 -17.409 1.00 83.62 385 LEU A O 1
ATOM 3010 N N . LEU A 1 386 ? 28.318 5.657 -19.342 1.00 89.12 386 LEU A N 1
ATOM 3011 C CA . LEU A 1 386 ? 28.654 4.343 -18.784 1.00 89.12 386 LEU A CA 1
ATOM 3012 C C . LEU A 1 386 ? 29.687 4.463 -17.658 1.00 89.12 386 LEU A C 1
ATOM 3014 O O . LEU A 1 386 ? 29.581 3.771 -16.648 1.00 89.12 386 LEU A O 1
ATOM 3018 N N . GLN A 1 387 ? 30.662 5.366 -17.805 1.00 86.81 387 GLN A N 1
ATOM 3019 C CA . GLN A 1 387 ? 31.699 5.577 -16.792 1.00 86.81 387 GLN A CA 1
ATOM 3020 C C . GLN A 1 387 ? 31.108 6.075 -15.470 1.00 86.81 387 GLN A C 1
ATOM 3022 O O . GLN A 1 387 ? 31.563 5.668 -14.405 1.00 86.81 387 GLN A O 1
ATOM 3027 N N . ARG A 1 388 ? 30.034 6.877 -15.519 1.00 85.31 388 ARG A N 1
ATOM 3028 C CA . ARG A 1 388 ? 29.303 7.303 -14.314 1.00 85.31 388 ARG A CA 1
ATOM 3029 C C . ARG A 1 388 ? 28.615 6.123 -13.631 1.00 85.31 388 ARG A C 1
ATOM 3031 O O . ARG A 1 388 ? 28.693 6.002 -12.415 1.00 85.31 388 ARG A O 1
ATOM 3038 N N . VAL A 1 389 ? 27.981 5.238 -14.404 1.00 88.44 389 VAL A N 1
ATOM 3039 C CA . VAL A 1 389 ? 27.341 4.029 -13.856 1.00 88.44 389 VAL A CA 1
ATOM 3040 C C . VAL A 1 389 ? 28.389 3.110 -13.224 1.00 88.44 389 VAL A C 1
ATOM 3042 O O . VAL A 1 389 ? 28.205 2.674 -12.089 1.00 88.44 389 VAL A O 1
ATOM 3045 N N . LYS A 1 390 ? 29.519 2.875 -13.902 1.00 89.62 390 LYS A N 1
ATOM 3046 C CA . LYS A 1 390 ? 30.632 2.071 -13.372 1.00 89.62 390 LYS A CA 1
ATOM 3047 C C . LYS A 1 390 ? 31.228 2.668 -12.096 1.00 89.62 390 LYS A C 1
ATOM 3049 O O . LYS A 1 390 ? 31.414 1.949 -11.126 1.00 89.62 390 LYS A O 1
ATOM 3054 N N . ALA A 1 391 ? 31.441 3.983 -12.050 1.00 87.62 391 ALA A N 1
ATOM 3055 C CA . ALA A 1 391 ? 31.969 4.660 -10.863 1.00 87.62 391 ALA A CA 1
ATOM 3056 C C . ALA A 1 391 ? 31.042 4.558 -9.634 1.00 87.62 391 ALA A C 1
ATOM 3058 O O . ALA A 1 391 ? 31.511 4.625 -8.500 1.00 87.62 391 ALA A O 1
ATOM 3059 N N . CYS A 1 392 ? 29.732 4.393 -9.844 1.00 85.62 392 CYS A N 1
ATOM 3060 C CA . CYS A 1 392 ? 28.735 4.281 -8.776 1.00 85.62 392 CYS A CA 1
ATOM 3061 C C . CYS A 1 392 ? 28.298 2.834 -8.473 1.00 85.62 392 CYS A C 1
ATOM 3063 O O . CYS A 1 392 ? 27.429 2.630 -7.623 1.00 85.62 392 CYS A O 1
ATOM 3065 N N . THR A 1 393 ? 28.868 1.831 -9.146 1.00 90.94 393 THR A N 1
ATOM 3066 C CA . THR A 1 393 ? 28.543 0.406 -8.959 1.00 90.94 393 THR A CA 1
ATOM 3067 C C . THR A 1 393 ? 29.769 -0.380 -8.508 1.00 90.94 393 THR A C 1
ATOM 3069 O O . THR A 1 393 ? 30.884 -0.110 -8.937 1.00 90.94 393 THR A O 1
ATOM 3072 N N . THR A 1 394 ? 29.573 -1.376 -7.644 1.00 93.25 394 THR A N 1
ATOM 3073 C CA . THR A 1 394 ? 30.647 -2.300 -7.246 1.00 93.25 394 THR A CA 1
ATOM 3074 C C . THR A 1 394 ? 30.942 -3.300 -8.362 1.00 93.25 394 THR A C 1
ATOM 3076 O O . THR A 1 394 ? 30.042 -3.623 -9.133 1.00 93.25 394 THR A O 1
ATOM 3079 N N . GLU A 1 395 ? 32.161 -3.842 -8.416 1.00 92.12 395 GLU A N 1
ATOM 3080 C CA . GLU A 1 395 ? 32.558 -4.847 -9.422 1.00 92.12 395 GLU A CA 1
ATOM 3081 C C . GLU A 1 395 ? 31.606 -6.055 -9.439 1.00 92.12 395 GLU A C 1
ATOM 3083 O O . GLU A 1 395 ? 31.049 -6.378 -10.481 1.00 92.12 395 GLU A O 1
ATOM 3088 N N . GLU A 1 396 ? 31.273 -6.611 -8.269 1.00 92.50 396 GLU A N 1
ATOM 3089 C CA . GLU A 1 396 ? 30.287 -7.700 -8.129 1.00 92.50 396 GLU A CA 1
ATOM 3090 C C . GLU A 1 396 ? 28.907 -7.336 -8.719 1.00 92.50 396 GLU A C 1
ATOM 3092 O O . GLU A 1 396 ? 28.238 -8.153 -9.352 1.00 92.50 396 GLU A O 1
ATOM 3097 N N . ALA A 1 397 ? 28.460 -6.087 -8.536 1.00 91.62 397 ALA A N 1
ATOM 3098 C CA . ALA A 1 397 ? 27.184 -5.641 -9.088 1.00 91.62 397 ALA A CA 1
ATOM 3099 C C . ALA A 1 397 ? 27.262 -5.465 -10.610 1.00 91.62 397 ALA A C 1
ATOM 3101 O O . ALA A 1 397 ? 26.271 -5.720 -11.291 1.00 91.62 397 ALA A O 1
ATOM 3102 N N . GLN A 1 398 ? 28.416 -5.049 -11.139 1.00 93.31 398 GLN A N 1
ATOM 3103 C CA . GLN A 1 398 ? 28.653 -4.936 -12.578 1.00 93.31 398 GLN A CA 1
ATOM 3104 C C . GLN A 1 398 ? 28.672 -6.316 -13.240 1.00 93.31 398 GLN A C 1
ATOM 3106 O O . GLN A 1 398 ? 27.992 -6.498 -14.246 1.00 93.31 398 GLN A O 1
ATOM 3111 N N . GLU A 1 399 ? 29.367 -7.297 -12.660 1.00 93.94 399 GLU A N 1
ATOM 3112 C CA . GLU A 1 399 ? 29.377 -8.686 -13.141 1.00 93.94 399 GLU A CA 1
ATOM 3113 C C . GLU A 1 399 ? 27.962 -9.265 -13.190 1.00 93.94 399 GLU A C 1
ATOM 3115 O O . GLU A 1 399 ? 27.533 -9.798 -14.217 1.00 93.94 399 GLU A O 1
ATOM 3120 N N . LYS A 1 400 ? 27.188 -9.073 -12.115 1.00 93.69 400 LYS A N 1
ATOM 3121 C CA . LYS A 1 400 ? 25.789 -9.500 -12.081 1.00 93.69 400 LYS A CA 1
ATOM 3122 C C . LYS A 1 400 ? 24.930 -8.757 -13.112 1.00 93.69 400 LYS A C 1
ATOM 3124 O O . LYS A 1 400 ? 24.071 -9.377 -13.732 1.00 93.69 400 LYS A O 1
ATOM 3129 N N . LEU A 1 401 ? 25.165 -7.463 -13.359 1.00 93.44 401 LEU A N 1
ATOM 3130 C CA . LEU A 1 401 ? 24.476 -6.730 -14.434 1.00 93.44 401 LEU A CA 1
ATOM 3131 C C . LEU A 1 401 ? 24.767 -7.317 -15.813 1.00 93.44 401 LEU A C 1
ATOM 3133 O O . LEU A 1 401 ? 23.848 -7.477 -16.612 1.00 93.44 401 LEU A O 1
ATOM 3137 N N . VAL A 1 402 ? 26.035 -7.612 -16.099 1.00 94.19 402 VAL A N 1
ATOM 3138 C CA . VAL A 1 402 ? 26.479 -8.206 -17.368 1.00 94.19 402 VAL A CA 1
ATOM 3139 C C . VAL A 1 402 ? 25.783 -9.548 -17.582 1.00 94.19 402 VAL A C 1
ATOM 3141 O O . VAL A 1 402 ? 25.239 -9.787 -18.657 1.00 94.19 402 VAL A O 1
ATOM 3144 N N . GLN A 1 403 ? 25.724 -10.396 -16.553 1.00 93.12 403 GLN A N 1
ATOM 3145 C CA . GLN A 1 403 ? 25.004 -11.670 -16.618 1.00 93.12 403 GLN A CA 1
ATOM 3146 C C . GLN A 1 403 ? 23.509 -11.466 -16.899 1.00 93.12 403 GLN A C 1
ATOM 3148 O O . GLN A 1 403 ? 22.977 -12.039 -17.843 1.00 93.12 403 GLN A O 1
ATOM 3153 N N . ILE A 1 404 ? 22.834 -10.598 -16.142 1.00 92.56 404 ILE A N 1
ATOM 3154 C CA . ILE A 1 404 ? 21.390 -10.369 -16.298 1.00 92.56 404 ILE A CA 1
ATOM 3155 C C . ILE A 1 404 ? 21.051 -9.832 -17.693 1.00 92.56 404 ILE A C 1
ATOM 3157 O O . ILE A 1 404 ? 20.143 -10.345 -18.345 1.00 92.56 404 ILE A O 1
ATOM 3161 N N . THR A 1 405 ? 21.780 -8.806 -18.140 1.00 92.56 405 THR A N 1
ATOM 3162 C CA . THR A 1 405 ? 21.493 -8.065 -19.383 1.00 92.56 405 THR A CA 1
ATOM 3163 C C . THR A 1 405 ? 22.009 -8.754 -20.647 1.00 92.56 405 THR A C 1
ATOM 3165 O O . THR A 1 405 ? 21.618 -8.371 -21.743 1.00 92.56 405 THR A O 1
ATOM 3168 N N . SER A 1 406 ? 22.857 -9.781 -20.521 1.00 92.06 406 SER A N 1
ATOM 3169 C CA . SER A 1 406 ? 23.215 -10.659 -21.647 1.00 92.06 406 SER A CA 1
ATOM 3170 C C . SER A 1 406 ? 22.188 -11.770 -21.872 1.00 92.06 406 SER A C 1
ATOM 3172 O O . SER A 1 406 ? 21.981 -12.180 -23.011 1.00 92.06 406 SER A O 1
ATOM 3174 N N . LEU A 1 407 ? 21.534 -12.236 -20.803 1.00 89.06 407 LEU A N 1
ATOM 3175 C CA . LEU A 1 407 ? 20.520 -13.291 -20.861 1.00 89.06 407 LEU A CA 1
ATOM 3176 C C . LEU A 1 407 ? 19.127 -12.762 -21.215 1.00 89.06 407 LEU A C 1
ATOM 3178 O O . LEU A 1 407 ? 18.378 -13.443 -21.908 1.00 89.06 407 LEU A O 1
ATOM 3182 N N . HIS A 1 408 ? 18.775 -11.561 -20.747 1.00 88.06 408 HIS A N 1
ATOM 3183 C CA . HIS A 1 408 ? 17.430 -11.009 -20.894 1.00 88.06 408 HIS A CA 1
ATOM 3184 C C . HIS A 1 408 ? 17.456 -9.659 -21.605 1.00 88.06 408 HIS A C 1
ATOM 3186 O O . HIS A 1 408 ? 18.214 -8.761 -21.239 1.00 88.06 408 HIS A O 1
ATOM 3192 N N . SER A 1 409 ? 16.545 -9.477 -22.562 1.00 90.81 409 SER A N 1
ATOM 3193 C CA . SER A 1 409 ? 16.285 -8.166 -23.157 1.00 90.81 409 SER A CA 1
ATOM 3194 C C . SER A 1 409 ? 15.319 -7.381 -22.268 1.00 90.81 409 SER A C 1
ATOM 3196 O O . SER A 1 409 ? 14.121 -7.686 -22.206 1.00 90.81 409 SER A O 1
ATOM 3198 N N . LEU A 1 410 ? 15.863 -6.401 -21.541 1.00 93.88 410 LEU A N 1
ATOM 3199 C CA . LEU A 1 410 ? 15.142 -5.579 -20.571 1.00 93.88 410 LEU A CA 1
ATOM 3200 C C . LEU A 1 410 ? 15.016 -4.133 -21.052 1.00 93.88 410 LEU A C 1
ATOM 3202 O O . LEU A 1 410 ? 15.944 -3.563 -21.620 1.00 93.88 410 LEU A O 1
ATOM 3206 N N . ASN A 1 411 ? 13.899 -3.501 -20.701 1.00 95.31 411 ASN A N 1
ATOM 3207 C CA . ASN A 1 411 ? 13.707 -2.061 -20.822 1.00 95.31 411 ASN A CA 1
ATOM 3208 C C . ASN A 1 411 ? 13.500 -1.488 -19.421 1.00 95.31 411 ASN A C 1
ATOM 3210 O O . ASN A 1 411 ? 12.691 -2.020 -18.663 1.00 95.31 411 ASN A O 1
ATOM 3214 N N . ALA A 1 412 ? 14.182 -0.388 -19.093 1.00 96.75 412 ALA A N 1
ATOM 3215 C CA . ALA A 1 412 ? 13.945 0.368 -17.866 1.00 96.75 412 ALA A CA 1
ATOM 3216 C C . ALA A 1 412 ? 13.756 1.858 -18.168 1.00 96.75 412 ALA A C 1
ATOM 3218 O O . ALA A 1 412 ? 14.518 2.448 -18.936 1.00 96.75 412 ALA A O 1
ATOM 3219 N N . PHE A 1 413 ? 12.742 2.467 -17.557 1.00 97.69 413 PHE A N 1
ATOM 3220 C CA . PHE A 1 413 ? 12.367 3.862 -17.799 1.00 97.69 413 PHE A CA 1
ATOM 3221 C C . PHE A 1 413 ? 11.588 4.455 -16.622 1.00 97.69 413 PHE A C 1
ATOM 3223 O O . PHE A 1 413 ? 10.996 3.743 -15.811 1.00 97.69 413 PHE A O 1
ATOM 3230 N N . LEU A 1 414 ? 11.573 5.781 -16.521 1.00 98.12 414 LEU A N 1
ATOM 3231 C CA . LEU A 1 414 ? 10.758 6.494 -15.548 1.00 98.12 414 LEU A CA 1
ATOM 3232 C C . LEU A 1 414 ? 9.297 6.549 -15.986 1.00 98.12 414 LEU A C 1
ATOM 3234 O O . LEU A 1 414 ? 8.984 6.842 -17.137 1.00 98.12 414 LEU A O 1
ATOM 3238 N N . LEU A 1 415 ? 8.405 6.347 -15.022 1.00 97.94 415 LEU A N 1
ATOM 3239 C CA . LEU A 1 415 ? 6.984 6.633 -15.155 1.00 97.94 415 LEU A CA 1
ATOM 3240 C C . LEU A 1 415 ? 6.713 8.057 -14.639 1.00 97.94 415 LEU A C 1
ATOM 3242 O O . LEU A 1 415 ? 7.230 8.414 -13.573 1.00 97.94 415 LEU A O 1
ATOM 3246 N N . PRO A 1 416 ? 5.886 8.866 -15.328 1.00 96.81 416 PRO A N 1
ATOM 3247 C CA . PRO A 1 416 ? 5.646 10.274 -14.997 1.00 96.81 416 PRO A CA 1
ATOM 3248 C C . PRO A 1 416 ? 4.674 10.442 -13.814 1.00 96.81 416 PRO A C 1
ATOM 3250 O O . PRO A 1 416 ? 3.699 11.191 -13.869 1.00 96.81 416 PRO A O 1
ATOM 3253 N N . VAL A 1 417 ? 4.915 9.722 -12.716 1.00 96.75 417 VAL A N 1
ATOM 3254 C CA . VAL A 1 417 ? 4.088 9.718 -11.503 1.00 96.75 417 VAL A CA 1
ATOM 3255 C C . VAL A 1 417 ? 4.951 9.818 -10.248 1.00 96.75 417 VAL A C 1
ATOM 3257 O O . VAL A 1 417 ? 6.100 9.375 -10.215 1.00 96.75 417 VAL A O 1
ATOM 3260 N N . LYS A 1 418 ? 4.378 10.388 -9.182 1.00 94.25 418 LYS A N 1
ATOM 3261 C CA . LYS A 1 418 ? 5.018 10.470 -7.862 1.00 94.25 418 LYS A CA 1
ATOM 3262 C C . LYS A 1 418 ? 4.583 9.317 -6.974 1.00 94.25 418 LYS A C 1
ATOM 3264 O O . LYS A 1 418 ? 3.395 9.025 -6.864 1.00 94.25 418 LYS A O 1
ATOM 3269 N N . THR A 1 419 ? 5.534 8.768 -6.230 1.00 95.81 419 THR A N 1
ATOM 3270 C CA . THR A 1 419 ? 5.271 7.859 -5.115 1.00 95.81 419 THR A CA 1
ATOM 3271 C C . THR A 1 419 ? 6.010 8.296 -3.859 1.00 95.81 419 THR A C 1
ATOM 3273 O O . THR A 1 419 ? 7.132 8.813 -3.913 1.00 95.81 419 THR A O 1
ATOM 3276 N N . VAL A 1 420 ? 5.401 8.015 -2.708 1.00 93.19 420 VAL A N 1
ATOM 3277 C CA . VAL A 1 420 ? 6.072 8.143 -1.418 1.00 93.19 420 VAL A CA 1
ATOM 3278 C C . VAL A 1 420 ? 7.184 7.098 -1.279 1.00 93.19 420 VAL A C 1
ATOM 3280 O O . VAL A 1 420 ? 7.052 5.953 -1.721 1.00 93.19 420 VAL A O 1
ATOM 3283 N N . GLY A 1 421 ? 8.272 7.513 -0.651 1.00 90.38 421 GLY A N 1
ATOM 3284 C CA . GLY A 1 421 ? 9.368 6.695 -0.157 1.00 90.38 421 GLY A CA 1
ATOM 3285 C C . GLY A 1 421 ? 9.870 7.263 1.167 1.00 90.38 421 GLY A C 1
ATOM 3286 O O . GLY A 1 421 ? 9.448 8.339 1.599 1.00 90.38 421 GLY A O 1
ATOM 3287 N N . VAL A 1 422 ? 10.781 6.556 1.820 1.00 85.12 422 VAL A N 1
ATOM 3288 C CA . VAL A 1 422 ? 11.486 7.029 3.013 1.00 85.12 422 VAL A CA 1
ATOM 3289 C C . VAL A 1 422 ? 12.982 6.942 2.737 1.00 85.12 422 VAL A C 1
ATOM 3291 O O . VAL A 1 422 ? 13.503 5.901 2.336 1.00 85.12 422 VAL A O 1
ATOM 3294 N N . ARG A 1 423 ? 13.669 8.070 2.902 1.00 79.06 423 ARG A N 1
ATOM 3295 C CA . ARG A 1 423 ? 15.115 8.192 2.705 1.00 79.06 423 ARG A CA 1
ATOM 3296 C C . ARG A 1 423 ? 15.696 8.864 3.942 1.00 79.06 423 ARG A C 1
ATOM 3298 O O . ARG A 1 423 ? 15.337 9.998 4.253 1.00 79.06 423 ARG A O 1
ATOM 3305 N N . GLY A 1 424 ? 16.562 8.145 4.655 1.00 79.00 424 GLY A N 1
ATOM 3306 C CA . GLY A 1 424 ? 16.973 8.541 6.003 1.00 79.00 424 GLY A CA 1
ATOM 3307 C C . GLY A 1 424 ? 15.754 8.647 6.924 1.00 79.00 424 GLY A C 1
ATOM 3308 O O . GLY A 1 424 ? 14.915 7.749 6.937 1.00 79.00 424 GLY A O 1
ATOM 3309 N N . ASP A 1 425 ? 15.627 9.778 7.614 1.00 75.19 425 ASP A N 1
ATOM 3310 C CA . ASP A 1 425 ? 14.557 10.027 8.591 1.00 75.19 425 ASP A CA 1
ATOM 3311 C C . ASP A 1 425 ? 13.316 10.714 7.985 1.00 75.19 425 ASP A C 1
ATOM 3313 O O . ASP A 1 425 ? 12.337 10.977 8.685 1.00 75.19 425 ASP A O 1
ATOM 3317 N N . CYS A 1 426 ? 13.337 11.023 6.683 1.00 75.81 426 CYS A N 1
ATOM 3318 C CA . CYS A 1 426 ? 12.314 11.839 6.033 1.00 75.81 426 CYS A CA 1
ATOM 3319 C C . CYS A 1 426 ? 11.518 11.056 4.983 1.00 75.81 426 CYS A C 1
ATOM 3321 O O . CYS A 1 426 ? 12.047 10.224 4.238 1.00 75.81 426 CYS A O 1
ATOM 3323 N N . ARG A 1 427 ? 10.228 11.393 4.860 1.00 83.94 427 ARG A N 1
ATOM 3324 C CA . ARG A 1 427 ? 9.428 11.011 3.690 1.00 83.94 427 ARG A CA 1
ATOM 3325 C C . ARG A 1 427 ? 9.903 11.794 2.469 1.00 83.94 427 ARG A C 1
ATOM 3327 O O . ARG A 1 427 ? 10.185 12.985 2.558 1.00 83.94 427 ARG A O 1
ATOM 3334 N N . SER A 1 428 ? 9.937 11.129 1.324 1.00 90.19 428 SER A N 1
ATOM 3335 C CA . SER A 1 428 ? 10.239 11.726 0.023 1.00 90.19 428 SER A CA 1
ATOM 3336 C C . SER A 1 428 ? 9.146 11.362 -0.978 1.00 90.19 428 SER A C 1
ATOM 3338 O O . SER A 1 428 ? 8.546 10.294 -0.878 1.00 90.19 428 SER A O 1
ATOM 3340 N N . TYR A 1 429 ? 8.890 12.236 -1.949 1.00 93.00 429 TYR A N 1
ATOM 3341 C CA . TYR A 1 429 ? 7.961 11.987 -3.051 1.00 93.00 429 TYR A CA 1
ATOM 3342 C C . TYR A 1 429 ? 8.726 12.123 -4.361 1.00 93.00 429 TYR A C 1
ATOM 3344 O O . TYR A 1 429 ? 9.188 13.213 -4.689 1.00 93.00 429 TYR A O 1
ATOM 3352 N N . SER A 1 430 ? 8.909 11.013 -5.070 1.00 95.19 430 SER A N 1
ATOM 3353 C CA . SER A 1 430 ? 9.796 10.948 -6.234 1.00 95.19 430 SER A CA 1
ATOM 3354 C C . SER A 1 430 ? 9.346 9.873 -7.224 1.00 95.19 430 SER A C 1
ATOM 3356 O O . SER A 1 430 ? 8.249 9.325 -7.068 1.00 95.19 430 SER A O 1
ATOM 3358 N N . TYR A 1 431 ? 10.147 9.610 -8.254 1.00 97.44 431 TYR A N 1
ATOM 3359 C CA . TYR A 1 431 ? 9.732 8.810 -9.404 1.00 97.44 431 TYR A CA 1
ATOM 3360 C C . TYR A 1 431 ? 9.528 7.321 -9.101 1.00 97.44 431 TYR A C 1
ATOM 3362 O O . TYR A 1 431 ? 10.043 6.765 -8.120 1.00 97.44 431 TYR A O 1
ATOM 3370 N N . VAL A 1 432 ? 8.808 6.674 -10.018 1.00 98.06 432 VAL A N 1
ATOM 3371 C CA . VAL A 1 432 ? 8.728 5.219 -10.167 1.00 98.06 432 VAL A CA 1
ATOM 3372 C C . VAL A 1 432 ? 9.499 4.822 -11.427 1.00 98.06 432 VAL A C 1
ATOM 3374 O O . VAL A 1 432 ? 9.309 5.428 -12.477 1.00 98.06 432 VAL A O 1
ATOM 3377 N N . CYS A 1 433 ? 10.346 3.801 -11.334 1.00 98.31 433 CYS A N 1
ATOM 3378 C CA . CYS A 1 433 ? 10.977 3.146 -12.477 1.00 98.31 433 CYS A CA 1
ATOM 3379 C C . CYS A 1 433 ? 10.153 1.918 -12.883 1.00 98.31 433 CYS A C 1
ATOM 3381 O O . CYS A 1 433 ? 9.858 1.074 -12.035 1.00 98.31 433 CYS A O 1
ATOM 3383 N N . GLY A 1 434 ? 9.775 1.831 -14.153 1.00 97.94 434 GLY A N 1
ATOM 3384 C CA . GLY A 1 434 ? 9.175 0.648 -14.759 1.00 97.94 434 GLY A CA 1
ATOM 3385 C C . GLY A 1 434 ? 10.238 -0.207 -15.440 1.00 97.94 434 GLY A C 1
ATOM 3386 O O . GLY A 1 434 ? 11.108 0.331 -16.122 1.00 97.94 434 GLY A O 1
ATOM 3387 N N . ILE A 1 435 ? 10.154 -1.522 -15.252 1.00 97.31 435 ILE A N 1
ATOM 3388 C CA . ILE A 1 435 ? 10.953 -2.527 -15.955 1.00 97.31 435 ILE A CA 1
ATOM 3389 C C . ILE A 1 435 ? 10.003 -3.433 -16.734 1.00 97.31 435 ILE A C 1
ATOM 3391 O O . ILE A 1 435 ? 9.042 -3.934 -16.160 1.00 97.31 435 ILE A O 1
ATOM 3395 N N . SER A 1 436 ? 10.284 -3.679 -18.008 1.00 96.44 436 SER A N 1
ATOM 3396 C CA . SER A 1 436 ? 9.608 -4.709 -18.809 1.00 96.44 436 SER A CA 1
ATOM 3397 C C . SER A 1 436 ? 10.643 -5.598 -19.486 1.00 96.44 436 SER A C 1
ATOM 3399 O O . SER A 1 436 ? 11.751 -5.138 -19.764 1.00 96.44 436 SER A O 1
ATOM 3401 N N . SER A 1 437 ? 10.284 -6.837 -19.793 1.00 94.50 437 SER A N 1
ATOM 3402 C CA . SER A 1 437 ? 11.153 -7.787 -20.491 1.00 94.50 437 SER A CA 1
ATOM 3403 C C . SER A 1 437 ? 10.469 -8.339 -21.736 1.00 94.50 437 SER A C 1
ATOM 3405 O O . SER A 1 437 ? 9.242 -8.324 -21.836 1.00 94.50 437 SER A O 1
ATOM 3407 N N . LYS A 1 438 ? 11.265 -8.792 -22.709 1.00 91.19 438 LYS A N 1
ATOM 3408 C CA . LYS A 1 438 ? 10.745 -9.525 -23.873 1.00 91.19 438 LYS A CA 1
ATOM 3409 C C . LYS A 1 438 ? 10.308 -10.943 -23.497 1.00 91.19 438 LYS A C 1
ATOM 3411 O O . LYS A 1 438 ? 9.254 -11.389 -23.937 1.00 91.19 438 LYS A O 1
ATOM 3416 N N . ASP A 1 439 ? 11.128 -11.604 -22.690 1.00 88.75 439 ASP A N 1
ATOM 3417 C CA . ASP A 1 439 ? 10.944 -12.982 -22.244 1.00 88.75 439 ASP A CA 1
ATOM 3418 C C . ASP A 1 439 ? 10.490 -13.010 -20.777 1.00 88.75 439 ASP A C 1
ATOM 3420 O O . ASP A 1 439 ? 10.541 -11.986 -20.080 1.00 88.75 439 ASP A O 1
ATOM 3424 N N . GLU A 1 440 ? 10.040 -14.170 -20.296 1.00 85.44 440 GLU A N 1
ATOM 3425 C CA . GLU A 1 440 ? 9.697 -14.339 -18.881 1.00 85.44 440 GLU A CA 1
ATOM 3426 C C . GLU A 1 440 ? 10.928 -14.061 -18.004 1.00 85.44 440 GLU A C 1
ATOM 3428 O O . GLU A 1 440 ? 11.999 -14.620 -18.252 1.00 85.44 440 GLU A O 1
ATOM 3433 N N . PRO A 1 441 ? 10.826 -13.169 -17.003 1.00 82.62 441 PRO A N 1
ATOM 3434 C CA . PRO A 1 441 ? 11.980 -12.802 -16.205 1.00 82.62 441 PRO A CA 1
ATOM 3435 C C . PRO A 1 441 ? 12.285 -13.889 -15.173 1.00 82.62 441 PRO A C 1
ATOM 3437 O O . PRO A 1 441 ? 11.396 -14.347 -14.453 1.00 82.62 441 PRO A O 1
ATOM 3440 N N . ASP A 1 442 ? 13.567 -14.196 -14.991 1.00 87.81 442 ASP A N 1
ATOM 3441 C CA . ASP A 1 442 ? 14.039 -14.753 -13.725 1.00 87.81 442 ASP A CA 1
ATOM 3442 C C . ASP A 1 442 ? 13.797 -13.718 -12.614 1.00 87.81 442 ASP A C 1
ATOM 3444 O O . ASP A 1 442 ? 14.429 -12.665 -12.605 1.00 87.81 442 ASP A O 1
ATOM 3448 N N . TRP A 1 443 ? 12.879 -13.984 -11.683 1.00 90.75 443 TRP A N 1
ATOM 3449 C CA . TRP A 1 443 ? 12.423 -13.005 -10.689 1.00 90.75 443 TRP A CA 1
ATOM 3450 C C . TRP A 1 443 ? 13.520 -12.499 -9.742 1.00 90.75 443 TRP A C 1
ATOM 3452 O O . TRP A 1 443 ? 13.381 -11.397 -9.196 1.00 90.75 443 TRP A O 1
ATOM 3462 N N . GLU A 1 444 ? 14.635 -13.220 -9.584 1.00 89.25 444 GLU A N 1
ATOM 3463 C CA . GLU A 1 444 ? 15.792 -12.704 -8.844 1.00 89.25 444 GLU A CA 1
ATOM 3464 C C . GLU A 1 444 ? 16.427 -11.493 -9.538 1.00 89.25 444 GLU A C 1
ATOM 3466 O O . GLU A 1 444 ? 16.887 -10.550 -8.876 1.00 89.25 444 GLU A O 1
ATOM 3471 N N . SER A 1 445 ? 16.417 -11.488 -10.869 1.00 91.56 445 SER A N 1
ATOM 3472 C CA . SER A 1 445 ? 17.053 -10.471 -11.699 1.00 91.56 445 SER A CA 1
ATOM 3473 C C . SER A 1 445 ? 16.363 -9.095 -11.581 1.00 91.56 445 SER A C 1
ATOM 3475 O O . SER A 1 445 ? 17.032 -8.130 -11.186 1.00 91.56 445 SER A O 1
ATOM 3477 N N . PRO A 1 446 ? 15.035 -8.942 -11.784 1.00 92.62 446 PRO A N 1
ATOM 3478 C CA . PRO A 1 446 ? 14.328 -7.696 -11.501 1.00 92.62 446 PRO A CA 1
ATOM 3479 C C . PRO A 1 446 ? 14.407 -7.259 -10.036 1.00 92.62 446 PRO A C 1
ATOM 3481 O O . PRO A 1 446 ? 14.477 -6.059 -9.772 1.00 92.62 446 PRO A O 1
ATOM 3484 N N . ILE A 1 447 ? 14.428 -8.182 -9.067 1.00 93.06 447 ILE A N 1
ATOM 3485 C CA . ILE A 1 447 ? 14.580 -7.826 -7.643 1.00 93.06 447 ILE A CA 1
ATOM 3486 C C . ILE A 1 447 ? 15.960 -7.233 -7.370 1.00 93.06 447 ILE A C 1
ATOM 3488 O O . ILE A 1 447 ? 16.086 -6.248 -6.633 1.00 93.06 447 ILE A O 1
ATOM 3492 N N . PHE A 1 448 ? 17.003 -7.798 -7.971 1.00 94.38 448 PHE A N 1
ATOM 3493 C CA . PHE A 1 448 ? 18.339 -7.226 -7.904 1.00 94.38 448 PHE A CA 1
ATOM 3494 C C . PHE A 1 448 ? 18.365 -5.810 -8.503 1.00 94.38 448 PHE A C 1
ATOM 3496 O O . PHE A 1 448 ? 18.838 -4.881 -7.839 1.00 94.38 448 PHE A O 1
ATOM 3503 N N . LEU A 1 449 ? 17.764 -5.604 -9.681 1.00 95.25 449 LEU A N 1
ATOM 3504 C CA . LEU A 1 449 ? 17.633 -4.273 -10.289 1.00 95.25 449 LEU A CA 1
ATOM 3505 C C . LEU A 1 449 ? 16.830 -3.309 -9.404 1.00 95.25 449 LEU A C 1
ATOM 3507 O O . LEU A 1 449 ? 17.218 -2.151 -9.241 1.00 95.25 449 LEU A O 1
ATOM 3511 N N . ALA A 1 450 ? 15.772 -3.787 -8.749 1.00 96.00 450 ALA A N 1
ATOM 3512 C CA . ALA A 1 450 ? 14.958 -2.997 -7.830 1.00 96.00 450 ALA A CA 1
ATOM 3513 C C . ALA A 1 450 ? 15.715 -2.531 -6.578 1.00 96.00 450 ALA A C 1
ATOM 3515 O O . ALA A 1 450 ? 15.347 -1.520 -5.977 1.00 96.00 450 ALA A O 1
ATOM 3516 N N . ARG A 1 451 ? 16.786 -3.233 -6.190 1.00 94.12 451 ARG A N 1
ATOM 3517 C CA . ARG A 1 451 ? 17.703 -2.810 -5.119 1.00 94.12 451 ARG A CA 1
ATOM 3518 C C . ARG A 1 451 ? 18.803 -1.893 -5.637 1.00 94.12 451 ARG A C 1
ATOM 3520 O O . ARG A 1 451 ? 19.216 -0.992 -4.909 1.00 94.12 451 ARG A O 1
ATOM 3527 N N . LEU A 1 452 ? 19.290 -2.126 -6.853 1.00 95.00 452 LEU A N 1
ATOM 3528 C CA . LEU A 1 452 ? 20.389 -1.365 -7.432 1.00 95.00 452 LEU A CA 1
ATOM 3529 C C . LEU A 1 452 ? 19.955 0.028 -7.896 1.00 95.00 452 LEU A C 1
ATOM 3531 O O . LEU A 1 452 ? 20.579 1.018 -7.522 1.00 95.00 452 LEU A O 1
ATOM 3535 N N . ILE A 1 453 ? 18.878 0.116 -8.679 1.00 96.06 453 ILE A N 1
ATOM 3536 C CA . ILE A 1 453 ? 18.429 1.362 -9.313 1.00 96.06 453 ILE A CA 1
ATOM 3537 C C . ILE A 1 453 ? 18.228 2.486 -8.282 1.00 96.06 453 ILE A C 1
ATOM 3539 O O . ILE A 1 453 ? 18.776 3.566 -8.491 1.00 96.06 453 ILE A O 1
ATOM 3543 N N . PRO A 1 454 ? 17.552 2.281 -7.134 1.00 94.50 454 PRO A N 1
ATOM 3544 C CA . PRO A 1 454 ? 17.376 3.359 -6.158 1.00 94.50 454 PRO A CA 1
ATOM 3545 C C . PRO A 1 454 ? 18.649 3.777 -5.406 1.00 94.50 454 PRO A C 1
ATOM 3547 O O . PRO A 1 454 ? 18.640 4.844 -4.779 1.00 94.50 454 PRO A O 1
ATOM 3550 N N . ARG A 1 455 ? 19.708 2.946 -5.430 1.00 91.69 455 ARG A N 1
ATOM 3551 C CA . ARG A 1 455 ? 21.051 3.288 -4.921 1.00 91.69 455 ARG A CA 1
ATOM 3552 C C . ARG A 1 455 ? 21.824 4.139 -5.924 1.00 91.69 455 ARG A C 1
ATOM 3554 O O . ARG A 1 455 ? 22.562 5.019 -5.509 1.00 91.69 455 ARG A O 1
ATOM 3561 N N . LEU A 1 456 ? 21.637 3.895 -7.222 1.00 91.62 456 LEU A N 1
ATOM 3562 C CA . LEU A 1 456 ? 22.237 4.704 -8.288 1.00 91.62 456 LEU A CA 1
ATOM 3563 C C . LEU A 1 456 ? 21.517 6.044 -8.453 1.00 91.62 456 LEU A C 1
ATOM 3565 O O . LEU A 1 456 ? 22.142 7.095 -8.555 1.00 91.62 456 LEU A O 1
ATOM 3569 N N . CYS A 1 457 ? 20.189 6.005 -8.446 1.00 93.25 457 CYS A N 1
ATOM 3570 C CA . CYS A 1 457 ? 19.325 7.139 -8.724 1.00 93.25 457 CYS A CA 1
ATOM 3571 C C . CYS A 1 457 ? 18.498 7.463 -7.477 1.00 93.25 457 CYS A C 1
ATOM 3573 O O . CYS A 1 457 ? 17.457 6.859 -7.201 1.00 93.25 457 CYS A O 1
ATOM 3575 N N . HIS A 1 458 ? 18.962 8.441 -6.694 1.00 91.94 458 HIS A N 1
ATOM 3576 C CA . HIS A 1 458 ? 18.297 8.831 -5.449 1.00 91.94 458 HIS A CA 1
ATOM 3577 C C . HIS A 1 458 ? 16.938 9.535 -5.645 1.00 91.94 458 HIS A C 1
ATOM 3579 O O . HIS A 1 458 ? 16.175 9.694 -4.696 1.00 91.94 458 HIS A O 1
ATOM 3585 N N . ASN A 1 459 ? 16.613 9.918 -6.873 1.00 94.75 459 ASN A N 1
ATOM 3586 C CA . ASN A 1 459 ? 15.311 10.430 -7.295 1.00 94.75 459 ASN A CA 1
ATOM 3587 C C . ASN A 1 459 ? 14.310 9.312 -7.671 1.00 94.75 459 ASN A C 1
ATOM 3589 O O . ASN A 1 459 ? 13.205 9.593 -8.124 1.00 94.75 459 ASN A O 1
ATOM 3593 N N . ILE A 1 460 ? 14.651 8.033 -7.486 1.00 96.69 460 ILE A N 1
ATOM 3594 C CA . ILE A 1 460 ? 13.735 6.911 -7.735 1.00 96.69 460 ILE A CA 1
ATOM 3595 C C . ILE A 1 460 ? 13.343 6.278 -6.405 1.00 96.69 460 ILE A C 1
ATOM 3597 O O . ILE A 1 460 ? 14.186 5.772 -5.667 1.00 96.69 460 ILE A O 1
ATOM 3601 N N . ASN A 1 461 ? 12.054 6.291 -6.085 1.00 96.56 461 ASN A N 1
ATOM 3602 C CA . ASN A 1 461 ? 11.549 5.737 -4.828 1.00 96.56 461 ASN A CA 1
ATOM 3603 C C . ASN A 1 461 ? 11.069 4.295 -4.964 1.00 96.56 461 ASN A C 1
ATOM 3605 O O . ASN A 1 461 ? 11.097 3.551 -3.984 1.00 96.56 461 ASN A O 1
ATOM 3609 N N . ARG A 1 462 ? 10.606 3.901 -6.153 1.00 97.81 462 ARG A N 1
ATOM 3610 C CA . ARG A 1 462 ? 10.104 2.552 -6.421 1.00 97.81 462 ARG A CA 1
ATOM 3611 C C . ARG A 1 462 ? 10.559 2.056 -7.783 1.00 97.81 462 ARG A C 1
ATOM 3613 O O . ARG A 1 462 ? 10.687 2.837 -8.719 1.00 97.81 462 ARG A O 1
ATOM 3620 N N . VAL A 1 463 ? 10.726 0.748 -7.875 1.00 98.31 463 VAL A N 1
ATOM 3621 C CA . VAL A 1 463 ? 10.917 -0.021 -9.099 1.00 98.31 463 VAL A CA 1
ATOM 3622 C C . VAL A 1 463 ? 9.786 -1.044 -9.192 1.00 98.31 463 VAL A C 1
ATOM 3624 O O . VAL A 1 463 ? 9.479 -1.735 -8.212 1.00 98.31 463 VAL A O 1
ATOM 3627 N N . VAL A 1 464 ? 9.138 -1.108 -10.350 1.00 98.12 464 VAL A N 1
ATOM 3628 C CA . VAL A 1 464 ? 8.028 -2.020 -10.637 1.00 98.12 464 VAL A CA 1
ATOM 3629 C C . VAL A 1 464 ? 8.325 -2.816 -11.900 1.00 98.12 464 VAL A C 1
ATOM 3631 O O . VAL A 1 464 ? 8.894 -2.283 -12.848 1.00 98.12 464 VAL A O 1
ATOM 3634 N N . TYR A 1 465 ? 7.927 -4.082 -11.915 1.00 97.81 465 TYR A N 1
ATOM 3635 C CA . TYR A 1 465 ? 7.887 -4.889 -13.125 1.00 97.81 465 TYR A CA 1
ATOM 3636 C C . TYR A 1 465 ? 6.540 -4.697 -13.818 1.00 97.81 465 TYR A C 1
ATOM 3638 O O . TYR A 1 465 ? 5.507 -4.721 -13.155 1.00 97.81 465 TYR A O 1
ATOM 3646 N N . ILE A 1 466 ? 6.537 -4.487 -15.125 1.00 97.62 466 ILE A N 1
ATOM 3647 C CA . ILE A 1 466 ? 5.344 -4.314 -15.949 1.00 97.62 466 ILE A CA 1
ATOM 3648 C C . ILE A 1 466 ? 5.131 -5.640 -16.678 1.00 97.62 466 ILE A C 1
ATOM 3650 O O . ILE A 1 466 ? 5.973 -6.035 -17.479 1.00 97.62 466 ILE A O 1
ATOM 3654 N N . PHE A 1 467 ? 4.031 -6.336 -16.378 1.00 95.88 467 PHE A N 1
ATOM 3655 C CA . PHE A 1 467 ? 3.688 -7.579 -17.076 1.00 95.88 467 PHE A CA 1
ATOM 3656 C C . PHE A 1 467 ? 3.361 -7.300 -18.543 1.00 95.88 467 PHE A C 1
ATOM 3658 O O . PHE A 1 467 ? 3.039 -6.166 -18.875 1.00 95.88 467 PHE A O 1
ATOM 3665 N N . GLY A 1 468 ? 3.349 -8.328 -19.394 1.00 92.19 468 GLY A N 1
ATOM 3666 C CA . GLY A 1 468 ? 2.965 -8.220 -20.805 1.00 92.19 468 GLY A CA 1
ATOM 3667 C C . GLY A 1 468 ? 4.151 -8.001 -21.753 1.00 92.19 468 GLY A C 1
ATOM 3668 O O . GLY A 1 468 ? 5.286 -8.269 -21.367 1.00 92.19 468 GLY A O 1
ATOM 3669 N N . PRO A 1 469 ? 3.897 -7.574 -23.005 1.00 91.44 469 PRO A N 1
ATOM 3670 C CA . PRO A 1 469 ? 4.952 -7.374 -23.993 1.00 91.44 469 PRO A CA 1
ATOM 3671 C C . PRO A 1 469 ? 5.920 -6.252 -23.576 1.00 91.44 469 PRO A C 1
ATOM 3673 O O . PRO A 1 469 ? 5.564 -5.385 -22.772 1.00 91.44 469 PRO A O 1
ATOM 3676 N N . PRO A 1 470 ? 7.139 -6.222 -24.145 1.00 92.31 470 PRO A N 1
ATOM 3677 C CA . PRO A 1 470 ? 8.120 -5.197 -23.821 1.00 92.31 470 PRO A CA 1
ATOM 3678 C C . PRO A 1 470 ? 7.594 -3.809 -24.195 1.00 92.31 470 PRO A C 1
ATOM 3680 O O . PRO A 1 470 ? 7.189 -3.564 -25.336 1.00 92.31 470 PRO A O 1
ATOM 3683 N N . VAL A 1 471 ? 7.650 -2.882 -23.239 1.00 93.88 471 VAL A N 1
ATOM 3684 C CA . VAL A 1 471 ? 7.202 -1.503 -23.436 1.00 93.88 471 VAL A CA 1
ATOM 3685 C C . VAL A 1 471 ? 8.244 -0.772 -24.277 1.00 93.88 471 VAL A C 1
ATOM 3687 O O . VAL A 1 471 ? 9.318 -0.396 -23.795 1.00 93.88 471 VAL A O 1
ATOM 3690 N N . LYS A 1 472 ? 7.930 -0.594 -25.562 1.00 88.62 472 LYS A N 1
ATOM 3691 C CA . LYS A 1 472 ? 8.791 0.117 -26.519 1.00 88.62 472 LYS A CA 1
ATOM 3692 C C . LYS A 1 472 ? 8.783 1.618 -26.265 1.00 88.62 472 LYS A C 1
ATOM 3694 O O . LYS A 1 472 ? 9.837 2.245 -26.237 1.00 88.62 472 LYS A O 1
ATOM 3699 N N . GLU A 1 473 ? 7.593 2.163 -26.039 1.00 90.06 473 GLU A N 1
ATOM 3700 C CA . GLU A 1 473 ? 7.382 3.590 -25.841 1.00 90.06 473 GLU A CA 1
ATOM 3701 C C . GLU A 1 473 ? 6.709 3.848 -24.494 1.00 90.06 473 GLU A C 1
ATOM 3703 O O . GLU A 1 473 ? 5.521 3.560 -24.322 1.00 90.06 473 GLU A O 1
ATOM 3708 N N . PRO A 1 474 ? 7.464 4.336 -23.496 1.00 92.44 474 PRO A N 1
ATOM 3709 C CA . PRO A 1 474 ? 6.906 4.584 -22.181 1.00 92.44 474 PRO A CA 1
ATOM 3710 C C . PRO A 1 474 ? 5.966 5.799 -22.206 1.00 92.44 474 PRO A C 1
ATOM 3712 O O . PRO A 1 474 ? 6.248 6.783 -22.895 1.00 92.44 474 PRO A O 1
ATOM 3715 N N . PRO A 1 475 ? 4.867 5.779 -21.430 1.00 91.31 475 PRO A N 1
ATOM 3716 C CA . PRO A 1 475 ? 3.937 6.897 -21.384 1.00 91.31 475 PRO A CA 1
ATOM 3717 C C . PRO A 1 475 ? 4.620 8.144 -20.814 1.00 91.31 475 PRO A C 1
ATOM 3719 O O . PRO A 1 475 ? 5.175 8.113 -19.717 1.00 91.31 475 PRO A O 1
ATOM 3722 N N . THR A 1 476 ? 4.545 9.251 -21.548 1.00 89.44 476 THR A N 1
ATOM 3723 C CA . THR A 1 476 ? 5.011 10.581 -21.116 1.00 89.44 476 THR A CA 1
ATOM 3724 C C . THR A 1 476 ? 3.877 11.451 -20.577 1.00 89.44 476 THR A C 1
ATOM 3726 O O . THR A 1 476 ? 4.117 12.383 -19.815 1.00 89.44 476 THR A O 1
ATOM 3729 N N . GLU A 1 477 ? 2.638 11.114 -20.930 1.00 92.31 477 GLU A N 1
ATOM 3730 C CA . GLU A 1 477 ? 1.413 11.743 -20.441 1.00 92.31 477 GLU A CA 1
ATOM 3731 C C . GLU A 1 477 ? 0.747 10.878 -19.369 1.00 92.31 477 GLU A C 1
ATOM 3733 O O . GLU A 1 477 ? 0.996 9.672 -19.262 1.00 92.31 477 GLU A O 1
ATOM 3738 N N . VAL A 1 478 ? -0.156 11.492 -18.609 1.00 96.38 478 VAL A N 1
ATOM 3739 C CA . VAL A 1 478 ? -0.995 10.805 -17.627 1.00 96.38 478 VAL A CA 1
ATOM 3740 C C . VAL A 1 478 ? -2.466 10.941 -17.995 1.00 96.38 478 VAL A C 1
ATOM 3742 O O . VAL A 1 478 ? -2.894 11.941 -18.560 1.00 96.38 478 VAL A O 1
ATOM 3745 N N . THR A 1 479 ? -3.262 9.939 -17.641 1.00 97.06 479 THR A N 1
ATOM 3746 C CA . THR A 1 479 ? -4.724 10.019 -17.692 1.00 97.06 479 THR A CA 1
ATOM 3747 C C . THR A 1 479 ? -5.208 10.838 -16.498 1.00 97.06 479 THR A C 1
ATOM 3749 O O . THR A 1 479 ? -5.023 10.366 -15.367 1.00 97.06 479 THR A O 1
ATOM 3752 N N . PRO A 1 480 ? -5.883 11.990 -16.683 1.00 96.44 480 PRO A N 1
ATOM 3753 C CA . PRO A 1 480 ? -6.403 12.777 -15.571 1.00 96.44 480 PRO A CA 1
ATOM 3754 C C . PRO A 1 480 ? -7.215 11.904 -14.614 1.00 96.44 480 PRO A C 1
ATOM 3756 O O . PRO A 1 480 ? -8.174 11.218 -14.993 1.00 96.44 480 PRO A O 1
ATOM 3759 N N . THR A 1 481 ? -6.767 11.827 -13.367 1.00 96.44 481 THR A N 1
ATOM 3760 C CA . THR A 1 481 ? -7.292 10.871 -12.394 1.00 96.44 481 THR A CA 1
ATOM 3761 C C . THR A 1 481 ? -7.410 11.530 -11.042 1.00 96.44 481 THR A C 1
ATOM 3763 O O . THR A 1 481 ? -6.430 11.987 -10.459 1.00 96.44 481 THR A O 1
ATOM 3766 N N . PHE A 1 482 ? -8.622 11.484 -10.504 1.00 95.19 482 PHE A N 1
ATOM 3767 C CA . PHE A 1 482 ? -8.945 11.975 -9.178 1.00 95.19 482 PHE A CA 1
ATOM 3768 C C . PHE A 1 482 ? -9.791 10.955 -8.415 1.00 95.19 482 PHE A C 1
ATOM 3770 O O . PHE A 1 482 ? -10.155 9.903 -8.943 1.00 95.19 482 PHE A O 1
ATOM 3777 N N . LEU A 1 483 ? -10.115 11.272 -7.163 1.00 92.56 483 LEU A N 1
ATOM 3778 C CA . LEU A 1 483 ? -10.962 10.458 -6.295 1.00 92.56 483 LEU A CA 1
ATOM 3779 C C . LEU A 1 483 ? -12.447 10.578 -6.682 1.00 92.56 483 LEU A C 1
ATOM 3781 O O . LEU A 1 483 ? -13.269 11.074 -5.913 1.00 92.56 483 LEU A O 1
ATOM 3785 N N . THR A 1 484 ? -12.786 10.150 -7.897 1.00 91.81 484 THR A N 1
ATOM 3786 C CA . THR A 1 484 ? -14.164 10.087 -8.400 1.00 91.81 484 THR A CA 1
ATOM 3787 C C . THR A 1 484 ? -14.762 8.701 -8.175 1.00 91.81 484 THR A C 1
ATOM 3789 O O . THR A 1 484 ? -14.049 7.700 -8.087 1.00 91.81 484 THR A O 1
ATOM 3792 N N . THR A 1 485 ? -16.092 8.616 -8.117 1.00 89.38 485 THR A N 1
ATOM 3793 C CA . THR A 1 485 ? -16.804 7.352 -7.879 1.00 89.38 485 THR A CA 1
ATOM 3794 C C . THR A 1 485 ? -16.463 6.281 -8.915 1.00 89.38 485 THR A C 1
ATOM 3796 O O . THR A 1 485 ? -16.290 5.122 -8.547 1.00 89.38 485 THR A O 1
ATOM 3799 N N . GLY A 1 486 ? -16.308 6.656 -10.191 1.00 91.44 486 GLY A N 1
ATOM 3800 C CA . GLY A 1 486 ? -15.916 5.726 -11.255 1.00 91.44 486 GLY A CA 1
ATOM 3801 C C . GLY A 1 486 ? -14.531 5.124 -11.012 1.00 91.44 486 GLY A C 1
ATOM 3802 O O . GLY A 1 486 ? -14.395 3.906 -10.951 1.00 91.44 486 GLY A O 1
ATOM 3803 N N . VAL A 1 487 ? -13.526 5.970 -10.756 1.00 94.62 487 VAL A N 1
ATOM 3804 C CA . VAL A 1 487 ? -12.144 5.538 -10.474 1.00 94.62 487 VAL A CA 1
ATOM 3805 C C . VAL A 1 487 ? -12.079 4.641 -9.236 1.00 94.62 487 VAL A C 1
ATOM 3807 O O . VAL A 1 487 ? -11.425 3.598 -9.252 1.00 94.62 487 VAL A O 1
ATOM 3810 N N . LEU A 1 488 ? -12.790 5.013 -8.168 1.00 93.12 488 LEU A N 1
ATOM 3811 C CA . LEU A 1 488 ? -12.861 4.210 -6.947 1.00 93.12 488 LEU A CA 1
ATOM 3812 C C . LEU A 1 488 ? -13.563 2.874 -7.177 1.00 93.12 488 LEU A C 1
ATOM 3814 O O . LEU A 1 488 ? -13.148 1.877 -6.600 1.00 93.12 488 LEU A O 1
ATOM 3818 N N . THR A 1 489 ? -14.598 2.829 -8.014 1.00 93.81 489 THR A N 1
ATOM 3819 C CA . THR A 1 489 ? -15.296 1.580 -8.357 1.00 93.81 489 THR A CA 1
ATOM 3820 C C . THR A 1 489 ? -14.370 0.635 -9.115 1.00 93.81 489 THR A C 1
ATOM 3822 O O . THR A 1 489 ? -14.285 -0.540 -8.760 1.00 93.81 489 THR A O 1
ATOM 3825 N N . THR A 1 490 ? -13.606 1.151 -10.082 1.00 96.56 490 THR A N 1
ATOM 3826 C CA . THR A 1 490 ? -12.580 0.381 -10.797 1.00 96.56 490 THR A CA 1
ATOM 3827 C C . THR A 1 490 ? -11.528 -0.175 -9.836 1.00 96.56 490 THR A C 1
ATOM 3829 O O . THR A 1 490 ? -11.241 -1.371 -9.867 1.00 96.56 490 THR A O 1
ATOM 3832 N N . LEU A 1 491 ? -10.985 0.657 -8.938 1.00 97.19 491 LEU A N 1
ATOM 3833 C CA . LEU A 1 491 ? -9.998 0.198 -7.956 1.00 97.19 491 LEU A CA 1
ATOM 3834 C C . LEU A 1 491 ? -10.595 -0.807 -6.959 1.00 97.19 491 LEU A C 1
ATOM 3836 O O . LEU A 1 491 ? -9.954 -1.806 -6.658 1.00 97.19 491 LEU A O 1
ATOM 3840 N N . ARG A 1 492 ? -11.822 -0.591 -6.473 1.00 95.38 492 ARG A N 1
ATOM 3841 C CA . ARG A 1 492 ? -12.528 -1.534 -5.587 1.00 95.38 492 ARG A CA 1
ATOM 3842 C C . ARG A 1 492 ? -12.701 -2.901 -6.230 1.00 95.38 492 ARG A C 1
ATOM 3844 O O . ARG A 1 492 ? -12.587 -3.904 -5.536 1.00 95.38 492 ARG A O 1
ATOM 3851 N N . GLN A 1 493 ? -13.000 -2.931 -7.527 1.00 96.38 493 GLN A N 1
ATOM 3852 C CA . GLN A 1 493 ? -13.121 -4.174 -8.274 1.00 96.38 493 GLN A CA 1
ATOM 3853 C C . GLN A 1 493 ? -11.762 -4.871 -8.397 1.00 96.38 493 GLN A C 1
ATOM 3855 O O . GLN A 1 493 ? -11.666 -6.046 -8.068 1.00 96.38 493 GLN A O 1
ATOM 3860 N N . ALA A 1 494 ? -10.707 -4.146 -8.780 1.00 97.50 494 ALA A N 1
ATOM 3861 C CA . ALA A 1 494 ? -9.362 -4.713 -8.898 1.00 97.50 494 ALA A CA 1
ATOM 3862 C C . ALA A 1 494 ? -8.808 -5.221 -7.552 1.00 97.50 494 ALA A C 1
ATOM 3864 O O . ALA A 1 494 ? -8.258 -6.317 -7.487 1.00 97.50 494 ALA A O 1
ATOM 3865 N N . ASP A 1 495 ? -8.986 -4.452 -6.473 1.00 96.81 495 ASP A N 1
ATOM 3866 C CA . ASP A 1 495 ? -8.593 -4.837 -5.111 1.00 96.81 495 ASP A CA 1
ATOM 3867 C C . ASP A 1 495 ? -9.343 -6.092 -4.644 1.00 96.81 495 ASP A C 1
ATOM 3869 O O . ASP A 1 495 ? -8.727 -6.988 -4.064 1.00 96.81 495 ASP A O 1
ATOM 3873 N N . PHE A 1 496 ? -10.643 -6.192 -4.952 1.00 95.31 496 PHE A N 1
ATOM 3874 C CA . PHE A 1 496 ? -11.461 -7.361 -4.634 1.00 95.31 496 PHE A CA 1
ATOM 3875 C C . PHE A 1 496 ? -10.968 -8.621 -5.350 1.00 95.31 496 PHE A C 1
ATOM 3877 O O . PHE A 1 496 ? -10.723 -9.620 -4.678 1.00 95.31 496 PHE A O 1
ATOM 3884 N N . GLU A 1 497 ? -10.773 -8.572 -6.671 1.00 96.69 497 GLU A N 1
ATOM 3885 C CA . GLU A 1 497 ? -10.304 -9.738 -7.434 1.00 96.69 497 GLU A CA 1
ATOM 3886 C C . GLU A 1 497 ? -8.911 -10.190 -6.974 1.00 96.69 497 GLU A C 1
ATOM 3888 O O . GLU A 1 497 ? -8.690 -11.377 -6.737 1.00 96.69 497 GLU A O 1
ATOM 3893 N N . ALA A 1 498 ? -7.990 -9.248 -6.738 1.00 96.75 498 ALA A N 1
ATOM 3894 C CA . ALA A 1 498 ? -6.648 -9.568 -6.255 1.00 96.75 498 ALA A CA 1
ATOM 3895 C C . ALA A 1 498 ? -6.664 -10.288 -4.901 1.00 96.75 498 ALA A C 1
ATOM 3897 O O . ALA A 1 498 ? -6.018 -11.322 -4.725 1.00 96.75 498 ALA A O 1
ATOM 3898 N N . HIS A 1 499 ? -7.410 -9.753 -3.930 1.00 94.75 499 HIS A N 1
ATOM 3899 C CA . HIS A 1 499 ? -7.505 -10.370 -2.609 1.00 94.75 499 HIS A CA 1
ATOM 3900 C C . HIS A 1 499 ? -8.298 -11.678 -2.635 1.00 94.75 499 HIS A C 1
ATOM 3902 O O . HIS A 1 499 ? -8.043 -12.537 -1.791 1.00 94.75 499 HIS A O 1
ATOM 3908 N N . ASN A 1 500 ? -9.241 -11.843 -3.566 1.00 94.38 500 ASN A N 1
ATOM 3909 C CA . ASN A 1 500 ? -9.971 -13.094 -3.718 1.00 94.38 500 ASN A CA 1
ATOM 3910 C C . ASN A 1 500 ? -9.042 -14.208 -4.218 1.00 94.38 500 ASN A C 1
ATOM 3912 O O . ASN A 1 500 ? -8.928 -15.241 -3.565 1.00 94.38 500 ASN A O 1
ATOM 3916 N N . VAL A 1 501 ? -8.265 -13.950 -5.276 1.00 96.56 501 VAL A N 1
ATOM 3917 C CA . VAL A 1 501 ? -7.262 -14.898 -5.796 1.00 96.56 501 VAL A CA 1
ATOM 3918 C C . VAL A 1 501 ? -6.208 -15.253 -4.737 1.00 96.56 501 VAL A C 1
ATOM 3920 O O . VAL A 1 501 ? -5.864 -16.425 -4.558 1.00 96.56 501 VAL A O 1
ATOM 3923 N N . LEU A 1 502 ? -5.713 -14.266 -3.982 1.00 94.81 502 LEU A N 1
ATOM 3924 C CA . LEU A 1 502 ? -4.742 -14.511 -2.909 1.00 94.81 502 LEU A CA 1
ATOM 3925 C C . LEU A 1 502 ? -5.328 -15.353 -1.758 1.00 94.81 502 LEU A C 1
ATOM 3927 O O . LEU A 1 502 ? -4.610 -16.127 -1.123 1.00 94.81 502 LEU A O 1
ATOM 3931 N N . ARG A 1 503 ? -6.626 -15.208 -1.475 1.00 91.75 503 ARG A N 1
ATOM 3932 C CA . ARG A 1 503 ? -7.318 -15.971 -0.430 1.00 91.75 503 ARG A CA 1
ATOM 3933 C C . ARG A 1 503 ? -7.601 -17.401 -0.868 1.00 91.75 503 ARG A C 1
ATOM 3935 O O . ARG A 1 503 ? -7.255 -18.320 -0.138 1.00 91.75 503 ARG A O 1
ATOM 3942 N N . GLU A 1 504 ? -8.178 -17.579 -2.053 1.00 94.06 504 GLU A N 1
ATOM 3943 C CA . GLU A 1 504 ? -8.503 -18.893 -2.623 1.00 94.06 504 GLU A CA 1
ATOM 3944 C C . GLU A 1 504 ? -7.258 -19.765 -2.819 1.00 94.06 504 GLU A C 1
ATOM 3946 O O . GLU A 1 504 ? -7.332 -20.982 -2.702 1.00 94.06 504 GLU A O 1
ATOM 3951 N N . SER A 1 505 ? -6.101 -19.148 -3.072 1.00 94.19 505 SER A N 1
ATOM 3952 C CA . SER A 1 505 ? -4.825 -19.865 -3.184 1.00 94.19 505 SER A CA 1
ATOM 3953 C C . SER A 1 505 ? -4.207 -20.271 -1.839 1.00 94.19 505 SER A C 1
ATOM 3955 O O . SER A 1 505 ? -3.229 -21.010 -1.828 1.00 94.19 505 SER A O 1
ATOM 3957 N N . GLY A 1 506 ? -4.727 -19.793 -0.703 1.00 92.94 506 GLY A N 1
ATOM 3958 C CA . GLY A 1 506 ? -4.189 -20.099 0.629 1.00 92.94 506 GLY A CA 1
ATOM 3959 C C . GLY A 1 506 ? -2.931 -19.310 1.027 1.00 92.94 506 GLY A C 1
ATOM 3960 O O . GLY A 1 506 ? -2.416 -19.494 2.130 1.00 92.94 506 GLY A O 1
ATOM 3961 N N . TYR A 1 507 ? -2.448 -18.383 0.191 1.00 93.31 507 TYR A N 1
ATOM 3962 C CA . TYR A 1 507 ? -1.225 -17.603 0.454 1.00 93.31 507 TYR A CA 1
ATOM 3963 C C . TYR A 1 507 ? -1.469 -16.272 1.178 1.00 93.31 507 TYR A C 1
ATOM 3965 O O . TYR A 1 507 ? -0.515 -15.567 1.512 1.00 93.31 507 TYR A O 1
ATOM 3973 N N . ALA A 1 508 ? -2.721 -15.927 1.494 1.00 89.44 508 ALA A N 1
ATOM 3974 C CA . ALA A 1 508 ? -3.055 -14.691 2.207 1.00 89.44 508 ALA A CA 1
ATOM 3975 C C . ALA A 1 508 ? -2.297 -14.522 3.538 1.00 89.44 508 ALA A C 1
ATOM 3977 O O . ALA A 1 508 ? -1.896 -13.407 3.863 1.00 89.44 508 ALA A O 1
ATOM 3978 N N . GLY A 1 509 ? -2.039 -15.610 4.274 1.00 88.31 509 GLY A N 1
ATOM 3979 C CA . GLY A 1 509 ? -1.286 -15.576 5.535 1.00 88.31 509 GLY A CA 1
ATOM 3980 C C . GLY A 1 509 ? 0.234 -15.421 5.381 1.00 88.31 509 GLY A C 1
ATOM 3981 O O . GLY A 1 509 ? 0.909 -15.096 6.355 1.00 88.31 509 GLY A O 1
ATOM 3982 N N . LYS A 1 510 ? 0.790 -15.638 4.179 1.00 90.69 510 LYS A N 1
ATOM 3983 C CA . LYS A 1 510 ? 2.230 -15.471 3.894 1.00 90.69 510 LYS A CA 1
ATOM 3984 C C . LYS A 1 510 ? 2.607 -14.019 3.607 1.00 90.69 510 LYS A C 1
ATOM 3986 O O . LYS A 1 510 ? 3.766 -13.640 3.756 1.00 90.69 510 LYS A O 1
ATOM 3991 N N . VAL A 1 511 ? 1.633 -13.207 3.206 1.00 92.88 511 VAL A N 1
ATOM 3992 C CA . VAL A 1 511 ? 1.809 -11.785 2.910 1.00 92.88 511 VAL A CA 1
ATOM 3993 C C . VAL A 1 511 ? 1.274 -10.973 4.084 1.00 92.88 511 VAL A C 1
ATOM 3995 O O . VAL A 1 511 ? 0.135 -11.165 4.493 1.00 92.88 511 VAL A O 1
ATOM 3998 N N . SER A 1 512 ? 2.064 -10.045 4.624 1.00 90.50 512 SER A N 1
ATOM 3999 C CA . SER A 1 512 ? 1.621 -9.201 5.745 1.00 90.50 512 SER A CA 1
ATOM 4000 C C . SER A 1 512 ? 0.574 -8.174 5.301 1.00 90.50 512 SER A C 1
ATOM 4002 O O . SER A 1 512 ? -0.345 -7.849 6.056 1.00 90.50 512 SER A O 1
ATOM 4004 N N . GLN A 1 513 ? 0.720 -7.643 4.083 1.00 92.88 513 GLN A N 1
ATOM 4005 C CA . GLN A 1 513 ? -0.241 -6.734 3.459 1.00 92.88 513 GLN A CA 1
ATOM 4006 C C . GLN A 1 513 ? -0.088 -6.730 1.931 1.00 92.88 513 GLN A C 1
ATOM 4008 O O . GLN A 1 513 ? 1.037 -6.767 1.429 1.00 92.88 513 GLN A O 1
ATOM 4013 N N . MET A 1 514 ? -1.198 -6.622 1.192 1.00 96.00 514 MET A N 1
ATOM 4014 C CA . MET A 1 514 ? -1.172 -6.471 -0.268 1.00 96.00 514 MET A CA 1
ATOM 4015 C C . MET A 1 514 ? -1.926 -5.222 -0.763 1.00 96.00 514 MET A C 1
ATOM 4017 O O . MET A 1 514 ? -3.090 -5.321 -1.153 1.00 96.00 514 MET A O 1
ATOM 4021 N N . PRO A 1 515 ? -1.323 -4.017 -0.761 1.00 97.00 515 PRO A N 1
ATOM 4022 C CA . PRO A 1 515 ? -1.934 -2.885 -1.446 1.00 97.00 515 PRO A CA 1
ATOM 4023 C C . PRO A 1 515 ? -2.118 -3.139 -2.951 1.00 97.00 515 PRO A C 1
ATOM 4025 O O . PRO A 1 515 ? -1.207 -3.586 -3.647 1.00 97.00 515 PRO A O 1
ATOM 4028 N N . VAL A 1 516 ? -3.303 -2.816 -3.464 1.00 98.00 516 VAL A N 1
ATOM 4029 C CA . VAL A 1 516 ? -3.571 -2.697 -4.902 1.00 98.00 516 VAL A CA 1
ATOM 4030 C C . VAL A 1 516 ? -3.720 -1.216 -5.206 1.00 98.00 516 VAL A C 1
ATOM 4032 O O . VAL A 1 516 ? -4.496 -0.531 -4.538 1.00 98.00 516 VAL A O 1
ATOM 4035 N N . ILE A 1 517 ? -2.937 -0.706 -6.156 1.00 98.38 517 ILE A N 1
ATOM 4036 C CA . ILE A 1 517 ? -2.834 0.729 -6.441 1.00 98.38 517 ILE A CA 1
ATOM 4037 C C . ILE A 1 517 ? -3.259 1.002 -7.878 1.00 98.38 517 ILE A C 1
ATOM 4039 O O . ILE A 1 517 ? -2.767 0.367 -8.806 1.00 98.38 517 ILE A O 1
ATOM 4043 N N . LEU A 1 518 ? -4.122 1.998 -8.065 1.00 98.50 518 LEU A N 1
ATOM 4044 C CA . LEU A 1 518 ? -4.478 2.521 -9.379 1.00 98.50 518 LEU A CA 1
ATOM 4045 C C . LEU A 1 518 ? -3.541 3.675 -9.745 1.00 98.50 518 LEU A C 1
ATOM 4047 O O . LEU A 1 518 ? -3.345 4.610 -8.962 1.00 98.50 518 LEU A O 1
ATOM 4051 N N . THR A 1 519 ? -2.999 3.630 -10.958 1.00 98.12 519 THR A N 1
ATOM 4052 C CA . THR A 1 519 ? -2.074 4.631 -11.498 1.00 98.12 519 THR A CA 1
ATOM 4053 C C . THR A 1 519 ? -2.626 5.257 -12.785 1.00 98.12 519 THR A C 1
ATOM 4055 O O . THR A 1 519 ? -3.269 4.567 -13.582 1.00 98.12 519 THR A O 1
ATOM 4058 N N . PRO A 1 520 ? -2.389 6.558 -13.022 1.00 97.75 520 PRO A N 1
ATOM 4059 C CA . PRO A 1 520 ? -2.935 7.303 -14.155 1.00 97.75 520 PRO A CA 1
ATOM 4060 C C . PRO A 1 520 ? -2.141 7.061 -15.450 1.00 97.75 520 PRO A C 1
ATOM 4062 O O . PRO A 1 520 ? -1.812 8.004 -16.159 1.00 97.75 520 PRO A O 1
ATOM 4065 N N . LEU A 1 521 ? -1.772 5.813 -15.741 1.00 97.69 521 LEU A N 1
ATOM 4066 C CA . LEU A 1 521 ? -0.877 5.463 -16.845 1.00 97.69 521 LEU A CA 1
ATOM 4067 C C . LEU A 1 521 ? -1.613 4.669 -17.928 1.00 97.69 521 LEU A C 1
ATOM 4069 O O . LEU A 1 521 ? -2.313 3.699 -17.628 1.00 97.69 521 LEU A O 1
ATOM 4073 N N . HIS A 1 522 ? -1.416 5.057 -19.187 1.00 96.06 522 HIS A N 1
ATOM 4074 C CA . HIS A 1 522 ? -1.946 4.373 -20.365 1.00 96.06 522 HIS A CA 1
ATOM 4075 C C . HIS A 1 522 ? -0.788 3.935 -21.267 1.00 96.06 522 HIS A C 1
ATOM 4077 O O . HIS A 1 522 ? -0.177 4.763 -21.946 1.00 96.06 522 HIS A O 1
ATOM 4083 N N . PHE A 1 523 ? -0.482 2.639 -21.215 1.00 94.25 523 PHE A N 1
ATOM 4084 C CA . PHE A 1 523 ? 0.548 1.984 -22.023 1.00 94.25 523 PHE A CA 1
ATOM 4085 C C . PHE A 1 523 ? 0.025 1.613 -23.419 1.00 94.25 523 PHE A C 1
ATOM 4087 O O . PHE A 1 523 ? -1.168 1.746 -23.682 1.00 94.25 523 PHE A O 1
ATOM 4094 N N . ASP A 1 524 ? 0.930 1.158 -24.289 1.00 87.06 524 ASP A N 1
ATOM 4095 C CA . ASP A 1 524 ? 0.636 0.568 -25.606 1.00 87.06 524 ASP A CA 1
ATOM 4096 C C . ASP A 1 524 ? -0.142 1.475 -26.574 1.00 87.06 524 ASP A C 1
ATOM 4098 O O . ASP A 1 524 ? -0.904 1.015 -27.423 1.00 87.06 524 ASP A O 1
ATOM 4102 N N . ARG A 1 525 ? 0.073 2.791 -26.466 1.00 88.12 525 ARG A N 1
ATOM 4103 C CA . ARG A 1 525 ? -0.429 3.767 -27.437 1.00 88.12 525 ARG A CA 1
ATOM 4104 C C . ARG A 1 525 ? 0.565 3.925 -28.581 1.00 88.12 525 ARG A C 1
ATOM 4106 O O . ARG A 1 525 ? 1.757 4.082 -28.336 1.00 88.12 525 ARG A O 1
ATOM 4113 N N . ASP A 1 526 ? 0.060 3.955 -29.812 1.00 82.75 526 ASP A N 1
ATOM 4114 C CA . ASP A 1 526 ? 0.860 4.368 -30.964 1.00 82.75 526 ASP A CA 1
ATOM 4115 C C . ASP A 1 526 ? 1.103 5.892 -30.886 1.00 82.75 526 ASP A C 1
ATOM 4117 O O . ASP A 1 526 ? 0.131 6.662 -30.951 1.00 82.75 526 ASP A O 1
ATOM 4121 N N . PRO A 1 527 ? 2.361 6.353 -30.736 1.00 80.25 527 PRO A N 1
ATOM 4122 C CA . PRO A 1 527 ? 2.690 7.781 -30.660 1.00 80.25 527 PRO A CA 1
ATOM 4123 C C . PRO A 1 527 ? 2.269 8.556 -31.914 1.00 80.25 527 PRO A C 1
ATOM 4125 O O . PRO A 1 527 ? 1.974 9.751 -31.830 1.00 80.25 527 PRO A O 1
ATOM 4128 N N . LEU A 1 528 ? 2.218 7.897 -33.077 1.00 82.12 528 LEU A N 1
ATOM 4129 C CA . LEU A 1 528 ? 1.895 8.528 -34.354 1.00 82.12 528 LEU A CA 1
ATOM 4130 C C . LEU A 1 528 ? 0.403 8.850 -34.452 1.00 82.12 528 LEU A C 1
ATOM 4132 O O . LEU A 1 528 ? 0.016 9.811 -35.115 1.00 82.12 528 LEU A O 1
ATOM 4136 N N . GLN A 1 529 ? -0.435 8.081 -33.757 1.00 79.81 529 GLN A N 1
ATOM 4137 C CA . GLN A 1 529 ? -1.891 8.189 -33.839 1.00 79.81 529 GLN A CA 1
ATOM 4138 C C . GLN A 1 529 ? -2.487 9.202 -32.843 1.00 79.81 529 GLN A C 1
ATOM 4140 O O . GLN A 1 529 ? -3.695 9.421 -32.859 1.00 79.81 529 GLN A O 1
ATOM 4145 N N . LYS A 1 530 ? -1.666 9.840 -31.987 1.00 77.44 530 LYS A N 1
ATOM 4146 C CA . LYS A 1 530 ? -2.066 10.884 -31.011 1.00 77.44 530 LYS A CA 1
ATOM 4147 C C . LYS A 1 530 ? -3.322 10.546 -30.187 1.00 77.44 530 LYS A C 1
ATOM 4149 O O . LYS A 1 530 ? -4.114 11.425 -29.848 1.00 77.44 530 LYS A O 1
ATOM 4154 N N . HIS A 1 531 ? -3.511 9.275 -29.838 1.00 84.81 531 HIS A N 1
ATOM 4155 C CA . HIS A 1 531 ? -4.630 8.863 -28.994 1.00 84.81 531 HIS A CA 1
ATOM 4156 C C . HIS A 1 531 ? -4.486 9.439 -27.573 1.00 84.81 531 HIS A C 1
ATOM 4158 O O . HIS A 1 531 ? -3.433 9.260 -26.944 1.00 84.81 531 HIS A O 1
ATOM 4164 N N . PRO A 1 532 ? -5.531 10.082 -27.016 1.00 89.94 532 PRO A N 1
ATOM 4165 C CA . PRO A 1 532 ? -5.459 10.650 -25.677 1.00 89.94 532 PRO A CA 1
ATOM 4166 C C . PRO A 1 532 ? -5.321 9.561 -24.604 1.00 89.94 532 PRO A C 1
ATOM 4168 O O . PRO A 1 532 ? -5.830 8.442 -24.726 1.00 89.94 532 PRO A O 1
ATOM 4171 N N . SER A 1 533 ? -4.644 9.897 -23.507 1.00 93.00 533 SER A N 1
ATOM 4172 C CA . SER A 1 533 ? -4.515 9.003 -22.356 1.00 93.00 533 SER A CA 1
ATOM 4173 C C . SER A 1 533 ? -5.861 8.886 -21.621 1.00 93.00 533 SER A C 1
ATOM 4175 O O . SER A 1 533 ? -6.270 9.810 -20.923 1.00 93.00 533 SER A O 1
ATOM 4177 N N . CYS A 1 534 ? -6.573 7.763 -21.787 1.00 93.25 534 CYS A N 1
ATOM 4178 C CA . CYS A 1 534 ? -7.895 7.533 -21.183 1.00 93.25 534 CYS A CA 1
ATOM 4179 C C . CYS A 1 534 ? -7.972 6.317 -20.238 1.00 93.25 534 CYS A C 1
ATOM 4181 O O . CYS A 1 534 ? -8.858 6.261 -19.378 1.00 93.25 534 CYS A O 1
ATOM 4183 N N . GLN A 1 535 ? -7.042 5.362 -20.351 1.00 96.38 535 GLN A N 1
ATOM 4184 C CA . GLN A 1 535 ? -6.980 4.171 -19.497 1.00 96.38 535 GLN A CA 1
ATOM 4185 C C . GLN A 1 535 ? -6.027 4.356 -18.308 1.00 96.38 535 GLN A C 1
ATOM 4187 O O . GLN A 1 535 ? -5.306 5.349 -18.210 1.00 96.38 535 GLN A O 1
ATOM 4192 N N . ARG A 1 536 ? -6.046 3.414 -17.363 1.00 97.81 536 ARG A N 1
ATOM 4193 C CA . ARG A 1 536 ? -5.262 3.445 -16.116 1.00 97.81 536 ARG A CA 1
ATOM 4194 C C . ARG A 1 536 ? -4.560 2.115 -15.903 1.00 97.81 536 ARG A C 1
ATOM 4196 O O . ARG A 1 536 ? -5.087 1.091 -16.302 1.00 97.81 536 ARG A O 1
ATOM 4203 N N . ALA A 1 537 ? -3.425 2.100 -15.222 1.00 98.00 537 ALA A N 1
ATOM 4204 C CA . ALA A 1 537 ? -2.711 0.863 -14.916 1.00 98.00 537 ALA A CA 1
ATOM 4205 C C . ALA A 1 537 ? -2.833 0.507 -13.433 1.00 98.00 537 ALA A C 1
ATOM 4207 O O . ALA A 1 537 ? -3.035 1.385 -12.590 1.00 98.00 537 ALA A O 1
ATOM 4208 N N . MET A 1 538 ? -2.674 -0.771 -13.108 1.00 98.25 538 MET A N 1
ATOM 4209 C CA . MET A 1 538 ? -2.765 -1.292 -11.744 1.00 98.25 538 MET A CA 1
ATOM 4210 C C . MET A 1 538 ? -1.402 -1.753 -11.247 1.00 98.25 538 MET A C 1
ATOM 4212 O O . MET A 1 538 ? -0.615 -2.298 -12.011 1.00 98.25 538 MET A O 1
ATOM 4216 N N . VAL A 1 539 ? -1.125 -1.568 -9.960 1.00 98.56 539 VAL A N 1
ATOM 4217 C CA . VAL A 1 539 ? 0.072 -2.090 -9.295 1.00 98.56 539 VAL A CA 1
ATOM 4218 C C . VAL A 1 539 ? -0.363 -3.035 -8.188 1.00 98.56 539 VAL A C 1
ATOM 4220 O O . VAL A 1 539 ? -1.119 -2.650 -7.297 1.00 98.56 539 VAL A O 1
ATOM 4223 N N . ILE A 1 540 ? 0.165 -4.252 -8.217 1.00 98.12 540 ILE A N 1
ATOM 4224 C CA . ILE A 1 540 ? 0.085 -5.219 -7.130 1.00 98.12 540 ILE A CA 1
ATOM 4225 C C . ILE A 1 540 ? 1.312 -5.001 -6.250 1.00 98.12 540 ILE A C 1
ATOM 4227 O O . ILE A 1 540 ? 2.459 -5.105 -6.701 1.00 98.12 540 ILE A O 1
ATOM 4231 N N . ARG A 1 541 ? 1.081 -4.666 -4.984 1.00 97.56 541 ARG A N 1
ATOM 4232 C CA . ARG A 1 541 ? 2.135 -4.450 -4.000 1.00 97.56 541 ARG A CA 1
ATOM 4233 C C . ARG A 1 541 ? 2.024 -5.502 -2.916 1.00 97.56 541 ARG A C 1
ATOM 4235 O O . ARG A 1 541 ? 1.317 -5.309 -1.945 1.00 97.56 541 ARG A O 1
ATOM 4242 N N . THR A 1 542 ? 2.751 -6.597 -3.042 1.00 96.31 542 THR A N 1
ATOM 4243 C CA . THR A 1 542 ? 2.903 -7.538 -1.928 1.00 96.31 542 THR A CA 1
ATOM 4244 C C . THR A 1 542 ? 3.937 -6.987 -0.950 1.00 96.31 542 THR A C 1
ATOM 4246 O O . THR A 1 542 ? 4.899 -6.317 -1.345 1.00 96.31 542 THR A O 1
ATOM 4249 N N . PHE A 1 543 ? 3.717 -7.205 0.342 1.00 95.31 543 PHE A N 1
ATOM 4250 C CA . PHE A 1 543 ? 4.625 -6.738 1.377 1.00 95.31 543 PHE A CA 1
ATOM 4251 C C . PHE A 1 543 ? 4.683 -7.732 2.530 1.00 95.31 543 PHE A C 1
ATOM 4253 O O . PHE A 1 543 ? 3.657 -8.088 3.113 1.00 95.31 543 PHE A O 1
ATOM 4260 N N . ILE A 1 544 ? 5.897 -8.163 2.855 1.00 93.62 544 ILE A N 1
ATOM 4261 C CA . ILE A 1 544 ? 6.207 -9.100 3.931 1.00 93.62 544 ILE A CA 1
ATOM 4262 C C . ILE A 1 544 ? 7.064 -8.362 4.953 1.00 93.62 544 ILE A C 1
ATOM 4264 O O . ILE A 1 544 ? 8.083 -7.748 4.620 1.00 93.62 544 ILE A O 1
ATOM 4268 N N . THR A 1 545 ? 6.613 -8.383 6.199 1.00 86.88 545 THR A N 1
ATOM 4269 C CA . THR A 1 545 ? 7.229 -7.660 7.310 1.00 86.88 545 THR A CA 1
ATOM 4270 C C . THR A 1 545 ? 6.834 -8.271 8.651 1.00 86.88 545 THR A C 1
ATOM 4272 O O . THR A 1 545 ? 5.731 -8.810 8.787 1.00 86.88 545 THR A O 1
ATOM 4275 N N . SER A 1 546 ? 7.724 -8.147 9.634 1.00 78.56 546 SER A N 1
ATOM 4276 C CA . SER A 1 546 ? 7.473 -8.456 11.043 1.00 78.56 546 SER A CA 1
ATOM 4277 C C . SER A 1 546 ? 6.975 -7.244 11.843 1.00 78.56 546 SER A C 1
ATOM 4279 O O . SER A 1 546 ? 6.190 -7.421 12.767 1.00 78.56 546 SER A O 1
ATOM 4281 N N . ASP A 1 547 ? 7.404 -6.024 11.497 1.00 71.38 547 ASP A N 1
ATOM 4282 C CA . ASP A 1 547 ? 7.221 -4.815 12.321 1.00 71.38 547 ASP A CA 1
ATOM 4283 C C . ASP A 1 547 ? 6.680 -3.590 11.558 1.00 71.38 547 ASP A C 1
ATOM 4285 O O . ASP A 1 547 ? 6.496 -2.519 12.133 1.00 71.38 547 ASP A O 1
ATOM 4289 N N . PHE A 1 548 ? 6.448 -3.721 10.250 1.00 75.00 548 PHE A N 1
ATOM 4290 C CA . PHE A 1 548 ? 6.112 -2.647 9.309 1.00 75.00 548 PHE A CA 1
ATOM 4291 C C . PHE A 1 548 ? 7.122 -1.490 9.237 1.00 75.00 548 PHE A C 1
ATOM 4293 O O . PHE A 1 548 ? 6.889 -0.541 8.482 1.00 75.00 548 PHE A O 1
ATOM 4300 N N . MET A 1 549 ? 8.266 -1.549 9.921 1.00 72.00 549 MET A N 1
ATOM 4301 C CA . MET A 1 549 ? 9.352 -0.565 9.830 1.00 72.00 549 MET A CA 1
ATOM 4302 C C . MET A 1 549 ? 10.283 -0.890 8.671 1.00 72.00 549 MET A C 1
ATOM 4304 O O . MET A 1 549 ? 10.665 0.011 7.919 1.00 72.00 549 MET A O 1
ATOM 4308 N N . THR A 1 550 ? 10.555 -2.174 8.466 1.00 82.12 550 THR A N 1
ATOM 4309 C CA . THR A 1 550 ? 11.268 -2.701 7.297 1.00 82.12 550 THR A CA 1
ATOM 4310 C C . THR A 1 550 ? 10.442 -3.791 6.630 1.00 82.12 550 THR A C 1
ATOM 4312 O O . THR A 1 550 ? 9.504 -4.322 7.218 1.00 82.12 550 THR A O 1
ATOM 4315 N N . GLY A 1 551 ? 10.722 -4.104 5.370 1.00 89.06 551 GLY A N 1
ATOM 4316 C CA . GLY A 1 551 ? 10.033 -5.212 4.717 1.00 89.06 551 GLY A CA 1
ATOM 4317 C C . GLY A 1 551 ? 10.414 -5.385 3.263 1.00 89.06 551 GLY A C 1
ATOM 4318 O O . GLY A 1 551 ? 10.992 -4.494 2.630 1.00 89.06 551 GLY A O 1
ATOM 4319 N N . ILE A 1 552 ? 10.078 -6.549 2.735 1.00 94.56 552 ILE A N 1
ATOM 4320 C CA . ILE A 1 552 ? 10.402 -6.959 1.372 1.00 94.56 552 ILE A CA 1
ATOM 4321 C C . ILE A 1 552 ? 9.116 -7.159 0.566 1.00 94.56 552 ILE A C 1
ATOM 4323 O O . ILE A 1 552 ? 8.063 -7.427 1.149 1.00 94.56 552 ILE A O 1
ATOM 4327 N N . PRO A 1 553 ? 9.159 -6.991 -0.765 1.00 95.06 553 PRO A N 1
ATOM 4328 C CA . PRO A 1 553 ? 8.099 -7.536 -1.604 1.00 95.06 553 PRO A CA 1
ATOM 4329 C C . PRO A 1 553 ? 8.099 -9.067 -1.500 1.00 95.06 553 PRO A C 1
ATOM 4331 O O . PRO A 1 553 ? 9.139 -9.659 -1.216 1.00 95.06 553 PRO A O 1
ATOM 4334 N N . GLY A 1 554 ? 6.960 -9.708 -1.757 1.00 92.62 554 GLY A N 1
ATOM 4335 C CA . GLY A 1 554 ? 6.951 -11.155 -1.972 1.00 92.62 554 GLY A CA 1
ATOM 4336 C C . GLY A 1 554 ? 7.634 -11.475 -3.300 1.00 92.62 554 GLY A C 1
ATOM 4337 O O . GLY A 1 554 ? 7.229 -10.943 -4.337 1.00 92.62 554 GLY A O 1
ATOM 4338 N N . THR A 1 555 ? 8.668 -12.305 -3.286 1.00 89.62 555 THR A N 1
ATOM 4339 C CA . THR A 1 555 ? 9.348 -12.771 -4.497 1.00 89.62 555 THR A CA 1
ATOM 4340 C C . THR A 1 555 ? 8.508 -13.857 -5.147 1.00 89.62 555 THR A C 1
ATOM 4342 O O . THR A 1 555 ? 8.061 -14.803 -4.489 1.00 89.62 555 THR A O 1
ATOM 4345 N N . LEU A 1 556 ? 8.274 -13.713 -6.450 1.00 90.81 556 LEU A N 1
ATOM 4346 C CA . LEU A 1 556 ? 7.499 -14.684 -7.209 1.00 90.81 556 LEU A CA 1
ATOM 4347 C C . LEU A 1 556 ? 8.320 -15.962 -7.398 1.00 90.81 556 LEU A C 1
ATOM 4349 O O . LEU A 1 556 ? 9.491 -15.901 -7.755 1.00 90.81 556 LEU A O 1
ATOM 4353 N N . GLY A 1 557 ? 7.707 -17.108 -7.108 1.00 87.44 557 GLY A N 1
ATOM 4354 C CA . GLY A 1 557 ? 8.362 -18.418 -7.090 1.00 87.44 557 GLY A CA 1
ATOM 4355 C C . GLY A 1 557 ? 9.017 -18.792 -5.755 1.00 87.44 557 GLY A C 1
ATOM 4356 O O . GLY A 1 557 ? 9.355 -19.957 -5.579 1.00 87.44 557 GLY A O 1
ATOM 4357 N N . ILE A 1 558 ? 9.144 -17.855 -4.803 1.00 88.88 558 ILE A N 1
ATOM 4358 C CA . ILE A 1 558 ? 9.706 -18.122 -3.466 1.00 88.88 558 ILE A CA 1
ATOM 4359 C C . ILE A 1 558 ? 8.619 -17.987 -2.397 1.00 88.88 558 ILE A C 1
ATOM 4361 O O . ILE A 1 558 ? 8.120 -18.990 -1.891 1.00 88.88 558 ILE A O 1
ATOM 4365 N N . GLU A 1 559 ? 8.217 -16.761 -2.046 1.00 91.56 559 GLU A N 1
ATOM 4366 C CA . GLU A 1 559 ? 7.189 -16.552 -1.018 1.00 91.56 559 GLU A CA 1
ATOM 4367 C C . GLU A 1 559 ? 5.764 -16.637 -1.577 1.00 91.56 559 GLU A C 1
ATOM 4369 O O . GLU A 1 559 ? 4.830 -16.962 -0.839 1.00 91.56 559 GLU A O 1
ATOM 4374 N N . ILE A 1 560 ? 5.589 -16.331 -2.866 1.00 92.44 560 ILE A N 1
ATOM 4375 C CA . ILE A 1 560 ? 4.294 -16.356 -3.555 1.00 92.44 560 ILE A CA 1
ATOM 4376 C C . ILE A 1 560 ? 4.462 -17.098 -4.885 1.00 92.44 560 ILE A C 1
ATOM 4378 O O . ILE A 1 560 ? 5.338 -16.721 -5.664 1.00 92.44 560 ILE A O 1
ATOM 4382 N N . PRO A 1 561 ? 3.636 -18.110 -5.202 1.00 94.62 561 PRO A N 1
ATOM 4383 C CA . PRO A 1 561 ? 3.719 -18.793 -6.487 1.00 94.62 561 PRO A CA 1
ATOM 4384 C C . PRO A 1 561 ? 3.467 -17.838 -7.654 1.00 94.62 561 PRO A C 1
ATOM 4386 O O . PRO A 1 561 ? 2.572 -16.989 -7.599 1.00 94.62 561 PRO A O 1
ATOM 4389 N N . VAL A 1 562 ? 4.228 -18.016 -8.735 1.00 94.38 562 VAL A N 1
ATOM 4390 C CA . VAL A 1 562 ? 4.107 -17.200 -9.954 1.00 94.38 562 VAL A CA 1
ATOM 4391 C C . VAL A 1 562 ? 2.677 -17.267 -10.508 1.00 94.38 562 VAL A C 1
ATOM 4393 O O . VAL A 1 562 ? 2.086 -16.237 -10.828 1.00 94.38 562 VAL A O 1
ATOM 4396 N N . GLU A 1 563 ? 2.078 -18.460 -10.513 1.00 95.00 563 GLU A N 1
ATOM 4397 C CA . GLU A 1 563 ? 0.718 -18.720 -11.001 1.00 95.00 563 GLU A CA 1
ATOM 4398 C C . GLU A 1 563 ? -0.355 -17.884 -10.294 1.00 95.00 563 GLU A C 1
ATOM 4400 O O . GLU A 1 563 ? -1.278 -17.385 -10.937 1.00 95.00 563 GLU A O 1
ATOM 4405 N N . VAL A 1 564 ? -0.226 -17.669 -8.980 1.00 95.69 564 VAL A N 1
ATOM 4406 C CA . VAL A 1 564 ? -1.190 -16.876 -8.198 1.00 95.69 564 VAL A CA 1
ATOM 4407 C C . VAL A 1 564 ? -1.192 -15.423 -8.674 1.00 95.69 564 VAL A C 1
ATOM 4409 O O . VAL A 1 564 ? -2.250 -14.804 -8.834 1.00 95.69 564 VAL A O 1
ATOM 4412 N N . VAL A 1 565 ? -0.009 -14.873 -8.950 1.00 95.44 565 VAL A N 1
ATOM 4413 C CA . VAL A 1 565 ? 0.120 -13.497 -9.436 1.00 95.44 565 VAL A CA 1
ATOM 4414 C C . VAL A 1 565 ? -0.282 -13.387 -10.901 1.00 95.44 565 VAL A C 1
ATOM 4416 O O . VAL A 1 565 ? -1.002 -12.451 -11.238 1.00 95.44 565 VAL A O 1
ATOM 4419 N N . LEU A 1 566 ? 0.057 -14.356 -11.752 1.00 95.44 566 LEU A N 1
ATOM 4420 C CA . LEU A 1 566 ? -0.402 -14.380 -13.147 1.00 95.44 566 LEU A CA 1
ATOM 4421 C C . LEU A 1 566 ? -1.929 -14.519 -13.260 1.00 95.44 566 LEU A C 1
ATOM 4423 O O . LEU A 1 566 ? -2.553 -13.823 -14.068 1.00 95.44 566 LEU A O 1
ATOM 4427 N N . LYS A 1 567 ? -2.563 -15.333 -12.405 1.00 97.00 567 LYS A N 1
ATOM 4428 C CA . LYS A 1 567 ? -4.029 -15.403 -12.296 1.00 97.00 567 LYS A CA 1
ATOM 4429 C C . LYS A 1 567 ? -4.601 -14.046 -11.886 1.00 97.00 567 LYS A C 1
ATOM 4431 O O . LYS A 1 567 ? -5.531 -13.557 -12.520 1.00 97.00 567 LYS A O 1
ATOM 4436 N N . THR A 1 568 ? -3.996 -13.390 -10.895 1.00 96.56 568 THR A N 1
ATOM 4437 C CA . THR A 1 568 ? -4.401 -12.041 -10.465 1.00 96.56 568 THR A CA 1
ATOM 4438 C C . THR A 1 568 ? -4.288 -11.014 -11.597 1.00 96.56 568 THR A C 1
ATOM 4440 O O . THR A 1 568 ? -5.212 -10.234 -11.822 1.00 96.56 568 THR A O 1
ATOM 4443 N N . VAL A 1 569 ? -3.179 -11.024 -12.342 1.00 96.75 569 VAL A N 1
ATOM 4444 C CA . VAL A 1 569 ? -2.954 -10.172 -13.521 1.00 96.75 569 VAL A CA 1
ATOM 4445 C C . VAL A 1 569 ? -4.058 -10.396 -14.554 1.00 96.75 569 VAL A C 1
ATOM 4447 O O . VAL A 1 569 ? -4.643 -9.428 -15.039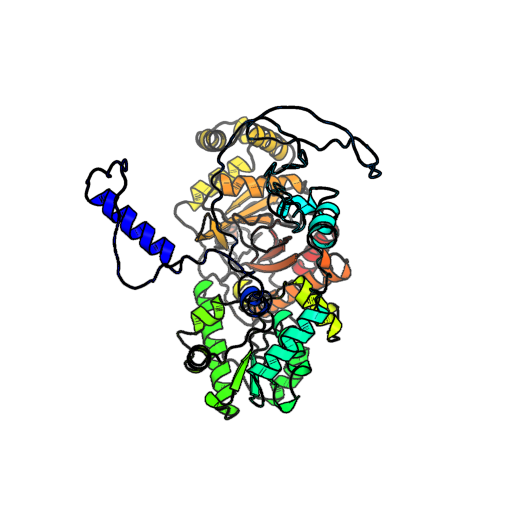 1.00 96.75 569 VAL A O 1
ATOM 4450 N N . THR A 1 570 ? -4.387 -11.657 -14.837 1.00 96.88 570 THR A N 1
ATOM 4451 C CA . THR A 1 570 ? -5.418 -12.041 -15.810 1.00 96.88 570 THR A CA 1
ATOM 4452 C C . THR A 1 570 ? -6.803 -11.541 -15.402 1.00 96.88 570 THR A C 1
ATOM 4454 O O . THR A 1 570 ? -7.494 -10.939 -16.221 1.00 96.88 570 THR A O 1
ATOM 4457 N N . GLU A 1 571 ? -7.204 -11.724 -14.142 1.00 97.44 571 GLU A N 1
ATOM 4458 C CA . GLU A 1 571 ? -8.514 -11.263 -13.659 1.00 97.44 571 GLU A CA 1
ATOM 4459 C C . GLU A 1 571 ? -8.625 -9.732 -13.638 1.00 97.44 571 GLU A C 1
ATOM 4461 O O . GLU A 1 571 ? -9.631 -9.177 -14.082 1.00 97.44 571 GLU A O 1
ATOM 4466 N N . ILE A 1 572 ? -7.576 -9.022 -13.207 1.00 97.44 572 ILE A N 1
ATOM 4467 C CA . ILE A 1 572 ? -7.576 -7.551 -13.195 1.00 97.44 572 ILE A CA 1
ATOM 4468 C C . ILE A 1 572 ? -7.600 -6.982 -14.620 1.00 97.44 572 ILE A C 1
ATOM 4470 O O . ILE A 1 572 ? -8.264 -5.972 -14.858 1.00 97.44 572 ILE A O 1
ATOM 4474 N N . LYS A 1 573 ? -6.918 -7.616 -15.583 1.00 96.00 573 LYS A N 1
ATOM 4475 C CA . LYS A 1 573 ? -6.880 -7.160 -16.984 1.00 96.00 573 LYS A CA 1
ATOM 4476 C C . LYS A 1 573 ? -8.258 -7.185 -17.656 1.00 96.00 573 LYS A C 1
ATOM 4478 O O . LYS A 1 573 ? -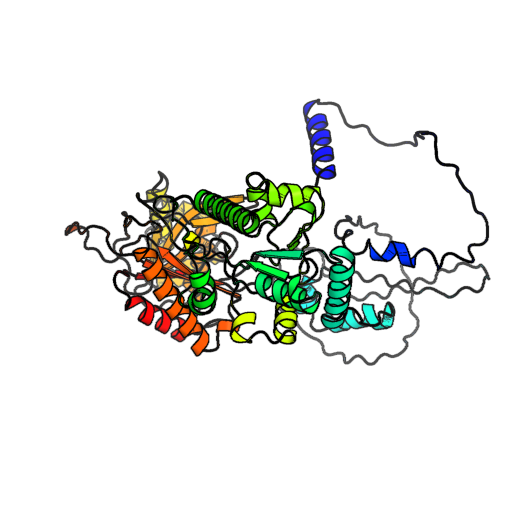8.492 -6.390 -18.560 1.00 96.00 573 LYS A O 1
ATOM 4483 N N . LYS A 1 574 ? -9.182 -8.046 -17.205 1.00 96.81 574 LYS A N 1
ATOM 4484 C CA . LYS A 1 574 ? -10.570 -8.103 -17.711 1.00 96.81 574 LYS A CA 1
ATOM 4485 C C . LYS A 1 574 ? -11.397 -6.869 -17.331 1.00 96.81 574 LYS A C 1
ATOM 4487 O O . LYS A 1 574 ? -12.453 -6.638 -17.916 1.00 96.81 574 LYS A O 1
ATOM 4492 N N . ILE A 1 575 ? -10.958 -6.090 -16.341 1.00 97.12 575 ILE A N 1
ATOM 4493 C CA . ILE A 1 575 ? -11.694 -4.918 -15.865 1.00 97.12 575 ILE A CA 1
ATOM 4494 C C . ILE A 1 575 ? -11.615 -3.800 -16.923 1.00 97.12 575 ILE A C 1
ATOM 4496 O O . ILE A 1 575 ? -10.515 -3.430 -17.343 1.00 97.12 575 ILE A O 1
ATOM 4500 N N . PRO A 1 576 ? -12.750 -3.202 -17.333 1.00 96.25 576 PRO A N 1
ATOM 4501 C CA . PRO A 1 576 ? -12.751 -2.124 -18.315 1.00 96.25 576 PRO A CA 1
ATOM 4502 C C . PRO A 1 576 ? -11.907 -0.920 -17.882 1.00 96.25 576 PRO A C 1
ATOM 4504 O O . PRO A 1 576 ? -11.989 -0.453 -16.743 1.00 96.25 576 PRO A O 1
ATOM 4507 N N . GLY A 1 577 ? -11.128 -0.381 -18.822 1.00 94.12 577 GLY A N 1
ATOM 4508 C CA . GLY A 1 577 ? -10.290 0.801 -18.604 1.00 94.12 577 GLY A CA 1
ATOM 4509 C C . GLY A 1 577 ? -8.924 0.521 -17.970 1.00 94.12 577 GLY A C 1
ATOM 4510 O O . GLY A 1 577 ? -8.233 1.484 -17.624 1.00 94.12 577 GLY A O 1
ATOM 4511 N N . ILE A 1 578 ? -8.528 -0.752 -17.826 1.00 96.75 578 ILE A N 1
ATOM 4512 C CA . ILE A 1 578 ? -7.195 -1.139 -17.350 1.00 96.75 578 ILE A CA 1
ATOM 4513 C C . ILE A 1 578 ? -6.222 -1.330 -18.516 1.00 96.75 578 ILE A C 1
ATOM 4515 O O . ILE A 1 578 ? -6.371 -2.247 -19.320 1.00 96.75 578 ILE A O 1
ATOM 4519 N N . SER A 1 579 ? -5.196 -0.480 -18.563 1.00 95.19 579 SER A N 1
ATOM 4520 C CA . SER A 1 579 ? -4.152 -0.495 -19.583 1.00 95.19 579 SER A CA 1
ATOM 4521 C C . SER A 1 579 ? -3.123 -1.578 -19.327 1.00 95.19 579 SER A C 1
ATOM 4523 O O . SER A 1 579 ? -2.913 -2.369 -20.221 1.00 95.19 579 SER A O 1
ATOM 4525 N N . GLN A 1 580 ? -2.520 -1.673 -18.137 1.00 95.75 580 GLN A N 1
ATOM 4526 C CA . GLN A 1 580 ? -1.503 -2.679 -17.804 1.00 95.75 580 GLN A CA 1
ATOM 4527 C C . GLN A 1 580 ? -1.485 -2.998 -16.305 1.00 95.75 580 GLN A C 1
ATOM 4529 O O . GLN A 1 580 ? -1.976 -2.216 -15.487 1.00 95.75 580 GLN A O 1
ATOM 4534 N N . ILE A 1 581 ? -0.910 -4.146 -15.938 1.00 97.81 581 ILE A N 1
ATOM 4535 C CA . ILE A 1 581 ? -0.696 -4.550 -14.546 1.00 97.81 581 ILE A CA 1
ATOM 4536 C C . ILE A 1 581 ? 0.803 -4.574 -14.263 1.00 97.81 581 ILE A C 1
ATOM 4538 O O . ILE A 1 581 ? 1.606 -5.020 -15.081 1.00 97.81 581 ILE A O 1
ATOM 4542 N N . MET A 1 582 ? 1.168 -4.089 -13.087 1.00 98.12 582 MET A N 1
ATOM 4543 C CA . MET A 1 582 ? 2.533 -3.978 -12.610 1.00 98.12 582 MET A CA 1
ATOM 4544 C C . MET A 1 582 ? 2.687 -4.690 -11.268 1.00 98.12 582 MET A C 1
ATOM 4546 O O . MET A 1 582 ? 1.755 -4.730 -10.466 1.00 98.12 582 MET A O 1
ATOM 4550 N N . TYR A 1 583 ? 3.881 -5.194 -10.987 1.00 97.88 583 TYR A N 1
ATOM 4551 C CA . TYR A 1 583 ? 4.260 -5.791 -9.714 1.00 97.88 583 TYR A CA 1
ATOM 4552 C C . TYR A 1 583 ? 5.354 -4.973 -9.045 1.00 97.88 583 TYR A C 1
ATOM 4554 O O . TYR A 1 583 ? 6.369 -4.647 -9.659 1.00 97.88 583 TYR A O 1
ATOM 4562 N N . ASN A 1 584 ? 5.180 -4.618 -7.777 1.00 98.00 584 ASN A N 1
ATOM 4563 C CA . ASN A 1 584 ? 6.153 -3.773 -7.099 1.00 98.00 584 ASN A CA 1
ATOM 4564 C C . ASN A 1 584 ? 7.282 -4.574 -6.446 1.00 98.00 584 ASN A C 1
ATOM 4566 O O . ASN A 1 584 ? 7.053 -5.300 -5.483 1.00 98.00 584 ASN A O 1
ATOM 4570 N N . LEU A 1 585 ? 8.513 -4.318 -6.885 1.00 97.12 585 LEU A N 1
ATOM 4571 C CA . LEU A 1 585 ? 9.717 -5.056 -6.498 1.00 97.12 585 LEU A CA 1
ATOM 4572 C C . LEU A 1 585 ? 10.538 -4.379 -5.389 1.00 97.12 585 LEU A C 1
ATOM 4574 O O . LEU A 1 585 ? 11.618 -4.842 -5.031 1.00 97.12 585 LEU A O 1
ATOM 4578 N N . THR A 1 586 ? 10.083 -3.248 -4.851 1.00 96.31 586 THR A N 1
ATOM 4579 C CA . THR A 1 586 ? 10.949 -2.414 -3.995 1.00 96.31 586 THR A CA 1
ATOM 4580 C C . THR A 1 586 ? 10.859 -2.820 -2.528 1.00 96.31 586 THR A C 1
ATOM 4582 O O . THR A 1 586 ? 9.758 -2.965 -2.013 1.00 96.31 586 THR A O 1
ATOM 4585 N N . SER A 1 587 ? 11.961 -2.930 -1.792 1.00 94.69 587 SER A N 1
ATOM 4586 C CA . SER A 1 587 ? 11.918 -3.095 -0.327 1.00 94.69 587 SER A CA 1
ATOM 4587 C C . SER A 1 587 ? 11.651 -1.767 0.402 1.00 94.69 587 SER A C 1
ATOM 4589 O O . SER A 1 587 ? 11.781 -0.679 -0.166 1.00 94.69 587 SER A O 1
ATOM 4591 N N . LYS A 1 588 ? 11.272 -1.845 1.680 1.00 91.88 588 LYS A N 1
ATOM 4592 C CA . LYS A 1 588 ? 11.281 -0.715 2.618 1.00 91.88 588 LYS A CA 1
ATOM 4593 C C . LYS A 1 588 ? 12.565 -0.815 3.447 1.00 91.88 588 LYS A C 1
ATOM 4595 O O . LYS A 1 588 ? 12.677 -1.736 4.252 1.00 91.88 588 LYS A O 1
ATOM 4600 N N . LEU A 1 589 ? 13.555 0.068 3.301 1.00 84.62 589 LEU A N 1
ATOM 4601 C CA . LEU A 1 589 ? 13.694 1.277 2.456 1.00 84.62 589 LEU A CA 1
ATOM 4602 C C . LEU A 1 589 ? 14.228 0.965 1.032 1.00 84.62 589 LEU A C 1
ATOM 4604 O O . LEU A 1 589 ? 14.803 -0.109 0.849 1.00 84.62 589 LEU A O 1
ATOM 4608 N N . PRO A 1 590 ? 14.076 1.856 0.019 1.00 87.94 590 PRO A N 1
ATOM 4609 C CA . PRO A 1 590 ? 13.643 3.266 0.070 1.00 87.94 590 PRO A CA 1
ATOM 4610 C C . PRO A 1 590 ? 12.139 3.499 -0.095 1.00 87.94 590 PRO A C 1
ATOM 4612 O O . PRO A 1 590 ? 11.681 4.635 0.009 1.00 87.94 590 PRO A O 1
ATOM 4615 N N . ALA A 1 591 ? 11.353 2.460 -0.362 1.00 91.69 591 ALA A N 1
ATOM 4616 C CA . ALA A 1 591 ? 9.913 2.601 -0.532 1.00 91.69 591 ALA A CA 1
ATOM 4617 C C . ALA A 1 591 ? 9.166 2.569 0.812 1.00 91.69 591 ALA A C 1
ATOM 4619 O O . ALA A 1 591 ? 9.766 2.487 1.883 1.00 91.69 591 ALA A O 1
ATOM 4620 N N . THR A 1 592 ? 7.833 2.601 0.762 1.00 90.62 592 THR A N 1
ATOM 4621 C CA . THR A 1 592 ? 6.975 2.276 1.913 1.00 90.62 592 THR A CA 1
ATOM 4622 C C . THR A 1 592 ? 6.000 1.148 1.567 1.00 90.62 592 THR A C 1
ATOM 4624 O O . THR A 1 592 ? 6.063 0.574 0.470 1.00 90.62 592 THR A O 1
ATOM 4627 N N . THR A 1 593 ? 5.116 0.797 2.497 1.00 90.31 593 THR A N 1
ATOM 4628 C CA . THR A 1 593 ? 4.089 -0.220 2.256 1.00 90.31 593 THR A CA 1
ATOM 4629 C C . THR A 1 593 ? 3.044 0.260 1.249 1.00 90.31 593 THR A C 1
ATOM 4631 O O . THR A 1 593 ? 2.856 -0.420 0.246 1.00 90.31 593 THR A O 1
ATOM 4634 N N . GLU A 1 594 ? 2.461 1.448 1.462 1.00 90.69 594 GLU A N 1
ATOM 4635 C CA . GLU A 1 594 ? 1.395 2.042 0.625 1.00 90.69 594 GLU A CA 1
ATOM 4636 C C . GLU A 1 594 ? 1.902 2.775 -0.623 1.00 90.69 594 GLU A C 1
ATOM 4638 O O . GLU A 1 594 ? 2.998 3.394 -0.574 1.00 90.69 594 GLU A O 1
#

Sequence (594 aa):
CRARALLRRKLYQAHRTGIPGPQLAGTAKVKSPGWREITLHGKLIHLAGIANAYARKLTVRLININCLMVFEKETIQQPPNPRCSYNDSKDSSPEKGKDRRSKLPLTIQLFQGEDNDDSDDGRGRGEMMRVKLTPVMTVGLTENGKVILKNLLFDISGCSGTFTVQNRELECTQEIKERVGTSKVLVLLSGGVDATVCTALLNRALNQGQVIAVHIDNGFMRKRECQSVEGALKKLGIQVKQNLKMTTSPEEKRKIIGITFVKIANEVVGEMNLKPEEVFLAQGTLWPDLIESASLVAKLIRKLREEGKVIAPLKDFHQDEVRILGREFGLPEEFVSRHPFPGPSLAIRVICAEEPYICKDFPETNNILKIVADFFASVIKPHTLLQRVKACTTEEAQEKLVQITSLHSLNAFLLPVKTVGVRGDCRSYSYVCGISSKDEPDWESPIFLARLIPRLCHNINRVVYIFGPPVKEPPTEVTPTFLTTGVLTTLRQADFEAHNVLRESGYAGKVSQMPVILTPLHFDRDPLQKHPSCQRAMVIRTFITSDFMTGIPGTLGIEIPVEVVLKTVTEIKKIPGISQIMYNLTSKLPATTE

InterPro domains:
  IPR001674 GMP synthase, C-terminal [cd01997] (176-476)
  IPR014729 Rossmann-like alpha/beta/alpha sandwich fold [G3DSA:3.40.50.620] (164-343)
  IPR022310 NAD/GMP synthase [PF02540] (172-242)
  IPR025777 GMP synthetase ATP pyrophosphatase domain [PS51553] (163-338)

Secondary structure (DSSP, 8-state):
-HHHHHHHHHHHHHHHTTPPPPP--S------S--------S-----TTTHHHHGGGSTTS-S----PPPP--------------------PPPP-----S-------------------------------PPPGGGTTTSTTHHHHHHIIIIIIT-------HHHHHHHHHHHHHHHHTTSEEEEEE-SSHHHHHHHHHHHHHS-TTTEEEEE---S-PPTTTTHHHHHHHGGG--------TT---HHHHHHHHHHHHHHHHHHHHHHTT--GGGEEEE-----HHHHHHHTTT-HHHHHHHHTT-EE-GGGG--HHHHHHHHHHTT--HHHHTPPP--TTGGGGSB--BSS----TTHHHHHHHHHHHHTHHHHHHS--HHHHHHHHTS-HHHHHHHHHHHHHS-EEEEEEEEEEEEEETTEEEEEEEEEEEESS---THHHHHHHHHHHHH-TTEEEEEEE-SS--SS---S---B-S-HHHHHHHHHHHHHHHHHHHHTT-GGG-SB--EEEE----S--GGGT-----EEEEE--BB-SSSSSBBPPPBTTTB-HHHHHHHHHHHHTSTTEEEEEEE---BTTB---

pLDDT: mean 71.84, std 26.99, range [20.23, 98.56]